Protein 2E8V (pdb70)

Structure (mmCIF, N/CA/C/O backbone):
data_2E8V
#
_entry.id   2E8V
#
_cell.length_a   82.346
_cell.length_b   48.817
_cell.length_c   93.235
_cell.angle_alpha   90.00
_cell.angle_beta   111.59
_cell.angle_gamma   90.00
#
_symmetry.space_group_name_H-M   'P 1 21 1'
#
loop_
_entity.id
_entity.type
_entity.pdbx_description
1 polymer 'Geranylgeranyl pyrophosphate synthetase'
2 non-polymer 'GERANYLGERANYL DIPHOSPHATE'
3 water water
#
loop_
_atom_site.group_PDB
_atom_site.id
_atom_site.type_symbol
_atom_site.label_atom_id
_atom_site.label_alt_id
_atom_site.label_comp_id
_atom_site.label_asym_id
_atom_site.label_entity_id
_atom_site.label_seq_id
_atom_site.pdbx_PDB_ins_code
_atom_site.Cartn_x
_atom_site.Cartn_y
_atom_site.Cartn_z
_atom_site.occupancy
_atom_site.B_iso_or_equiv
_atom_site.auth_seq_id
_atom_site.auth_comp_id
_atom_site.auth_asym_id
_atom_site.auth_atom_id
_atom_site.pdbx_PDB_model_num
ATOM 1 N N . LYS A 1 5 ? 25.735 46.021 68.885 1.00 64.12 5 LYS A N 1
ATOM 2 C CA . LYS A 1 5 ? 24.672 46.738 68.111 1.00 63.81 5 LYS A CA 1
ATOM 3 C C . LYS A 1 5 ? 23.551 45.781 67.764 1.00 62.55 5 LYS A C 1
ATOM 4 O O . LYS A 1 5 ? 22.378 46.144 67.805 1.00 62.24 5 LYS A O 1
ATOM 10 N N . MET A 1 6 ? 23.916 44.567 67.377 1.00 61.07 6 MET A N 1
ATOM 11 C CA . MET A 1 6 ? 22.909 43.560 67.075 1.00 59.77 6 MET A CA 1
ATOM 12 C C . MET A 1 6 ? 22.333 43.161 68.438 1.00 58.29 6 MET A C 1
ATOM 13 O O . MET A 1 6 ? 21.133 42.936 68.608 1.00 56.87 6 MET A O 1
ATOM 18 N N . GLU A 1 7 ? 23.235 43.092 69.405 1.00 56.55 7 GLU A N 1
ATOM 19 C CA . GLU A 1 7 ? 22.902 42.737 70.765 1.00 55.73 7 GLU A CA 1
ATOM 20 C C . GLU A 1 7 ? 21.842 43.672 71.353 1.00 53.23 7 GLU A C 1
ATOM 21 O O . GLU A 1 7 ? 20.815 43.206 71.863 1.00 52.85 7 GLU A O 1
ATOM 27 N N . ALA A 1 8 ? 22.080 44.981 71.269 1.00 49.82 8 ALA A N 1
ATOM 28 C CA . ALA A 1 8 ? 21.143 45.968 71.813 1.00 47.14 8 ALA A CA 1
ATOM 29 C C . ALA A 1 8 ? 19.785 45.964 71.129 1.00 44.18 8 ALA A C 1
ATOM 30 O O . ALA A 1 8 ? 18.767 46.276 71.751 1.00 43.84 8 ALA A O 1
ATOM 32 N N . LYS A 1 9 ? 19.757 45.640 69.849 1.00 40.88 9 LYS A N 1
ATOM 33 C CA . LYS A 1 9 ? 18.480 45.605 69.160 1.00 40.26 9 LYS A CA 1
ATOM 34 C C . LYS A 1 9 ? 17.709 44.341 69.671 1.00 37.45 9 LYS A C 1
ATOM 35 O O . LYS A 1 9 ? 16.497 44.398 69.872 1.00 35.46 9 LYS A O 1
ATOM 41 N N . ILE A 1 10 ? 18.417 43.235 69.905 1.00 34.84 10 ILE A N 1
ATOM 42 C CA . ILE A 1 10 ? 17.765 42.024 70.407 1.00 34.61 10 ILE A CA 1
ATOM 43 C C . ILE A 1 10 ? 17.293 42.297 71.824 1.00 33.93 10 ILE A C 1
ATOM 44 O O . ILE A 1 10 ? 16.173 41.928 72.216 1.00 33.86 10 ILE A O 1
ATOM 49 N N . ASP A 1 11 ? 18.149 42.948 72.598 1.00 34.00 11 ASP A N 1
ATOM 50 C CA . ASP A 1 11 ? 17.819 43.300 73.960 1.00 34.46 11 ASP A CA 1
ATOM 51 C C . ASP A 1 11 ? 16.552 44.132 74.022 1.00 32.09 11 ASP A C 1
ATOM 52 O O . ASP A 1 11 ? 15.666 43.896 74.816 1.00 30.81 11 ASP A O 1
ATOM 57 N N . GLU A 1 12 ? 16.479 45.110 73.157 1.00 32.14 12 GLU A N 1
ATOM 58 C CA . GLU A 1 12 ? 15.330 45.992 73.106 1.00 32.01 12 GLU A CA 1
ATOM 59 C C . GLU A 1 12 ? 14.061 45.233 72.740 1.00 30.43 12 GLU A C 1
ATOM 60 O O . GLU A 1 12 ? 12.989 45.518 73.252 1.00 30.86 12 GLU A O 1
ATOM 66 N N . LEU A 1 13 ? 14.184 44.302 71.808 1.00 27.68 13 LEU A N 1
ATOM 67 C CA . LEU A 1 13 ? 13.046 43.495 71.374 1.00 26.39 13 LEU A CA 1
ATOM 68 C C . LEU A 1 13 ? 12.549 42.613 72.519 1.00 24.45 13 LEU A C 1
ATOM 69 O O . LEU A 1 13 ? 11.391 42.672 72.908 1.00 24.58 13 LEU A O 1
ATOM 74 N N . ILE A 1 14 ? 13.428 41.788 73.067 1.00 24.45 14 ILE A N 1
ATOM 75 C CA . ILE A 1 14 ? 13.023 40.871 74.136 1.00 24.35 14 ILE A CA 1
ATOM 76 C C . ILE A 1 14 ? 12.667 41.497 75.491 1.00 24.96 14 ILE A C 1
ATOM 77 O O . ILE A 1 14 ? 11.989 40.862 76.318 1.00 23.12 14 ILE A O 1
ATOM 82 N N . ASN A 1 15 ? 13.131 42.721 75.745 1.00 22.49 15 ASN A N 1
ATOM 83 C CA . ASN A 1 15 ? 12.805 43.374 77.017 1.00 25.92 15 ASN A CA 1
ATOM 84 C C . ASN A 1 15 ? 11.574 44.247 77.036 1.00 24.57 15 ASN A C 1
ATOM 85 O O . ASN A 1 15 ? 11.224 44.870 78.070 1.00 25.17 15 ASN A O 1
ATOM 90 N N . ASN A 1 16 ? 10.868 44.256 75.915 1.00 23.94 16 ASN A N 1
ATOM 91 C CA . ASN A 1 16 ? 9.661 45.062 75.791 1.00 23.78 16 ASN A CA 1
ATOM 92 C C . ASN A 1 16 ? 8.464 44.247 75.349 1.00 23.67 16 ASN A C 1
ATOM 93 O O . ASN A 1 16 ? 8.626 43.168 74.809 1.00 21.08 16 ASN A O 1
ATOM 98 N N . ASP A 1 17 ? 7.261 44.778 75.575 1.00 24.12 17 ASP A N 1
ATOM 99 C CA . ASP A 1 17 ? 6.046 44.074 75.122 1.00 24.98 17 ASP A CA 1
ATOM 100 C C . ASP A 1 17 ? 6.072 44.057 73.606 1.00 24.30 17 ASP A C 1
ATOM 101 O O . ASP A 1 17 ? 6.688 44.890 72.979 1.00 21.85 17 ASP A O 1
ATOM 106 N N . PRO A 1 18 ? 5.453 43.034 72.990 1.00 26.76 18 PRO A N 1
ATOM 107 C CA . PRO A 1 18 ? 5.389 42.895 71.525 1.00 26.21 18 PRO A CA 1
ATOM 108 C C . PRO A 1 18 ? 4.760 44.168 70.952 1.00 27.15 18 PRO A C 1
ATOM 109 O O . PRO A 1 18 ? 3.708 44.618 71.419 1.00 28.57 18 PRO A O 1
ATOM 113 N N . VAL A 1 19 ? 5.406 44.700 69.927 1.00 29.03 19 VAL A N 1
ATOM 114 C CA . VAL A 1 19 ? 4.939 45.906 69.253 1.00 29.76 19 VAL A CA 1
ATOM 115 C C . VAL A 1 19 ? 3.925 45.511 68.180 1.00 28.25 19 VAL A C 1
ATOM 116 O O . VAL A 1 19 ? 4.013 44.425 67.614 1.00 29.73 19 VAL A O 1
ATOM 120 N N . TRP A 1 20 ? 2.961 46.382 67.912 1.00 26.65 20 TRP A N 1
ATOM 121 C CA . TRP A 1 20 ? 1.915 46.085 66.903 1.00 25.98 20 TRP A CA 1
ATOM 122 C C . TRP A 1 20 ? 1.472 47.404 66.301 1.00 26.50 20 TRP A C 1
ATOM 123 O O . TRP A 1 20 ? 0.806 48.200 66.942 1.00 27.25 20 TRP A O 1
ATOM 134 N N . SER A 1 21 ? 1.802 47.603 65.054 1.00 26.82 21 SER A N 1
ATOM 135 C CA . SER A 1 21 ? 1.475 48.865 64.396 1.00 26.05 21 SER A CA 1
ATOM 136 C C . SER A 1 21 ? 0.052 48.887 63.841 1.00 25.00 21 SER A C 1
ATOM 137 O O . SER A 1 21 ? -0.547 47.831 63.554 1.00 22.89 21 SER A O 1
ATOM 140 N N . SER A 1 22 ? -0.532 50.076 63.651 1.00 23.96 22 SER A N 1
ATOM 141 C CA . SER A 1 22 ? -1.881 50.088 63.103 1.00 24.68 22 SER A CA 1
ATOM 142 C C . SER A 1 22 ? -1.827 49.614 61.641 1.00 23.14 22 SER A C 1
ATOM 143 O O . SER A 1 22 ? -2.820 49.100 61.138 1.00 21.83 22 SER A O 1
ATOM 146 N N . GLN A 1 23 ? -0.685 49.740 60.971 1.00 20.71 23 GLN A N 1
ATOM 147 C CA . GLN A 1 23 ? -0.608 49.290 59.583 1.00 24.73 23 GLN A CA 1
ATOM 148 C C . GLN A 1 23 ? -0.780 47.769 59.538 1.00 22.85 23 GLN A C 1
ATOM 149 O O . GLN A 1 23 ? -1.401 47.247 58.635 1.00 22.20 23 GLN A O 1
ATOM 155 N N . ASN A 1 24 ? -0.159 47.076 60.493 1.00 22.38 24 ASN A N 1
ATOM 156 C CA . ASN A 1 24 ? -0.270 45.606 60.570 1.00 20.36 24 ASN A CA 1
ATOM 157 C C . ASN A 1 24 ? -1.650 45.231 61.018 1.00 20.91 24 ASN A C 1
ATOM 158 O O . ASN A 1 24 ? -2.233 44.252 60.544 1.00 20.60 24 ASN A O 1
ATOM 163 N N . GLU A 1 25 ? -2.245 46.053 61.879 1.00 20.70 25 GLU A N 1
ATOM 164 C CA . GLU A 1 25 ? -3.606 45.736 62.264 1.00 21.17 25 GLU A CA 1
ATOM 165 C C . GLU A 1 25 ? -4.500 45.745 61.000 1.00 20.52 25 GLU A C 1
ATOM 166 O O . GLU A 1 25 ? -5.390 44.887 60.817 1.00 20.35 25 GLU A O 1
ATOM 172 N N . SER A 1 26 ? -4.271 46.705 60.119 1.00 21.46 26 SER A N 1
ATOM 173 C CA . SER A 1 26 ? -5.060 46.782 58.921 1.00 22.22 26 SER A CA 1
ATOM 174 C C . SER A 1 26 ? -4.791 45.624 57.970 1.00 22.12 26 SER A C 1
ATOM 175 O O . SER A 1 26 ? -5.706 45.171 57.299 1.00 22.40 26 SER A O 1
ATOM 178 N N . LEU A 1 27 ? -3.557 45.179 57.874 1.00 20.47 27 LEU A N 1
ATOM 179 C CA . LEU A 1 27 ? -3.325 44.029 56.991 1.00 23.76 27 LEU A CA 1
ATOM 180 C C . LEU A 1 27 ? -4.082 42.750 57.443 1.00 25.15 27 LEU A C 1
ATOM 181 O O . LEU A 1 27 ? -4.720 42.024 56.620 1.00 24.60 27 LEU A O 1
ATOM 186 N N . ILE A 1 28 ? -4.001 42.433 58.733 1.00 24.92 28 ILE A N 1
ATOM 187 C CA . ILE A 1 28 ? -4.658 41.184 59.159 1.00 25.73 28 ILE A CA 1
ATOM 188 C C . ILE A 1 28 ? -6.173 41.348 59.426 1.00 26.88 28 ILE A C 1
ATOM 189 O O . ILE A 1 28 ? -6.907 40.373 59.632 1.00 25.17 28 ILE A O 1
ATOM 194 N N . SER A 1 29 ? -6.670 42.586 59.357 1.00 23.52 29 SER A N 1
ATOM 195 C CA . SER A 1 29 ? -8.094 42.801 59.552 1.00 24.20 29 SER A CA 1
ATOM 196 C C . SER A 1 29 ? -8.876 42.658 58.254 1.00 21.30 29 SER A C 1
ATOM 197 O O . SER A 1 29 ? -10.064 42.582 58.285 1.00 23.61 29 SER A O 1
ATOM 200 N N . LYS A 1 30 ? -8.205 42.596 57.119 1.00 20.75 30 LYS A N 1
ATOM 201 C CA . LYS A 1 30 ? -8.902 42.559 55.826 1.00 20.77 30 LYS A CA 1
ATOM 202 C C . LYS A 1 30 ? -10.088 41.643 55.697 1.00 19.87 30 LYS A C 1
ATOM 203 O O . LYS A 1 30 ? -11.161 42.065 55.242 1.00 19.01 30 LYS A O 1
ATOM 209 N N . PRO A 1 31 ? -9.917 40.355 56.092 1.00 20.52 31 PRO A N 1
ATOM 210 C CA . PRO A 1 31 ? -11.042 39.400 55.974 1.00 19.38 31 PRO A CA 1
ATOM 211 C C . PRO A 1 31 ? -12.295 39.826 56.719 1.00 19.80 31 PRO A C 1
ATOM 212 O O . PRO A 1 31 ? -13.392 39.624 56.220 1.00 21.86 31 PRO A O 1
ATOM 216 N N . TYR A 1 32 ? -12.108 40.384 57.913 1.00 19.34 32 TYR A N 1
ATOM 217 C CA . TYR A 1 32 ? -13.223 40.839 58.758 1.00 22.29 32 TYR A CA 1
ATOM 218 C C . TYR A 1 32 ? -13.825 42.156 58.234 1.00 21.21 32 TYR A C 1
ATOM 219 O O . TYR A 1 32 ? -15.058 42.322 58.178 1.00 21.86 32 TYR A O 1
ATOM 228 N N . ASN A 1 33 ? -12.965 43.097 57.858 1.00 22.67 33 ASN A N 1
ATOM 229 C CA . ASN A 1 33 ? -13.506 44.368 57.318 1.00 22.64 33 ASN A CA 1
ATOM 230 C C . ASN A 1 33 ? -14.364 44.122 56.091 1.00 23.13 33 ASN A C 1
ATOM 231 O O . ASN A 1 33 ? -15.392 44.790 55.875 1.00 21.92 33 ASN A O 1
ATOM 236 N N . HIS A 1 34 ? -14.001 43.133 55.296 1.00 19.38 34 HIS A N 1
ATOM 237 C CA . HIS A 1 34 ? -14.799 42.831 54.118 1.00 20.15 34 HIS A CA 1
ATOM 238 C C . HIS A 1 34 ? -16.176 42.379 54.495 1.00 21.00 34 HIS A C 1
ATOM 239 O O . HIS A 1 34 ? -17.169 42.779 53.833 1.00 23.24 34 HIS A O 1
ATOM 246 N N . ILE A 1 35 ? -16.290 41.531 55.524 1.00 22.19 35 ILE A N 1
ATOM 247 C CA . ILE A 1 35 ? -17.601 41.039 55.843 1.00 22.26 35 ILE A CA 1
ATOM 248 C C . ILE A 1 35 ? -18.453 42.127 56.502 1.00 26.31 35 ILE A C 1
ATOM 249 O O . ILE A 1 35 ? -19.696 42.140 56.351 1.00 27.07 35 ILE A O 1
ATOM 254 N N . LEU A 1 36 ? -17.813 43.056 57.168 1.00 28.21 36 LEU A N 1
ATOM 255 C CA . LEU A 1 36 ? -18.559 44.188 57.765 1.00 33.55 36 LEU A CA 1
ATOM 256 C C . LEU A 1 36 ? -19.239 45.087 56.698 1.00 36.38 36 LEU A C 1
ATOM 257 O O . LEU A 1 36 ? -20.233 45.772 56.989 1.00 37.63 36 LEU A O 1
ATOM 262 N N . LEU A 1 37 ? -18.699 45.111 55.481 1.00 37.92 37 LEU A N 1
ATOM 263 C CA . LEU A 1 37 ? -19.246 45.944 54.406 1.00 40.19 37 LEU A CA 1
ATOM 264 C C . LEU A 1 37 ? -20.749 45.831 54.203 1.00 42.09 37 LEU A C 1
ATOM 265 O O . LEU A 1 37 ? -21.444 46.832 54.022 1.00 42.00 37 LEU A O 1
ATOM 270 N N . LYS A 1 38 ? -21.237 44.605 54.175 1.00 42.77 38 LYS A N 1
ATOM 271 C CA . LYS A 1 38 ? -22.650 44.349 54.007 1.00 45.01 38 LYS A CA 1
ATOM 272 C C . LYS A 1 38 ? -23.133 43.977 55.398 1.00 45.56 38 LYS A C 1
ATOM 273 O O . LYS A 1 38 ? -22.755 42.941 55.936 1.00 45.61 38 LYS A O 1
ATOM 279 N N . PRO A 1 39 ? -23.932 44.837 56.030 1.00 46.41 39 PRO A N 1
ATOM 280 C CA . PRO A 1 39 ? -24.404 44.469 57.371 1.00 46.76 39 PRO A CA 1
ATOM 281 C C . PRO A 1 39 ? -25.484 43.446 57.070 1.00 46.50 39 PRO A C 1
ATOM 282 O O . PRO A 1 39 ? -25.956 43.371 55.921 1.00 48.23 39 PRO A O 1
ATOM 286 N N . GLY A 1 40 ? -25.887 42.668 58.057 1.00 45.53 40 GLY A N 1
ATOM 287 C CA . GLY A 1 40 ? -26.944 41.720 57.773 1.00 43.70 40 GLY A CA 1
ATOM 288 C C . GLY A 1 40 ? -28.269 42.382 58.125 1.00 42.61 40 GLY A C 1
ATOM 289 O O . GLY A 1 40 ? -28.426 43.596 58.003 1.00 42.40 40 GLY A O 1
ATOM 290 N N . LYS A 1 41 ? -29.214 41.577 58.571 1.00 41.54 41 LYS A N 1
ATOM 291 C CA . LYS A 1 41 ? -30.516 42.058 58.968 1.00 42.93 41 LYS A CA 1
ATOM 292 C C . LYS A 1 41 ? -30.455 42.742 60.331 1.00 42.61 41 LYS A C 1
ATOM 293 O O . LYS A 1 41 ? -31.413 43.402 60.730 1.00 41.95 41 LYS A O 1
ATOM 299 N N . ASN A 1 42 ? -29.336 42.568 61.039 1.00 42.14 42 ASN A N 1
ATOM 300 C CA . ASN A 1 42 ? -29.179 43.104 62.385 1.00 43.00 42 ASN A CA 1
ATOM 301 C C . ASN A 1 42 ? -30.271 42.574 63.330 1.00 42.31 42 ASN A C 1
ATOM 302 O O . ASN A 1 42 ? -30.748 43.277 64.213 1.00 42.47 42 ASN A O 1
ATOM 307 N N . PHE A 1 43 ? -30.649 41.311 63.145 1.00 41.22 43 PHE A N 1
ATOM 308 C CA . PHE A 1 43 ? -31.677 40.684 63.959 1.00 40.24 43 PHE A CA 1
ATOM 309 C C . PHE A 1 43 ? -31.239 40.569 65.418 1.00 41.63 43 PHE A C 1
ATOM 310 O O . PHE A 1 43 ? -32.044 40.821 66.353 1.00 40.45 43 PHE A O 1
ATOM 318 N N . ARG A 1 44 ? -29.974 40.165 65.611 1.00 39.28 44 ARG A N 1
ATOM 319 C CA . ARG A 1 44 ? -29.409 40.022 66.948 1.00 38.91 44 ARG A CA 1
ATOM 320 C C . ARG A 1 44 ? -29.279 41.394 67.673 1.00 39.42 44 ARG A C 1
ATOM 321 O O . ARG A 1 44 ? -29.586 41.505 68.871 1.00 36.85 44 ARG A O 1
ATOM 329 N N . LEU A 1 45 ? -28.862 42.413 66.917 1.00 40.38 45 LEU A N 1
ATOM 330 C CA . LEU A 1 45 ? -28.688 43.776 67.403 1.00 42.69 45 LEU A CA 1
ATOM 331 C C . LEU A 1 45 ? -30.029 44.373 67.834 1.00 43.19 45 LEU A C 1
ATOM 332 O O . LEU A 1 45 ? -30.128 44.999 68.913 1.00 42.51 45 LEU A O 1
ATOM 337 N N . ASN A 1 46 ? -31.056 44.201 67.000 1.00 43.21 46 ASN A N 1
ATOM 338 C CA . ASN A 1 46 ? -32.381 44.735 67.339 1.00 43.83 46 ASN A CA 1
ATOM 339 C C . ASN A 1 46 ? -32.920 43.982 68.548 1.00 43.41 46 ASN A C 1
ATOM 340 O O . ASN A 1 46 ? -33.582 44.539 69.434 1.00 43.52 46 ASN A O 1
ATOM 345 N N . LEU A 1 47 ? -32.613 42.691 68.589 1.00 43.11 47 LEU A N 1
ATOM 346 C CA . LEU A 1 47 ? -33.028 41.866 69.694 1.00 42.38 47 LEU A CA 1
ATOM 347 C C . LEU A 1 47 ? -32.425 42.455 70.981 1.00 41.98 47 LEU A C 1
ATOM 348 O O . LEU A 1 47 ? -33.071 42.482 72.033 1.00 40.90 47 LEU A O 1
ATOM 353 N N . ILE A 1 48 ? -31.172 42.906 70.878 1.00 39.71 48 ILE A N 1
ATOM 354 C CA . ILE A 1 48 ? -30.476 43.467 72.015 1.00 39.77 48 ILE A CA 1
ATOM 355 C C . ILE A 1 48 ? -31.159 44.749 72.449 1.00 39.89 48 ILE A C 1
ATOM 356 O O . ILE A 1 48 ? -31.416 44.938 73.630 1.00 39.86 48 ILE A O 1
ATOM 361 N N . VAL A 1 49 ? -31.455 45.629 71.510 1.00 41.01 49 VAL A N 1
ATOM 362 C CA . VAL A 1 49 ? -32.142 46.861 71.908 1.00 42.58 49 VAL A CA 1
ATOM 363 C C . VAL A 1 49 ? -33.472 46.562 72.597 1.00 43.24 49 VAL A C 1
ATOM 364 O O . VAL A 1 49 ? -33.733 47.056 73.694 1.00 44.62 49 VAL A O 1
ATOM 368 N N . GLN A 1 50 ? -34.303 45.724 71.986 1.00 42.80 50 GLN A N 1
ATOM 369 C CA . GLN A 1 50 ? -35.583 45.409 72.595 1.00 43.46 50 GLN A CA 1
ATOM 370 C C . GLN A 1 50 ? -35.452 44.867 74.020 1.00 44.19 50 GLN A C 1
ATOM 371 O O . GLN A 1 50 ? -36.086 45.381 74.948 1.00 44.56 50 GLN A O 1
ATOM 377 N N . ILE A 1 51 ? -34.616 43.841 74.189 1.00 42.39 51 ILE A N 1
ATOM 378 C CA . ILE A 1 51 ? -34.426 43.200 75.470 1.00 42.02 51 ILE A CA 1
ATOM 379 C C . ILE A 1 51 ? -33.954 44.147 76.556 1.00 41.20 51 ILE A C 1
ATOM 380 O O . ILE A 1 51 ? -34.208 43.910 77.734 1.00 40.86 51 ILE A O 1
ATOM 385 N N . ASN A 1 52 ? -33.312 45.236 76.171 1.00 41.34 52 ASN A N 1
ATOM 386 C CA . ASN A 1 52 ? -32.821 46.172 77.174 1.00 42.43 52 ASN A CA 1
ATOM 387 C C . ASN A 1 52 ? -33.927 46.956 77.876 1.00 44.15 52 ASN A C 1
ATOM 388 O O . ASN A 1 52 ? -33.682 47.568 78.926 1.00 43.45 52 ASN A O 1
ATOM 393 N N . ARG A 1 53 ? -35.139 46.928 77.328 1.00 45.80 53 ARG A N 1
ATOM 394 C CA . ARG A 1 53 ? -36.263 47.639 77.964 1.00 48.89 53 ARG A CA 1
ATOM 395 C C . ARG A 1 53 ? -36.397 47.111 79.391 1.00 48.67 53 ARG A C 1
ATOM 396 O O . ARG A 1 53 ? -36.581 47.873 80.331 1.00 49.25 53 ARG A O 1
ATOM 404 N N . VAL A 1 54 ? -36.296 45.792 79.529 1.00 48.64 54 VAL A N 1
ATOM 405 C CA . VAL A 1 54 ? -36.386 45.129 80.818 1.00 49.86 54 VAL A CA 1
ATOM 406 C C . VAL A 1 54 ? -35.051 45.119 81.600 1.00 50.62 54 VAL A C 1
ATOM 407 O O . VAL A 1 54 ? -35.052 45.380 82.814 1.00 51.09 54 VAL A O 1
ATOM 411 N N . MET A 1 55 ? -33.928 44.827 80.922 1.00 49.50 55 MET A N 1
ATOM 412 C CA . MET A 1 55 ? -32.599 44.744 81.575 1.00 48.78 55 MET A CA 1
ATOM 413 C C . MET A 1 55 ? -31.929 46.079 81.980 1.00 49.00 55 MET A C 1
ATOM 414 O O . MET A 1 55 ? -31.073 46.107 82.847 1.00 49.12 55 MET A O 1
ATOM 419 N N . ASN A 1 56 ? -32.276 47.163 81.303 1.00 49.58 56 ASN A N 1
ATOM 420 C CA . ASN A 1 56 ? -31.772 48.498 81.608 1.00 51.20 56 ASN A CA 1
ATOM 421 C C . ASN A 1 56 ? -30.292 48.729 81.878 1.00 51.26 56 ASN A C 1
ATOM 422 O O . ASN A 1 56 ? -29.912 49.327 82.882 1.00 50.50 56 ASN A O 1
ATOM 427 N N . LEU A 1 57 ? -29.460 48.291 80.945 1.00 50.27 57 LEU A N 1
ATOM 428 C CA . LEU A 1 57 ? -28.040 48.475 81.065 1.00 49.51 57 LEU A CA 1
ATOM 429 C C . LEU A 1 57 ? -27.715 49.885 80.615 1.00 50.24 57 LEU A C 1
ATOM 430 O O . LEU A 1 57 ? -28.385 50.448 79.731 1.00 49.52 57 LEU A O 1
ATOM 435 N N . PRO A 1 58 ? -26.688 50.482 81.218 1.00 50.00 58 PRO A N 1
ATOM 436 C CA . PRO A 1 58 ? -26.283 51.836 80.828 1.00 51.16 58 PRO A CA 1
ATOM 437 C C . PRO A 1 58 ? -25.793 51.844 79.354 1.00 51.92 58 PRO A C 1
ATOM 438 O O . PRO A 1 58 ? -25.127 50.923 78.878 1.00 52.03 58 PRO A O 1
ATOM 442 N N . LYS A 1 59 ? -26.143 52.894 78.641 1.00 53.08 59 LYS A N 1
ATOM 443 C CA . LYS A 1 59 ? -25.796 53.043 77.244 1.00 53.54 59 LYS A CA 1
ATOM 444 C C . LYS A 1 59 ? -24.424 52.501 76.882 1.00 53.42 59 LYS A C 1
ATOM 445 O O . LYS A 1 59 ? -24.247 51.777 75.891 1.00 53.08 59 LYS A O 1
ATOM 451 N N . ASP A 1 60 ? -23.459 52.833 77.717 1.00 52.76 60 ASP A N 1
ATOM 452 C CA . ASP A 1 60 ? -22.063 52.446 77.529 1.00 51.45 60 ASP A CA 1
ATOM 453 C C . ASP A 1 60 ? -21.836 50.931 77.643 1.00 49.73 60 ASP A C 1
ATOM 454 O O . ASP A 1 60 ? -21.094 50.359 76.851 1.00 47.17 60 ASP A O 1
ATOM 459 N N . GLN A 1 61 ? -22.465 50.286 78.625 1.00 46.72 61 GLN A N 1
ATOM 460 C CA . GLN A 1 61 ? -22.300 48.854 78.762 1.00 45.50 61 GLN A CA 1
ATOM 461 C C . GLN A 1 61 ? -22.969 48.191 77.563 1.00 44.35 61 GLN A C 1
ATOM 462 O O . GLN A 1 61 ? -22.394 47.293 76.950 1.00 43.66 61 GLN A O 1
ATOM 468 N N . LEU A 1 62 ? -24.169 48.668 77.214 1.00 42.06 62 LEU A N 1
ATOM 469 C CA . LEU A 1 62 ? -24.922 48.097 76.107 1.00 39.77 62 LEU A CA 1
ATOM 470 C C . LEU A 1 62 ? -24.142 48.108 74.799 1.00 38.42 62 LEU A C 1
ATOM 471 O O . LEU A 1 62 ? -24.215 47.133 74.041 1.00 37.92 62 LEU A O 1
ATOM 476 N N . ALA A 1 63 ? -23.395 49.191 74.542 1.00 36.33 63 ALA A N 1
ATOM 477 C CA . ALA A 1 63 ? -22.599 49.334 73.333 1.00 34.69 63 ALA A CA 1
ATOM 478 C C . ALA A 1 63 ? -21.512 48.263 73.296 1.00 34.72 63 ALA A C 1
ATOM 479 O O . ALA A 1 63 ? -21.215 47.708 72.240 1.00 33.12 63 ALA A O 1
ATOM 481 N N . ILE A 1 64 ? -20.957 47.948 74.455 1.00 34.90 64 ILE A N 1
ATOM 482 C CA . ILE A 1 64 ? -19.933 46.912 74.538 1.00 35.69 64 ILE A CA 1
ATOM 483 C C . ILE A 1 64 ? -20.542 45.549 74.255 1.00 35.01 64 ILE A C 1
ATOM 484 O O . ILE A 1 64 ? -19.952 44.751 73.512 1.00 33.59 64 ILE A O 1
ATOM 489 N N . VAL A 1 65 ? -21.702 45.262 74.854 1.00 34.40 65 VAL A N 1
ATOM 490 C CA . VAL A 1 65 ? -22.350 43.969 74.610 1.00 34.84 65 VAL A CA 1
ATOM 491 C C . VAL A 1 65 ? -22.691 43.835 73.133 1.00 34.84 65 VAL A C 1
ATOM 492 O O . VAL A 1 65 ? -22.540 42.767 72.549 1.00 36.45 65 VAL A O 1
ATOM 496 N N . SER A 1 66 ? -23.129 44.922 72.507 1.00 34.76 66 SER A N 1
ATOM 497 C CA . SER A 1 66 ? -23.459 44.888 71.079 1.00 34.21 66 SER A CA 1
ATOM 498 C C . SER A 1 66 ? -22.228 44.595 70.231 1.00 33.54 66 SER A C 1
ATOM 499 O O . SER A 1 66 ? -22.284 43.826 69.263 1.00 31.91 66 SER A O 1
ATOM 502 N N . GLN A 1 67 ? -21.119 45.210 70.605 1.00 32.21 67 GLN A N 1
ATOM 503 C CA . GLN A 1 67 ? -19.848 45.044 69.881 1.00 31.36 67 GLN A CA 1
ATOM 504 C C . GLN A 1 67 ? -19.326 43.605 69.944 1.00 29.84 67 GLN A C 1
ATOM 505 O O . GLN A 1 67 ? -18.706 43.100 68.984 1.00 28.41 67 GLN A O 1
ATOM 511 N N . ILE A 1 68 ? -19.512 43.005 71.109 1.00 26.63 68 ILE A N 1
ATOM 512 C CA . ILE A 1 68 ? -19.112 41.633 71.349 1.00 27.13 68 ILE A CA 1
ATOM 513 C C . ILE A 1 68 ? -19.933 40.677 70.480 1.00 28.71 68 ILE A C 1
ATOM 514 O O . ILE A 1 68 ? -19.379 39.749 69.868 1.00 28.33 68 ILE A O 1
ATOM 519 N N . VAL A 1 69 ? -21.259 40.867 70.462 1.00 28.18 69 VAL A N 1
ATOM 520 C CA . VAL A 1 69 ? -22.127 39.999 69.688 1.00 27.82 69 VAL A CA 1
ATOM 521 C C . VAL A 1 69 ? -21.841 40.197 68.194 1.00 27.67 69 VAL A C 1
ATOM 522 O O . VAL A 1 69 ? -21.763 39.225 67.428 1.00 24.90 69 VAL A O 1
ATOM 526 N N . GLU A 1 70 ? -21.608 41.439 67.770 1.00 27.64 70 GLU A N 1
ATOM 527 C CA . GLU A 1 70 ? -21.301 41.680 66.358 1.00 27.96 70 GLU A CA 1
ATOM 528 C C . GLU A 1 70 ? -19.962 41.027 65.960 1.00 26.11 70 GLU A C 1
ATOM 529 O O . GLU A 1 70 ? -19.857 40.493 64.872 1.00 25.65 70 GLU A O 1
ATOM 535 N N . LEU A 1 71 ? -18.944 41.119 66.809 1.00 24.42 71 LEU A N 1
ATOM 536 C CA . LEU A 1 71 ? -17.632 40.468 66.534 1.00 25.14 71 LEU A CA 1
ATOM 537 C C . LEU A 1 71 ? -17.805 38.923 66.422 1.00 24.20 71 LEU A C 1
ATOM 538 O O . LEU A 1 71 ? -17.354 38.288 65.473 1.00 23.86 71 LEU A O 1
ATOM 543 N N . LEU A 1 72 ? -18.503 38.334 67.384 1.00 23.90 72 LEU A N 1
ATOM 544 C CA . LEU A 1 72 ? -18.695 36.895 67.386 1.00 24.50 72 LEU A CA 1
ATOM 545 C C . LEU A 1 72 ? -19.564 36.397 66.237 1.00 25.04 72 LEU A C 1
ATOM 546 O O . LEU A 1 72 ? -19.294 35.350 65.610 1.00 22.80 72 LEU A O 1
ATOM 551 N N . HIS A 1 73 ? -20.630 37.138 65.960 1.00 23.67 73 HIS A N 1
ATOM 552 C CA . HIS A 1 73 ? -21.522 36.760 64.881 1.00 23.80 73 HIS A CA 1
ATOM 553 C C . HIS A 1 73 ? -20.786 36.806 63.575 1.00 22.53 73 HIS A C 1
ATOM 554 O O . HIS A 1 73 ? -20.749 35.822 62.825 1.00 23.82 73 HIS A O 1
ATOM 561 N N . ASN A 1 74 ? -20.156 37.933 63.270 1.00 21.50 74 ASN A N 1
ATOM 562 C CA . ASN A 1 74 ? -19.482 38.048 61.971 1.00 20.36 74 ASN A CA 1
ATOM 563 C C . ASN A 1 74 ? -18.300 37.086 61.792 1.00 21.30 74 ASN A C 1
ATOM 564 O O . ASN A 1 74 ? -18.126 36.523 60.708 1.00 19.79 74 ASN A O 1
ATOM 569 N N . SER A 1 75 ? -17.520 36.885 62.842 1.00 21.20 75 SER A N 1
ATOM 570 C CA . SER A 1 75 ? -16.353 36.034 62.702 1.00 21.66 75 SER A CA 1
ATOM 571 C C . SER A 1 75 ? -16.808 34.592 62.546 1.00 21.06 75 SER A C 1
ATOM 572 O O . SER A 1 75 ? -16.207 33.842 61.795 1.00 21.83 75 SER A O 1
ATOM 575 N N . SER A 1 76 ? -17.895 34.223 63.224 1.00 23.10 76 SER A N 1
ATOM 576 C CA . SER A 1 76 ? -18.460 32.876 63.113 1.00 24.33 76 SER A CA 1
ATOM 577 C C . SER A 1 76 ? -18.927 32.640 61.650 1.00 23.74 76 SER A C 1
ATOM 578 O O . SER A 1 76 ? -18.809 31.538 61.118 1.00 23.29 76 SER A O 1
ATOM 581 N N . LEU A 1 77 ? -19.415 33.681 60.971 1.00 21.51 77 LEU A N 1
ATOM 582 C CA . LEU A 1 77 ? -19.801 33.477 59.569 1.00 21.78 77 LEU A CA 1
ATOM 583 C C . LEU A 1 77 ? -18.573 33.299 58.696 1.00 20.27 77 LEU A C 1
ATOM 584 O O . LEU A 1 77 ? -18.602 32.559 57.729 1.00 20.55 77 LEU A O 1
ATOM 589 N N . LEU A 1 78 ? -17.500 34.025 58.986 1.00 21.30 78 LEU A N 1
ATOM 590 C CA . LEU A 1 78 ? -16.267 33.867 58.188 1.00 18.33 78 LEU A CA 1
ATOM 591 C C . LEU A 1 78 ? -15.818 32.381 58.199 1.00 18.90 78 LEU A C 1
ATOM 592 O O . LEU A 1 78 ? -15.381 31.836 57.171 1.00 18.78 78 LEU A O 1
ATOM 597 N N . ILE A 1 79 ? -15.836 31.823 59.401 1.00 17.22 79 ILE A N 1
ATOM 598 C CA . ILE A 1 79 ? -15.432 30.404 59.670 1.00 19.75 79 ILE A CA 1
ATOM 599 C C . ILE A 1 79 ? -16.398 29.374 59.064 1.00 20.02 79 ILE A C 1
ATOM 600 O O . ILE A 1 79 ? -15.980 28.390 58.416 1.00 18.83 79 ILE A O 1
ATOM 605 N N . ASP A 1 80 ? -17.689 29.606 59.274 1.00 19.65 80 ASP A N 1
ATOM 606 C CA . ASP A 1 80 ? -18.725 28.754 58.698 1.00 21.80 80 ASP A CA 1
ATOM 607 C C . ASP A 1 80 ? -18.639 28.756 57.150 1.00 20.96 80 ASP A C 1
ATOM 608 O O . ASP A 1 80 ? -18.792 27.700 56.506 1.00 20.99 80 ASP A O 1
ATOM 613 N N . ASP A 1 81 ? -18.371 29.904 56.519 1.00 19.91 81 ASP A N 1
ATOM 614 C CA . ASP A 1 81 ? -18.256 29.920 55.046 1.00 19.08 81 ASP A CA 1
ATOM 615 C C . ASP A 1 81 ? -17.019 29.182 54.566 1.00 18.75 81 ASP A C 1
ATOM 616 O O . ASP A 1 81 ? -17.009 28.604 53.461 1.00 20.04 81 ASP A O 1
ATOM 621 N N . ILE A 1 82 ? -15.945 29.200 55.360 1.00 17.48 82 ILE A N 1
ATOM 622 C CA . ILE A 1 82 ? -14.769 28.371 54.989 1.00 17.28 82 ILE A CA 1
ATOM 623 C C . ILE A 1 82 ? -15.188 26.878 55.173 1.00 17.18 82 ILE A C 1
ATOM 624 O O . ILE A 1 82 ? -14.903 26.039 54.320 1.00 19.47 82 ILE A O 1
ATOM 629 N N . GLU A 1 83 ? -15.774 26.574 56.313 1.00 19.55 83 GLU A N 1
ATOM 630 C CA . GLU A 1 83 ? -16.220 25.201 56.632 1.00 19.69 83 GLU A CA 1
ATOM 631 C C . GLU A 1 83 ? -17.261 24.595 55.656 1.00 22.29 83 GLU A C 1
ATOM 632 O O . GLU A 1 83 ? -17.392 23.332 55.553 1.00 23.14 83 GLU A O 1
ATOM 638 N N . ASP A 1 84 ? -18.013 25.450 54.973 1.00 22.46 84 ASP A N 1
ATOM 639 C CA . ASP A 1 84 ? -19.029 25.050 53.974 1.00 24.13 84 ASP A CA 1
ATOM 640 C C . ASP A 1 84 ? -18.561 25.298 52.520 1.00 23.76 84 ASP A C 1
ATOM 641 O O . ASP A 1 84 ? -19.330 25.047 51.592 1.00 23.75 84 ASP A O 1
ATOM 646 N N . ASN A 1 85 ? -17.363 25.840 52.322 1.00 22.41 85 ASN A N 1
ATOM 647 C CA . ASN A 1 85 ? -16.898 26.171 51.003 1.00 25.32 85 ASN A CA 1
ATOM 648 C C . ASN A 1 85 ? -17.944 27.072 50.317 1.00 24.33 85 ASN A C 1
ATOM 649 O O . ASN A 1 85 ? -18.222 26.904 49.120 1.00 24.60 85 ASN A O 1
ATOM 654 N N . ALA A 1 86 ? -18.506 28.040 51.056 1.00 22.83 86 ALA A N 1
ATOM 655 C CA . ALA A 1 86 ? -19.519 28.931 50.459 1.00 23.20 86 ALA A CA 1
ATOM 656 C C . ALA A 1 86 ? -18.917 30.021 49.572 1.00 22.90 86 ALA A C 1
ATOM 657 O O . ALA A 1 86 ? -17.971 30.698 49.974 1.00 22.10 86 ALA A O 1
ATOM 659 N N . PRO A 1 87 ? -19.463 30.206 48.343 1.00 22.14 87 PRO A N 1
ATOM 660 C CA . PRO A 1 87 ? -18.955 31.237 47.424 1.00 22.08 87 PRO A CA 1
ATOM 661 C C . PRO A 1 87 ? -19.490 32.657 47.727 1.00 19.06 87 PRO A C 1
ATOM 662 O O . PRO A 1 87 ? -18.860 33.643 47.402 1.00 20.41 87 PRO A O 1
ATOM 666 N N . LEU A 1 88 ? -20.626 32.740 48.385 1.00 20.86 88 LEU A N 1
ATOM 667 C CA . LEU A 1 88 ? -21.263 34.023 48.644 1.00 24.52 88 LEU A CA 1
ATOM 668 C C . LEU A 1 88 ? -21.786 34.173 50.059 1.00 24.00 88 LEU A C 1
ATOM 669 O O . LEU A 1 88 ? -22.245 33.208 50.677 1.00 24.05 88 LEU A O 1
ATOM 674 N N . ARG A 1 89 ? -21.753 35.415 50.533 1.00 24.18 89 ARG A N 1
ATOM 675 C CA . ARG A 1 89 ? -22.261 35.785 51.858 1.00 25.91 89 ARG A CA 1
ATOM 676 C C . ARG A 1 89 ? -22.826 37.210 51.716 1.00 26.62 89 ARG A C 1
ATOM 677 O O . ARG A 1 89 ? -22.110 38.150 51.327 1.00 29.26 89 ARG A O 1
ATOM 685 N N . ARG A 1 90 ? -24.108 37.343 52.001 1.00 28.28 90 ARG A N 1
ATOM 686 C CA . ARG A 1 90 ? -24.818 38.637 51.925 1.00 30.83 90 ARG A CA 1
ATOM 687 C C . ARG A 1 90 ? -24.626 39.228 50.554 1.00 30.79 90 ARG A C 1
ATOM 688 O O . ARG A 1 90 ? -24.297 40.392 50.410 1.00 32.00 90 ARG A O 1
ATOM 696 N N . GLY A 1 91 ? -24.756 38.382 49.546 1.00 32.40 91 GLY A N 1
ATOM 697 C CA . GLY A 1 91 ? -24.645 38.852 48.176 1.00 32.01 91 GLY A CA 1
ATOM 698 C C . GLY A 1 91 ? -23.268 39.229 47.645 1.00 32.40 91 GLY A C 1
ATOM 699 O O . GLY A 1 91 ? -23.180 39.746 46.523 1.00 33.25 91 GLY A O 1
ATOM 700 N N . GLN A 1 92 ? -22.198 38.994 48.410 1.00 28.64 92 GLN A N 1
ATOM 701 C CA . GLN A 1 92 ? -20.855 39.313 47.918 1.00 26.13 92 GLN A CA 1
ATOM 702 C C . GLN A 1 92 ? -19.961 38.080 48.074 1.00 24.16 92 GLN A C 1
ATOM 703 O O . GLN A 1 92 ? -20.283 37.170 48.812 1.00 22.15 92 GLN A O 1
ATOM 709 N N . THR A 1 93 ? -18.834 38.098 47.381 1.00 22.83 93 THR A N 1
ATOM 710 C CA . THR A 1 93 ? -17.854 37.002 47.458 1.00 23.66 93 THR A CA 1
ATOM 711 C C . THR A 1 93 ? -17.429 36.806 48.901 1.00 21.20 93 THR A C 1
ATOM 712 O O . THR A 1 93 ? -17.242 37.771 49.663 1.00 19.05 93 THR A O 1
ATOM 716 N N . THR A 1 94 ? -17.256 35.549 49.311 1.00 20.61 94 THR A N 1
ATOM 717 C CA . THR A 1 94 ? -16.868 35.313 50.679 1.00 16.90 94 THR A CA 1
ATOM 718 C C . THR A 1 94 ? -15.394 35.728 50.915 1.00 17.95 94 THR A C 1
ATOM 719 O O . THR A 1 94 ? -14.558 35.629 50.021 1.00 16.23 94 THR A O 1
ATOM 723 N N . SER A 1 95 ? -15.059 36.168 52.127 1.00 16.54 95 SER A N 1
ATOM 724 C CA . SER A 1 95 ? -13.665 36.590 52.380 1.00 16.35 95 SER A CA 1
ATOM 725 C C . SER A 1 95 ? -12.555 35.583 52.031 1.00 17.25 95 SER A C 1
ATOM 726 O O . SER A 1 95 ? -11.482 35.957 51.509 1.00 17.95 95 SER A O 1
ATOM 729 N N . HIS A 1 96 ? -12.768 34.306 52.333 1.00 17.78 96 HIS A N 1
ATOM 730 C CA . HIS A 1 96 ? -11.694 33.330 52.078 1.00 17.85 96 HIS A CA 1
ATOM 731 C C . HIS A 1 96 ? -11.337 33.146 50.614 1.00 20.25 96 HIS A C 1
ATOM 732 O O . HIS A 1 96 ? -10.244 32.659 50.299 1.00 20.08 96 HIS A O 1
ATOM 739 N N . LEU A 1 97 ? -12.260 33.472 49.703 1.00 20.20 97 LEU A N 1
ATOM 740 C CA . LEU A 1 97 ? -11.975 33.367 48.269 1.00 21.39 97 LEU A CA 1
ATOM 741 C C . LEU A 1 97 ? -11.209 34.623 47.850 1.00 20.51 97 LEU A C 1
ATOM 742 O O . LEU A 1 97 ? -10.570 34.623 46.837 1.00 22.42 97 LEU A O 1
ATOM 747 N N . ILE A 1 98 ? -11.300 35.712 48.612 1.00 19.01 98 ILE A N 1
ATOM 748 C CA . ILE A 1 98 ? -10.553 36.936 48.249 1.00 17.83 98 ILE A CA 1
ATOM 749 C C . ILE A 1 98 ? -9.162 36.988 48.932 1.00 20.83 98 ILE A C 1
ATOM 750 O O . ILE A 1 98 ? -8.108 37.202 48.274 1.00 18.46 98 ILE A O 1
ATOM 755 N N . PHE A 1 99 ? -9.148 36.805 50.261 1.00 18.73 99 PHE A N 1
ATOM 756 C CA . PHE A 1 99 ? -7.885 36.865 50.992 1.00 20.11 99 PHE A CA 1
ATOM 757 C C . PHE A 1 99 ? -7.226 35.522 51.272 1.00 20.93 99 PHE A C 1
ATOM 758 O O . PHE A 1 99 ? -6.058 35.483 51.682 1.00 23.71 99 PHE A O 1
ATOM 766 N N . GLY A 1 100 ? -7.974 34.436 51.062 1.00 21.04 100 GLY A N 1
ATOM 767 C CA . GLY A 1 100 ? -7.425 33.103 51.268 1.00 20.68 100 GLY A CA 1
ATOM 768 C C . GLY A 1 100 ? -7.960 32.471 52.529 1.00 18.53 100 GLY A C 1
ATOM 769 O O . GLY A 1 100 ? -8.307 33.144 53.487 1.00 20.14 100 GLY A O 1
ATOM 770 N N . VAL A 1 101 ? -8.075 31.143 52.517 1.00 17.80 101 VAL A N 1
ATOM 771 C CA . VAL A 1 101 ? -8.536 30.452 53.709 1.00 17.63 101 VAL A CA 1
ATOM 772 C C . VAL A 1 101 ? -7.603 30.711 54.927 1.00 15.98 101 VAL A C 1
ATOM 773 O O . VAL A 1 101 ? -8.089 31.021 56.021 1.00 16.28 101 VAL A O 1
ATOM 777 N N . PRO A 1 102 ? -6.269 30.666 54.742 1.00 16.77 102 PRO A N 1
ATOM 778 C CA . PRO A 1 102 ? -5.411 30.885 55.902 1.00 17.66 102 PRO A CA 1
ATOM 779 C C . PRO A 1 102 ? -5.608 32.205 56.627 1.00 15.06 102 PRO A C 1
ATOM 780 O O . PRO A 1 102 ? -5.802 32.222 57.812 1.00 16.27 102 PRO A O 1
ATOM 784 N N . SER A 1 103 ? -5.552 33.324 55.902 1.00 16.76 103 SER A N 1
ATOM 785 C CA . SER A 1 103 ? -5.714 34.590 56.580 1.00 15.29 103 SER A CA 1
ATOM 786 C C . SER A 1 103 ? -7.122 34.716 57.193 1.00 16.04 103 SER A C 1
ATOM 787 O O . SER A 1 103 ? -7.275 35.354 58.264 1.00 16.64 103 SER A O 1
ATOM 790 N N . THR A 1 104 ? -8.148 34.173 56.512 1.00 14.43 104 THR A N 1
ATOM 791 C CA . THR A 1 104 ? -9.520 34.309 57.022 1.00 15.47 104 THR A CA 1
ATOM 792 C C . THR A 1 104 ? -9.656 33.492 58.309 1.00 17.16 104 THR A C 1
ATOM 793 O O . THR A 1 104 ? -10.299 33.891 59.278 1.00 16.70 104 THR A O 1
ATOM 797 N N . ILE A 1 105 ? -9.088 32.289 58.328 1.00 16.59 105 ILE A N 1
ATOM 798 C CA . ILE A 1 105 ? -9.152 31.545 59.591 1.00 15.92 105 ILE A CA 1
ATOM 799 C C . ILE A 1 105 ? -8.454 32.316 60.737 1.00 14.43 105 ILE A C 1
ATOM 800 O O . ILE A 1 105 ? -8.960 32.465 61.809 1.00 15.77 105 ILE A O 1
ATOM 805 N N . ASN A 1 106 ? -7.250 32.809 60.494 1.00 14.91 106 ASN A N 1
ATOM 806 C CA . ASN A 1 106 ? -6.542 33.451 61.575 1.00 16.10 106 ASN A CA 1
ATOM 807 C C . ASN A 1 106 ? -7.273 34.721 62.032 1.00 15.84 106 ASN A C 1
ATOM 808 O O . ASN A 1 106 ? -7.361 34.984 63.239 1.00 16.22 106 ASN A O 1
ATOM 813 N N . THR A 1 107 ? -7.781 35.475 61.049 1.00 14.94 107 THR A N 1
ATOM 814 C CA . THR A 1 107 ? -8.447 36.754 61.397 1.00 15.71 107 THR A CA 1
ATOM 815 C C . THR A 1 107 ? -9.709 36.486 62.215 1.00 15.37 107 THR A C 1
ATOM 816 O O . THR A 1 107 ? -9.970 37.169 63.220 1.00 16.90 107 THR A O 1
ATOM 820 N N . ALA A 1 108 ? -10.531 35.541 61.763 1.00 15.23 108 ALA A N 1
ATOM 821 C CA . ALA A 1 108 ? -11.749 35.198 62.518 1.00 15.32 108 ALA A CA 1
ATOM 822 C C . ALA A 1 108 ? -11.399 34.735 63.939 1.00 17.88 108 ALA A C 1
ATOM 823 O O . ALA A 1 108 ? -12.065 35.133 64.914 1.00 18.48 108 ALA A O 1
ATOM 825 N N . ASN A 1 109 ? -10.362 33.898 64.083 1.00 16.19 109 ASN A N 1
ATOM 826 C CA . ASN A 1 109 ? -9.983 33.440 65.420 1.00 17.80 109 ASN A CA 1
ATOM 827 C C . ASN A 1 109 ? -9.481 34.612 66.316 1.00 18.53 109 ASN A C 1
ATOM 828 O O . ASN A 1 109 ? -9.764 34.686 67.516 1.00 18.82 109 ASN A O 1
ATOM 833 N N . TYR A 1 110 ? -8.716 35.515 65.702 1.00 17.31 110 TYR A N 1
ATOM 834 C CA . TYR A 1 110 ? -8.199 36.722 66.356 1.00 19.01 110 TYR A CA 1
ATOM 835 C C . TYR A 1 110 ? -9.399 37.516 66.883 1.00 18.31 110 TYR A C 1
ATOM 836 O O . TYR A 1 110 ? -9.365 37.964 68.024 1.00 16.90 110 TYR A O 1
ATOM 845 N N . MET A 1 111 ? -10.448 37.660 66.073 1.00 17.70 111 MET A N 1
ATOM 846 C CA . MET A 1 111 ? -11.631 38.447 66.498 1.00 19.83 111 MET A CA 1
ATOM 847 C C . MET A 1 111 ? -12.346 37.740 67.642 1.00 18.60 111 MET A C 1
ATOM 848 O O . MET A 1 111 ? -12.933 38.402 68.505 1.00 17.54 111 MET A O 1
ATOM 853 N N . TYR A 1 112 ? -12.309 36.394 67.694 1.00 19.43 112 TYR A N 1
ATOM 854 C CA . TYR A 1 112 ? -12.917 35.745 68.851 1.00 18.63 112 TYR A CA 1
ATOM 855 C C . TYR A 1 112 ? -12.207 36.259 70.109 1.00 19.96 112 TYR A C 1
ATOM 856 O O . TYR A 1 112 ? -12.833 36.539 71.138 1.00 20.25 112 TYR A O 1
ATOM 865 N N . PHE A 1 113 ? -10.876 36.359 70.062 1.00 20.20 113 PHE A N 1
ATOM 866 C CA . PHE A 1 113 ? -10.177 36.806 71.283 1.00 20.35 113 PHE A CA 1
ATOM 867 C C . PHE A 1 113 ? -10.276 38.303 71.543 1.00 22.47 113 PHE A C 1
ATOM 868 O O . PHE A 1 113 ? -10.181 38.727 72.696 1.00 21.66 113 PHE A O 1
ATOM 876 N N . ARG A 1 114 ? -10.495 39.105 70.507 1.00 22.28 114 ARG A N 1
ATOM 877 C CA . ARG A 1 114 ? -10.742 40.558 70.776 1.00 23.08 114 ARG A CA 1
ATOM 878 C C . ARG A 1 114 ? -12.139 40.671 71.426 1.00 24.10 114 ARG A C 1
ATOM 879 O O . ARG A 1 114 ? -12.375 41.540 72.267 1.00 22.96 114 ARG A O 1
ATOM 887 N N . ALA A 1 115 ? -13.073 39.807 71.047 1.00 22.97 115 ALA A N 1
ATOM 888 C CA . ALA A 1 115 ? -14.402 39.868 71.634 1.00 23.99 115 ALA A CA 1
ATOM 889 C C . ALA A 1 115 ? -14.229 39.513 73.089 1.00 26.60 115 ALA A C 1
ATOM 890 O O . ALA A 1 115 ? -14.865 40.096 73.995 1.00 25.76 115 ALA A O 1
ATOM 892 N N . MET A 1 116 ? -13.353 38.545 73.336 1.00 24.90 116 MET A N 1
ATOM 893 C CA . MET A 1 116 ? -13.105 38.144 74.728 1.00 26.87 116 MET A CA 1
ATOM 894 C C . MET A 1 116 ? -12.545 39.307 75.528 1.00 27.00 116 MET A C 1
ATOM 895 O O . MET A 1 116 ? -12.919 39.514 76.680 1.00 27.91 116 MET A O 1
ATOM 900 N N . GLN A 1 117 ? -11.621 40.051 74.934 1.00 28.25 117 GLN A N 1
ATOM 901 C CA . GLN A 1 117 ? -11.050 41.192 75.608 1.00 30.73 117 GLN A CA 1
ATOM 902 C C . GLN A 1 117 ? -12.135 42.234 75.987 1.00 32.50 117 GLN A C 1
ATOM 903 O O . GLN A 1 117 ? -12.057 42.839 77.064 1.00 32.44 117 GLN A O 1
ATOM 909 N N . LEU A 1 118 ? -13.133 42.449 75.126 1.00 33.27 118 LEU A N 1
ATOM 910 C CA . LEU A 1 118 ? -14.174 43.444 75.447 1.00 36.26 118 LEU A CA 1
ATOM 911 C C . LEU A 1 118 ? -14.978 43.055 76.713 1.00 39.16 118 LEU A C 1
ATOM 912 O O . LEU A 1 118 ? -15.416 43.917 77.473 1.00 38.82 118 LEU A O 1
ATOM 917 N N . VAL A 1 119 ? -15.165 41.760 76.934 1.00 41.65 119 VAL A N 1
ATOM 918 C CA . VAL A 1 119 ? -15.882 41.304 78.108 1.00 45.39 119 VAL A CA 1
ATOM 919 C C . VAL A 1 119 ? -15.352 41.926 79.414 1.00 47.29 119 VAL A C 1
ATOM 920 O O . VAL A 1 119 ? -16.093 42.018 80.389 1.00 46.38 119 VAL A O 1
ATOM 924 N N . SER A 1 120 ? -14.088 42.363 79.434 1.00 49.93 120 SER A N 1
ATOM 925 C CA . SER A 1 120 ? -13.509 42.953 80.644 1.00 51.57 120 SER A CA 1
ATOM 926 C C . SER A 1 120 ? -13.938 44.394 80.849 1.00 53.20 120 SER A C 1
ATOM 927 O O . SER A 1 120 ? -13.966 44.902 81.976 1.00 54.02 120 SER A O 1
ATOM 930 N N . GLN A 1 121 ? -14.262 45.063 79.756 1.00 52.79 121 GLN A N 1
ATOM 931 C CA . GLN A 1 121 ? -14.699 46.438 79.831 1.00 53.33 121 GLN A CA 1
ATOM 932 C C . GLN A 1 121 ? -16.153 46.492 80.237 1.00 52.86 121 GLN A C 1
ATOM 933 O O . GLN A 1 121 ? -16.786 47.547 80.125 1.00 54.20 121 GLN A O 1
ATOM 939 N N . LEU A 1 122 ? -16.694 45.359 80.676 1.00 50.06 122 LEU A N 1
ATOM 940 C CA . LEU A 1 122 ? -18.084 45.337 81.111 1.00 48.65 122 LEU A CA 1
ATOM 941 C C . LEU A 1 122 ? -18.187 45.626 82.613 1.00 49.34 122 LEU A C 1
ATOM 942 O O . LEU A 1 122 ? -19.193 46.153 83.094 1.00 47.74 122 LEU A O 1
ATOM 947 N N . THR A 1 123 ? -17.141 45.290 83.347 1.00 50.27 123 THR A N 1
ATOM 948 C CA . THR A 1 123 ? -17.183 45.501 84.778 1.00 52.10 123 THR A CA 1
ATOM 949 C C . THR A 1 123 ? -15.861 45.174 85.448 1.00 53.42 123 THR A C 1
ATOM 950 O O . THR A 1 123 ? -15.025 44.461 84.892 1.00 53.80 123 THR A O 1
ATOM 954 N N . THR A 1 124 ? -15.713 45.682 86.667 1.00 54.48 124 THR A N 1
ATOM 955 C CA . THR A 1 124 ? -14.542 45.436 87.495 1.00 55.60 124 THR A CA 1
ATOM 956 C C . THR A 1 124 ? -15.002 44.721 88.751 1.00 55.78 124 THR A C 1
ATOM 957 O O . THR A 1 124 ? -14.188 44.368 89.590 1.00 56.69 124 THR A O 1
ATOM 961 N N . LYS A 1 125 ? -16.307 44.525 88.897 1.00 55.77 125 LYS A N 1
ATOM 962 C CA . LYS A 1 125 ? -16.793 43.795 90.049 1.00 57.20 125 LYS A CA 1
ATOM 963 C C . LYS A 1 125 ? -16.289 42.372 89.824 1.00 57.53 125 LYS A C 1
ATOM 964 O O . LYS A 1 125 ? -16.845 41.630 89.029 1.00 56.52 125 LYS A O 1
ATOM 970 N N . GLU A 1 126 ? -15.227 41.992 90.519 1.00 58.25 126 GLU A N 1
ATOM 971 C CA . GLU A 1 126 ? -14.664 40.650 90.351 1.00 58.54 126 GLU A CA 1
ATOM 972 C C . GLU A 1 126 ? -15.685 39.506 90.406 1.00 57.27 126 GLU A C 1
ATOM 973 O O . GLU A 1 126 ? -15.509 38.480 89.720 1.00 57.21 126 GLU A O 1
ATOM 979 N N . PRO A 1 127 ? -16.746 39.644 91.240 1.00 55.40 127 PRO A N 1
ATOM 980 C CA . PRO A 1 127 ? -17.762 38.563 91.316 1.00 53.04 127 PRO A CA 1
ATOM 981 C C . PRO A 1 127 ? -18.399 38.422 89.913 1.00 50.59 127 PRO A C 1
ATOM 982 O O . PRO A 1 127 ? -18.362 37.369 89.271 1.00 50.23 127 PRO A O 1
ATOM 986 N N . LEU A 1 128 ? -18.953 39.540 89.467 1.00 47.89 128 LEU A N 1
ATOM 987 C CA . LEU A 1 128 ? -19.598 39.699 88.175 1.00 46.42 128 LEU A CA 1
ATOM 988 C C . LEU A 1 128 ? -18.672 39.336 86.989 1.00 45.44 128 LEU A C 1
ATOM 989 O O . LEU A 1 128 ? -19.069 38.581 86.084 1.00 43.92 128 LEU A O 1
ATOM 994 N N . TYR A 1 129 ? -17.459 39.895 86.993 1.00 43.28 129 TYR A N 1
ATOM 995 C CA . TYR A 1 129 ? -16.471 39.632 85.951 1.00 42.88 129 TYR A CA 1
ATOM 996 C C . TYR A 1 129 ? -16.350 38.121 85.741 1.00 41.76 129 TYR A C 1
ATOM 997 O O . TYR A 1 129 ? -16.563 37.639 84.654 1.00 41.12 129 TYR A O 1
ATOM 1006 N N . HIS A 1 130 ? -15.990 37.391 86.791 1.00 40.26 130 HIS A N 1
ATOM 1007 C CA . HIS A 1 130 ? -15.857 35.949 86.716 1.00 40.57 130 HIS A CA 1
ATOM 1008 C C . HIS A 1 130 ? -17.092 35.333 86.026 1.00 39.73 130 HIS A C 1
ATOM 1009 O O . HIS A 1 130 ? -16.970 34.582 85.059 1.00 38.95 130 HIS A O 1
ATOM 1016 N N . ASN A 1 131 ? -18.281 35.650 86.532 1.00 38.50 131 ASN A N 1
ATOM 1017 C CA . ASN A 1 131 ? -19.515 35.131 85.952 1.00 35.44 131 ASN A CA 1
ATOM 1018 C C . ASN A 1 131 ? -19.644 35.477 84.467 1.00 31.92 131 ASN A C 1
ATOM 1019 O O . ASN A 1 131 ? -20.064 34.626 83.706 1.00 30.58 131 ASN A O 1
ATOM 1024 N N . LEU A 1 132 ? -19.271 36.700 84.068 1.00 28.59 132 LEU A N 1
ATOM 1025 C CA . LEU A 1 132 ? -19.308 37.102 82.660 1.00 29.31 132 LEU A CA 1
ATOM 1026 C C . LEU A 1 132 ? -18.374 36.231 81.813 1.00 29.61 132 LEU A C 1
ATOM 1027 O O . LEU A 1 132 ? -18.801 35.658 80.783 1.00 28.27 132 LEU A O 1
ATOM 1032 N N . ILE A 1 133 ? -17.101 36.139 82.238 1.00 27.09 133 ILE A N 1
ATOM 1033 C CA . ILE A 1 133 ? -16.108 35.324 81.515 1.00 27.80 133 ILE A CA 1
ATOM 1034 C C . ILE A 1 133 ? -16.627 33.903 81.388 1.00 27.17 133 ILE A C 1
ATOM 1035 O O . ILE A 1 133 ? -16.544 33.294 80.313 1.00 29.35 133 ILE A O 1
ATOM 1040 N N . THR A 1 134 ? -17.200 33.378 82.469 1.00 26.89 134 THR A N 1
ATOM 1041 C CA . THR A 1 134 ? -17.718 32.014 82.456 1.00 28.01 134 THR A CA 1
ATOM 1042 C C . THR A 1 134 ? -18.866 31.808 81.428 1.00 28.32 134 THR A C 1
ATOM 1043 O O . THR A 1 134 ? -18.946 30.764 80.738 1.00 26.81 134 THR A O 1
ATOM 1047 N N . ILE A 1 135 ? -19.780 32.773 81.378 1.00 25.93 135 ILE A N 1
ATOM 1048 C CA . ILE A 1 135 ? -20.873 32.731 80.392 1.00 27.54 135 ILE A CA 1
ATOM 1049 C C . ILE A 1 135 ? -20.270 32.668 78.979 1.00 27.13 135 ILE A C 1
ATOM 1050 O O . ILE A 1 135 ? -20.682 31.864 78.152 1.00 27.93 135 ILE A O 1
ATOM 1055 N N . PHE A 1 136 ? -19.297 33.524 78.718 1.00 27.59 136 PHE A N 1
ATOM 1056 C CA . PHE A 1 136 ? -18.639 33.609 77.426 1.00 27.80 136 PHE A CA 1
ATOM 1057 C C . PHE A 1 136 ? -17.967 32.301 77.053 1.00 27.79 136 PHE A C 1
ATOM 1058 O O . PHE A 1 136 ? -18.150 31.791 75.931 1.00 26.00 136 PHE A O 1
ATOM 1066 N N . ASN A 1 137 ? -17.231 31.741 78.001 1.00 26.82 137 ASN A N 1
ATOM 1067 C CA . ASN A 1 137 ? -16.514 30.487 77.750 1.00 28.62 137 ASN A CA 1
ATOM 1068 C C . ASN A 1 137 ? -17.480 29.321 77.529 1.00 27.03 137 ASN A C 1
ATOM 1069 O O . ASN A 1 137 ? -17.279 28.516 76.617 1.00 27.23 137 ASN A O 1
ATOM 1074 N N . GLU A 1 138 ? -18.501 29.205 78.381 1.00 26.86 138 GLU A N 1
ATOM 1075 C CA . GLU A 1 138 ? -19.501 28.123 78.256 1.00 26.30 138 GLU A CA 1
ATOM 1076 C C . GLU A 1 138 ? -20.188 28.131 76.884 1.00 26.64 138 GLU A C 1
ATOM 1077 O O . GLU A 1 138 ? -20.311 27.084 76.203 1.00 25.24 138 GLU A O 1
ATOM 1083 N N . GLU A 1 139 ? -20.656 29.298 76.494 1.00 24.14 139 GLU A N 1
ATOM 1084 C CA . GLU A 1 139 ? -21.352 29.384 75.225 1.00 26.60 139 GLU A CA 1
ATOM 1085 C C . GLU A 1 139 ? -20.440 29.273 74.000 1.00 24.97 139 GLU A C 1
ATOM 1086 O O . GLU A 1 139 ? -20.885 28.807 72.963 1.00 23.83 139 GLU A O 1
ATOM 1092 N N . LEU A 1 140 ? -19.180 29.710 74.110 1.00 25.39 140 LEU A N 1
ATOM 1093 C CA . LEU A 1 140 ? -18.262 29.511 72.978 1.00 23.03 140 LEU A CA 1
ATOM 1094 C C . LEU A 1 140 ? -18.032 27.966 72.902 1.00 22.38 140 LEU A C 1
ATOM 1095 O O . LEU A 1 140 ? -17.907 27.392 71.834 1.00 22.31 140 LEU A O 1
ATOM 1100 N N . ILE A 1 141 ? -17.951 27.284 74.038 1.00 22.49 141 ILE A N 1
ATOM 1101 C CA . ILE A 1 141 ? -17.818 25.822 74.011 1.00 21.77 141 ILE A CA 1
ATOM 1102 C C . ILE A 1 141 ? -19.085 25.189 73.369 1.00 21.07 141 ILE A C 1
ATOM 1103 O O . ILE A 1 141 ? -18.972 24.283 72.521 1.00 20.22 141 ILE A O 1
ATOM 1108 N N . ASN A 1 142 ? -20.276 25.637 73.784 1.00 21.01 142 ASN A N 1
ATOM 1109 C CA . ASN A 1 142 ? -21.528 25.112 73.220 1.00 21.04 142 ASN A CA 1
ATOM 1110 C C . ASN A 1 142 ? -21.606 25.338 71.720 1.00 21.25 142 ASN A C 1
ATOM 1111 O O . ASN A 1 142 ? -21.985 24.439 70.976 1.00 20.20 142 ASN A O 1
ATOM 1116 N N . LEU A 1 143 ? -21.285 26.549 71.264 1.00 21.80 143 LEU A N 1
ATOM 1117 C CA . LEU A 1 143 ? -21.307 26.869 69.834 1.00 21.57 143 LEU A CA 1
ATOM 1118 C C . LEU A 1 143 ? -20.467 25.866 69.048 1.00 21.41 143 LEU A C 1
ATOM 1119 O O . LEU A 1 143 ? -20.914 25.311 68.052 1.00 21.05 143 LEU A O 1
ATOM 1124 N N . HIS A 1 144 ? -19.215 25.672 69.491 1.00 19.60 144 HIS A N 1
ATOM 1125 C CA . HIS A 1 144 ? -18.304 24.742 68.811 1.00 20.79 144 HIS A CA 1
ATOM 1126 C C . HIS A 1 144 ? -18.747 23.274 68.883 1.00 20.67 144 HIS A C 1
ATOM 1127 O O . HIS A 1 144 ? -18.458 22.502 67.981 1.00 22.03 144 HIS A O 1
ATOM 1134 N N . ARG A 1 145 ? -19.394 22.893 69.976 1.00 22.17 145 ARG A N 1
ATOM 1135 C CA . ARG A 1 145 ? -19.909 21.514 70.082 1.00 22.66 145 ARG A CA 1
ATOM 1136 C C . ARG A 1 145 ? -20.998 21.290 69.011 1.00 22.93 145 ARG A C 1
ATOM 1137 O O . ARG A 1 145 ? -20.946 20.321 68.247 1.00 21.59 145 ARG A O 1
ATOM 1145 N N . GLY A 1 146 ? -21.951 22.211 68.923 1.00 22.82 146 GLY A N 1
ATOM 1146 C CA . GLY A 1 146 ? -22.983 22.078 67.924 1.00 21.76 146 GLY A CA 1
ATOM 1147 C C . GLY A 1 146 ? -22.439 22.193 66.505 1.00 22.11 146 GLY A C 1
ATOM 1148 O O . GLY A 1 146 ? -22.820 21.417 65.635 1.00 20.15 146 GLY A O 1
ATOM 1149 N N . GLN A 1 147 ? -21.545 23.156 66.257 1.00 21.71 147 GLN A N 1
ATOM 1150 C CA . GLN A 1 147 ? -21.014 23.328 64.931 1.00 19.31 147 GLN A CA 1
ATOM 1151 C C . GLN A 1 147 ? -20.253 22.066 64.534 1.00 19.86 147 GLN A C 1
ATOM 1152 O O . GLN A 1 147 ? -20.362 21.608 63.369 1.00 21.08 147 GLN A O 1
ATOM 1158 N N . GLY A 1 148 ? -19.555 21.471 65.502 1.00 18.21 148 GLY A N 1
ATOM 1159 C CA . GLY A 1 148 ? -18.765 20.276 65.260 1.00 19.60 148 GLY A CA 1
ATOM 1160 C C . GLY A 1 148 ? -19.613 19.087 64.778 1.00 19.56 148 GLY A C 1
ATOM 1161 O O . GLY A 1 148 ? -19.205 18.358 63.850 1.00 18.73 148 GLY A O 1
ATOM 1162 N N . LEU A 1 149 ? -20.760 18.886 65.439 1.00 22.87 149 LEU A N 1
ATOM 1163 C CA . LEU A 1 149 ? -21.717 17.824 65.079 1.00 23.82 149 LEU A CA 1
ATOM 1164 C C . LEU A 1 149 ? -22.320 18.094 63.707 1.00 23.60 149 LEU A C 1
ATOM 1165 O O . LEU A 1 149 ? -22.391 17.217 62.880 1.00 23.58 149 LEU A O 1
ATOM 1170 N N . ASP A 1 150 ? -22.818 19.298 63.487 1.00 21.70 150 ASP A N 1
ATOM 1171 C CA . ASP A 1 150 ? -23.396 19.625 62.159 1.00 22.40 150 ASP A CA 1
ATOM 1172 C C . ASP A 1 150 ? -22.363 19.298 61.061 1.00 21.20 150 ASP A C 1
ATOM 1173 O O . ASP A 1 150 ? -22.676 18.671 60.042 1.00 21.20 150 ASP A O 1
ATOM 1178 N N . ILE A 1 151 ? -21.137 19.762 61.262 1.00 19.46 151 ILE A N 1
ATOM 1179 C CA . ILE A 1 151 ? -20.071 19.514 60.306 1.00 18.09 151 ILE A CA 1
ATOM 1180 C C . ILE A 1 151 ? -19.803 18.010 60.163 1.00 21.12 151 ILE A C 1
ATOM 1181 O O . ILE A 1 151 ? -19.652 17.485 59.054 1.00 20.12 151 ILE A O 1
ATOM 1186 N N . TYR A 1 152 ? -19.724 17.319 61.295 1.00 21.13 152 TYR A N 1
ATOM 1187 C CA . TYR A 1 152 ? -19.443 15.872 61.230 1.00 21.55 152 TYR A CA 1
ATOM 1188 C C . TYR A 1 152 ? -20.521 15.147 60.450 1.00 19.34 152 TYR A C 1
ATOM 1189 O O . TYR A 1 152 ? -20.192 14.389 59.529 1.00 20.99 152 TYR A O 1
ATOM 1198 N N . TRP A 1 153 ? -21.801 15.346 60.791 1.00 19.76 153 TRP A N 1
ATOM 1199 C CA . TRP A 1 153 ? -22.840 14.597 60.046 1.00 21.25 153 TRP A CA 1
ATOM 1200 C C . TRP A 1 153 ? -22.779 14.843 58.536 1.00 20.34 153 TRP A C 1
ATOM 1201 O O . TRP A 1 153 ? -22.946 13.921 57.745 1.00 21.80 153 TRP A O 1
ATOM 1212 N N . ARG A 1 154 ? -22.477 16.098 58.157 1.00 18.67 154 ARG A N 1
ATOM 1213 C CA . ARG A 1 154 ? -22.405 16.472 56.784 1.00 20.53 154 ARG A CA 1
ATOM 1214 C C . ARG A 1 154 ? -21.222 15.884 56.036 1.00 19.41 154 ARG A C 1
ATOM 1215 O O . ARG A 1 154 ? -21.389 15.342 54.925 1.00 21.09 154 ARG A O 1
ATOM 1223 N N . ASP A 1 155 ? -20.025 15.972 56.628 1.00 19.12 155 ASP A N 1
ATOM 1224 C CA . ASP A 1 155 ? -18.829 15.512 55.940 1.00 19.85 155 ASP A CA 1
ATOM 1225 C C . ASP A 1 155 ? -18.624 13.995 55.952 1.00 19.49 155 ASP A C 1
ATOM 1226 O O . ASP A 1 155 ? -17.857 13.479 55.168 1.00 19.53 155 ASP A O 1
ATOM 1231 N N . PHE A 1 156 ? -19.287 13.309 56.852 1.00 21.01 156 PHE A N 1
ATOM 1232 C CA . PHE A 1 156 ? -19.133 11.837 56.971 1.00 22.27 156 PHE A CA 1
ATOM 1233 C C . PHE A 1 156 ? -20.396 11.065 56.585 1.00 22.61 156 PHE A C 1
ATOM 1234 O O . PHE A 1 156 ? -20.466 9.820 56.743 1.00 24.63 156 PHE A O 1
ATOM 1242 N N . LEU A 1 157 ? -21.371 11.792 56.042 1.00 20.28 157 LEU A N 1
ATOM 1243 C CA . LEU A 1 157 ? -22.646 11.204 55.588 1.00 20.65 157 LEU A CA 1
ATOM 1244 C C . LEU A 1 157 ? -22.214 10.057 54.646 1.00 21.29 157 LEU A C 1
ATOM 1245 O O . LEU A 1 157 ? -21.349 10.234 53.795 1.00 19.75 157 LEU A O 1
ATOM 1250 N N . PRO A 1 158 ? -22.887 8.910 54.715 1.00 23.65 158 PRO A N 1
ATOM 1251 C CA . PRO A 1 158 ? -24.028 8.483 55.521 1.00 22.93 158 PRO A CA 1
ATOM 1252 C C . PRO A 1 158 ? -23.719 7.759 56.815 1.00 26.11 158 PRO A C 1
ATOM 1253 O O . PRO A 1 158 ? -24.571 6.981 57.287 1.00 25.85 158 PRO A O 1
ATOM 1257 N N . GLU A 1 159 ? -22.537 7.984 57.380 1.00 25.42 159 GLU A N 1
ATOM 1258 C CA . GLU A 1 159 ? -22.179 7.326 58.633 1.00 26.74 159 GLU A CA 1
ATOM 1259 C C . GLU A 1 159 ? -23.235 7.538 59.725 1.00 27.96 159 GLU A C 1
ATOM 1260 O O . GLU A 1 159 ? -23.616 6.597 60.426 1.00 27.26 159 GLU A O 1
ATOM 1266 N N . ILE A 1 160 ? -23.685 8.777 59.899 1.00 23.74 160 ILE A N 1
ATOM 1267 C CA . ILE A 1 160 ? -24.709 9.092 60.866 1.00 26.63 160 ILE A CA 1
ATOM 1268 C C . ILE A 1 160 ? -25.907 9.792 60.205 1.00 26.94 160 ILE A C 1
ATOM 1269 O O . ILE A 1 160 ? -25.750 10.814 59.530 1.00 29.52 160 ILE A O 1
ATOM 1274 N N . ILE A 1 161 ? -27.107 9.267 60.369 1.00 28.00 161 ILE A N 1
ATOM 1275 C CA . ILE A 1 161 ? -28.267 9.958 59.785 1.00 29.15 161 ILE A CA 1
ATOM 1276 C C . ILE A 1 161 ? -28.949 10.459 61.042 1.00 28.86 161 ILE A C 1
ATOM 1277 O O . ILE A 1 161 ? -29.535 9.679 61.810 1.00 27.09 161 ILE A O 1
ATOM 1282 N N . PRO A 1 162 ? -28.869 11.775 61.299 1.00 28.09 162 PRO A N 1
ATOM 1283 C CA . PRO A 1 162 ? -29.518 12.224 62.532 1.00 26.82 162 PRO A CA 1
ATOM 1284 C C . PRO A 1 162 ? -31.007 12.104 62.578 1.00 27.73 162 PRO A C 1
ATOM 1285 O O . PRO A 1 162 ? -31.678 12.100 61.527 1.00 26.67 162 PRO A O 1
ATOM 1289 N N . THR A 1 163 ? -31.524 12.036 63.805 1.00 28.14 163 THR A N 1
ATOM 1290 C CA . THR A 1 163 ? -32.973 11.995 64.019 1.00 29.46 163 THR A CA 1
ATOM 1291 C C . THR A 1 163 ? -33.398 13.444 64.258 1.00 29.59 163 THR A C 1
ATOM 1292 O O . THR A 1 163 ? -32.536 14.308 64.499 1.00 28.12 163 THR A O 1
ATOM 1296 N N . GLN A 1 164 ? -34.706 13.716 64.223 1.00 28.28 164 GLN A N 1
ATOM 1297 C CA . GLN A 1 164 ? -35.193 15.067 64.494 1.00 28.29 164 GLN A CA 1
ATOM 1298 C C . GLN A 1 164 ? -34.723 15.542 65.858 1.00 30.20 164 GLN A C 1
ATOM 1299 O O . GLN A 1 164 ? -34.426 16.729 66.066 1.00 29.11 164 GLN A O 1
ATOM 1305 N N . GLU A 1 165 ? -34.691 14.602 66.797 1.00 28.69 165 GLU A N 1
ATOM 1306 C CA . GLU A 1 165 ? -34.267 14.867 68.173 1.00 30.05 165 GLU A CA 1
ATOM 1307 C C . GLU A 1 165 ? -32.744 15.207 68.168 1.00 28.25 165 GLU A C 1
ATOM 1308 O O . GLU A 1 165 ? -32.312 16.190 68.789 1.00 29.17 165 GLU A O 1
ATOM 1314 N N . MET A 1 166 ? -31.936 14.437 67.435 1.00 26.76 166 MET A N 1
ATOM 1315 C CA . MET A 1 166 ? -30.523 14.740 67.400 1.00 24.59 166 MET A CA 1
ATOM 1316 C C . MET A 1 166 ? -30.263 16.150 66.814 1.00 24.62 166 MET A C 1
ATOM 1317 O O . MET A 1 166 ? -29.419 16.894 67.329 1.00 21.80 166 MET A O 1
ATOM 1322 N N . TYR A 1 167 ? -30.969 16.487 65.721 1.00 23.67 167 TYR A N 1
ATOM 1323 C CA . TYR A 1 167 ? -30.846 17.795 65.052 1.00 22.92 167 TYR A CA 1
ATOM 1324 C C . TYR A 1 167 ? -31.177 18.932 66.040 1.00 22.64 167 TYR A C 1
ATOM 1325 O O . TYR A 1 167 ? -30.482 19.973 66.147 1.00 21.24 167 TYR A O 1
ATOM 1334 N N . LEU A 1 168 ? -32.253 18.725 66.777 1.00 24.43 168 LEU A N 1
ATOM 1335 C CA . LEU A 1 168 ? -32.708 19.743 67.727 1.00 25.81 168 LEU A CA 1
ATOM 1336 C C . LEU A 1 168 ? -31.706 19.992 68.865 1.00 27.19 168 LEU A C 1
ATOM 1337 O O . LEU A 1 168 ? -31.521 21.131 69.276 1.00 27.47 168 LEU A O 1
ATOM 1342 N N . ASN A 1 169 ? -31.065 18.952 69.368 1.00 27.90 169 ASN A N 1
ATOM 1343 C CA . ASN A 1 169 ? -30.064 19.173 70.401 1.00 29.72 169 ASN A CA 1
ATOM 1344 C C . ASN A 1 169 ? -28.827 19.889 69.760 1.00 29.97 169 ASN A C 1
ATOM 1345 O O . ASN A 1 169 ? -28.113 20.636 70.417 1.00 29.66 169 ASN A O 1
ATOM 1350 N N . MET A 1 170 ? -28.557 19.625 68.483 1.00 28.51 170 MET A N 1
ATOM 1351 C CA . MET A 1 170 ? -27.408 20.243 67.804 1.00 27.07 170 MET A CA 1
ATOM 1352 C C . MET A 1 170 ? -27.636 21.737 67.661 1.00 26.95 170 MET A C 1
ATOM 1353 O O . MET A 1 170 ? -26.730 22.552 67.886 1.00 26.76 170 MET A O 1
ATOM 1358 N N . VAL A 1 171 ? -28.861 22.095 67.283 1.00 27.67 171 VAL A N 1
ATOM 1359 C CA . VAL A 1 171 ? -29.237 23.493 67.097 1.00 27.11 171 VAL A CA 1
ATOM 1360 C C . VAL A 1 171 ? -29.226 24.209 68.456 1.00 26.93 171 VAL A C 1
ATOM 1361 O O . VAL A 1 171 ? -28.882 25.367 68.515 1.00 26.22 171 VAL A O 1
ATOM 1365 N N . MET A 1 172 ? -29.619 23.518 69.521 1.00 28.05 172 MET A N 1
ATOM 1366 C CA . MET A 1 172 ? -29.574 24.120 70.882 1.00 31.31 172 MET A CA 1
ATOM 1367 C C . MET A 1 172 ? -28.144 24.590 71.164 1.00 30.80 172 MET A C 1
ATOM 1368 O O . MET A 1 172 ? -27.928 25.654 71.754 1.00 31.31 172 MET A O 1
ATOM 1373 N N . ASN A 1 173 ? -27.170 23.767 70.778 1.00 31.43 173 ASN A N 1
ATOM 1374 C CA . ASN A 1 173 ? -25.765 24.135 70.951 1.00 30.93 173 ASN A CA 1
ATOM 1375 C C . ASN A 1 173 ? -25.339 25.181 69.901 1.00 31.88 173 ASN A C 1
ATOM 1376 O O . ASN A 1 173 ? -24.900 26.282 70.263 1.00 32.82 173 ASN A O 1
ATOM 1381 N N . LYS A 1 174 ? -25.507 24.873 68.611 1.00 29.50 174 LYS A N 1
ATOM 1382 C CA . LYS A 1 174 ? -25.070 25.782 67.529 1.00 30.54 174 LYS A CA 1
ATOM 1383 C C . LYS A 1 174 ? -25.697 27.161 67.317 1.00 31.61 174 LYS A C 1
ATOM 1384 O O . LYS A 1 174 ? -25.013 28.169 67.030 1.00 31.33 174 LYS A O 1
ATOM 1390 N N . THR A 1 175 ? -27.017 27.194 67.296 1.00 33.03 175 THR A N 1
ATOM 1391 C CA . THR A 1 175 ? -27.679 28.446 67.027 1.00 33.58 175 THR A CA 1
ATOM 1392 C C . THR A 1 175 ? -28.102 29.039 68.349 1.00 33.60 175 THR A C 1
ATOM 1393 O O . THR A 1 175 ? -28.050 30.252 68.521 1.00 33.83 175 THR A O 1
ATOM 1397 N N . GLY A 1 176 ? -28.505 28.182 69.278 1.00 31.08 176 GLY A N 1
ATOM 1398 C CA . GLY A 1 176 ? -28.920 28.673 70.569 1.00 32.58 176 GLY A CA 1
ATOM 1399 C C . GLY A 1 176 ? -27.779 29.302 71.326 1.00 32.42 176 GLY A C 1
ATOM 1400 O O . GLY A 1 176 ? -28.007 30.176 72.162 1.00 33.18 176 GLY A O 1
ATOM 1401 N N . GLY A 1 177 ? -26.548 28.929 70.983 1.00 30.65 177 GLY A N 1
ATOM 1402 C CA . GLY A 1 177 ? -25.394 29.449 71.688 1.00 29.46 177 GLY A CA 1
ATOM 1403 C C . GLY A 1 177 ? -25.179 30.964 71.740 1.00 28.83 177 GLY A C 1
ATOM 1404 O O . GLY A 1 177 ? -24.973 31.525 72.827 1.00 25.31 177 GLY A O 1
ATOM 1405 N N . LEU A 1 178 ? -25.190 31.644 70.590 1.00 27.37 178 LEU A N 1
ATOM 1406 C CA . LEU A 1 178 ? -24.972 33.080 70.639 1.00 27.50 178 LEU A CA 1
ATOM 1407 C C . LEU A 1 178 ? -26.198 33.843 71.188 1.00 29.46 178 LEU A C 1
ATOM 1408 O O . LEU A 1 178 ? -26.049 34.932 71.758 1.00 28.05 178 LEU A O 1
ATOM 1413 N N . PHE A 1 179 ? -27.399 33.292 71.000 1.00 28.00 179 PHE A N 1
ATOM 1414 C CA . PHE A 1 179 ? -28.608 33.907 71.529 1.00 29.34 179 PHE A CA 1
ATOM 1415 C C . PH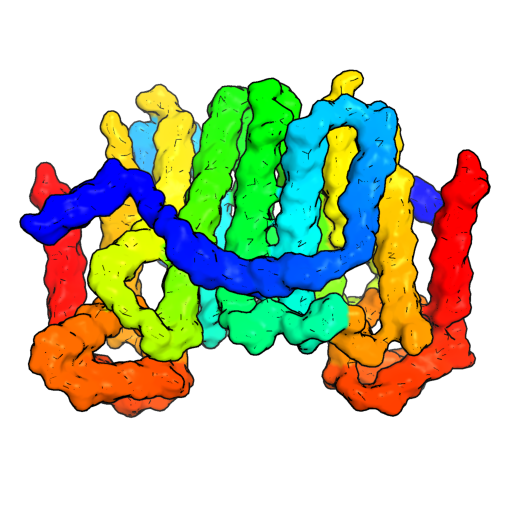E A 1 179 ? -28.541 33.758 73.050 1.00 28.24 179 PHE A C 1
ATOM 1416 O O . PHE A 1 179 ? -28.803 34.720 73.779 1.00 27.29 179 PHE A O 1
ATOM 1424 N N . ARG A 1 180 ? -28.188 32.575 73.553 1.00 28.90 180 ARG A N 1
ATOM 1425 C CA . ARG A 1 180 ? -28.066 32.437 75.009 1.00 30.82 180 ARG A CA 1
ATOM 1426 C C . ARG A 1 180 ? -26.909 33.306 75.498 1.00 31.14 180 ARG A C 1
ATOM 1427 O O . ARG A 1 180 ? -27.029 33.943 76.531 1.00 32.68 180 ARG A O 1
ATOM 1435 N N . LEU A 1 181 ? -25.801 33.367 74.773 1.00 30.82 181 LEU A N 1
ATOM 1436 C CA . LEU A 1 181 ? -24.690 34.219 75.213 1.00 32.23 181 LEU A CA 1
ATOM 1437 C C . LEU A 1 181 ? -25.115 35.694 75.408 1.00 32.89 181 LEU A C 1
ATOM 1438 O O . LEU A 1 181 ? -24.844 36.296 76.454 1.00 31.26 181 LEU A O 1
ATOM 1443 N N . THR A 1 182 ? -25.788 36.254 74.410 1.00 33.16 182 THR A N 1
ATOM 1444 C CA . THR A 1 182 ? -26.220 37.639 74.447 1.00 33.64 182 THR A CA 1
ATOM 1445 C C . THR A 1 182 ? -27.082 37.913 75.668 1.00 33.34 182 THR A C 1
ATOM 1446 O O . THR A 1 182 ? -26.806 38.845 76.425 1.00 31.89 182 THR A O 1
ATOM 1450 N N . LEU A 1 183 ? -28.138 37.109 75.809 1.00 32.32 183 LEU A N 1
ATOM 1451 C CA . LEU A 1 183 ? -29.117 37.220 76.885 1.00 32.14 183 LEU A CA 1
ATOM 1452 C C . LEU A 1 183 ? -28.557 36.986 78.270 1.00 31.27 183 LEU A C 1
ATOM 1453 O O . LEU A 1 183 ? -28.959 37.663 79.201 1.00 27.74 183 LEU A O 1
ATOM 1458 N N . ARG A 1 184 ? -27.644 36.019 78.403 1.00 30.56 184 ARG A N 1
ATOM 1459 C CA . ARG A 1 184 ? -27.031 35.721 79.697 1.00 31.47 184 ARG A CA 1
ATOM 1460 C C . ARG A 1 184 ? -26.126 36.865 80.177 1.00 31.91 184 ARG A C 1
ATOM 1461 O O . ARG A 1 184 ? -26.081 37.179 81.393 1.00 32.66 184 ARG A O 1
ATOM 1469 N N . LEU A 1 185 ? -25.456 37.520 79.236 1.00 32.27 185 LEU A N 1
ATOM 1470 C CA . LEU A 1 185 ? -24.586 38.632 79.587 1.00 33.24 185 LEU A CA 1
ATOM 1471 C C . LEU A 1 185 ? -25.464 39.788 80.037 1.00 35.02 185 LEU A C 1
ATOM 1472 O O . LEU A 1 185 ? -25.264 40.359 81.132 1.00 32.87 185 LEU A O 1
ATOM 1477 N N . MET A 1 186 ? -26.477 40.102 79.2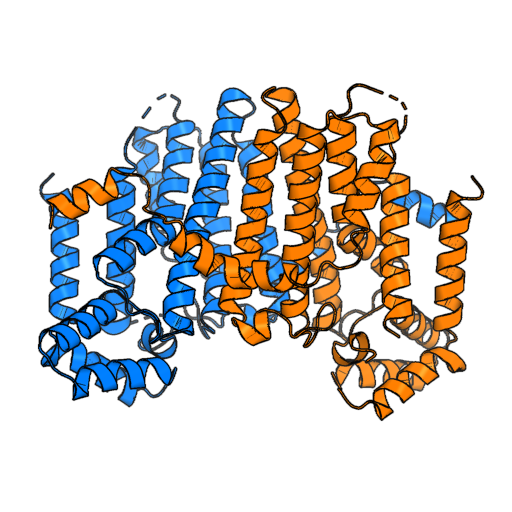26 1.00 34.50 186 MET A N 1
ATOM 1478 C CA . MET A 1 186 ? -27.370 41.216 79.578 1.00 35.22 186 MET A CA 1
ATOM 1479 C C . MET A 1 186 ? -28.079 40.952 80.889 1.00 35.93 186 MET A C 1
ATOM 1480 O O . MET A 1 186 ? -28.222 41.877 81.710 1.00 37.27 186 MET A O 1
ATOM 1485 N N . GLU A 1 187 ? -28.527 39.722 81.100 1.00 36.19 187 GLU A N 1
ATOM 1486 C CA . GLU A 1 187 ? -29.183 39.410 82.348 1.00 38.90 187 GLU A CA 1
ATOM 1487 C C . GLU A 1 187 ? -28.204 39.548 83.516 1.00 40.53 187 GLU A C 1
ATOM 1488 O O . GLU A 1 187 ? -28.584 40.048 84.571 1.00 43.62 187 GLU A O 1
ATOM 1494 N N . ALA A 1 188 ? -26.947 39.162 83.329 1.00 39.88 188 ALA A N 1
ATOM 1495 C CA . ALA A 1 188 ? -25.972 39.263 84.424 1.00 40.37 188 ALA A CA 1
ATOM 1496 C C . ALA A 1 188 ? -25.679 40.696 84.799 1.00 40.00 188 ALA A C 1
ATOM 1497 O O . ALA A 1 188 ? -25.383 41.007 85.956 1.00 40.47 188 ALA A O 1
ATOM 1499 N N . LEU A 1 189 ? -25.730 41.563 83.802 1.00 40.94 189 LEU A N 1
ATOM 1500 C CA . LEU A 1 189 ? -25.446 42.961 83.995 1.00 41.78 189 LEU A CA 1
ATOM 1501 C C . LEU A 1 189 ? -26.611 43.831 84.481 1.00 43.43 189 LEU A C 1
ATOM 1502 O O . LEU A 1 189 ? -26.391 45.001 84.820 1.00 45.45 189 LEU A O 1
ATOM 1507 N N . SER A 1 190 ? -27.826 43.280 84.496 1.00 43.51 190 SER A N 1
ATOM 1508 C CA . SER A 1 190 ? -29.023 44.023 84.868 1.00 42.88 190 SER A CA 1
ATOM 1509 C C . SER A 1 190 ? -29.025 44.596 86.275 1.00 44.31 190 SER A C 1
ATOM 1510 O O . SER A 1 190 ? -28.891 43.848 87.262 1.00 43.79 190 SER A O 1
ATOM 1513 N N . PRO A 1 191 ? -29.198 45.923 86.390 1.00 44.75 191 PRO A N 1
ATOM 1514 C CA . PRO A 1 191 ? -29.218 46.528 87.726 1.00 46.46 191 PRO A CA 1
ATOM 1515 C C . PRO A 1 191 ? -30.082 45.717 88.701 1.00 47.91 191 PRO A C 1
ATOM 1516 O O . PRO A 1 191 ? -31.340 45.846 88.779 1.00 49.30 191 PRO A O 1
ATOM 1520 N N . SER A 1 198 ? -36.220 34.657 83.862 1.00 39.41 198 SER A N 1
ATOM 1521 C CA . SER A 1 198 ? -35.052 34.513 82.893 1.00 38.57 198 SER A CA 1
ATOM 1522 C C . SER A 1 198 ? -35.596 34.248 81.503 1.00 36.93 198 SER A C 1
ATOM 1523 O O . SER A 1 198 ? -36.469 33.427 81.336 1.00 37.72 198 SER A O 1
ATOM 1526 N N . LEU A 1 199 ? -35.103 34.944 80.499 1.00 37.56 199 LEU A N 1
ATOM 1527 C CA . LEU A 1 199 ? -35.626 34.675 79.166 1.00 36.39 199 LEU A CA 1
ATOM 1528 C C . LEU A 1 199 ? -34.813 33.649 78.344 1.00 36.27 199 LEU A C 1
ATOM 1529 O O . LEU A 1 199 ? -34.998 33.555 77.143 1.00 33.48 199 LEU A O 1
ATOM 1534 N N . VAL A 1 200 ? -33.935 32.878 78.993 1.00 36.12 200 VAL A N 1
ATOM 1535 C CA . VAL A 1 200 ? -33.147 31.872 78.266 1.00 35.90 200 VAL A CA 1
ATOM 1536 C C . VAL A 1 200 ? -34.057 30.816 77.558 1.00 35.32 200 VAL A C 1
ATOM 1537 O O . VAL A 1 200 ? -33.812 30.438 76.409 1.00 34.61 200 VAL A O 1
ATOM 1541 N N . PRO A 1 201 ? -35.121 30.325 78.234 1.00 35.22 201 PRO A N 1
ATOM 1542 C CA . PRO A 1 201 ? -35.954 29.329 77.518 1.00 34.70 201 PRO A CA 1
ATOM 1543 C C . PRO A 1 201 ? -36.599 29.914 76.252 1.00 34.16 201 PRO A C 1
ATOM 1544 O O . PRO A 1 201 ? -36.621 29.262 75.200 1.00 32.45 201 PRO A O 1
ATOM 1548 N N . PHE A 1 202 ? -37.082 31.147 76.347 1.00 32.37 202 PHE A N 1
ATOM 1549 C CA . PHE A 1 202 ? -37.661 31.848 75.206 1.00 33.17 202 PHE A CA 1
ATOM 1550 C C . PHE A 1 202 ? -36.566 32.064 74.149 1.00 32.84 202 PHE A C 1
ATOM 1551 O O . PHE A 1 202 ? -36.836 31.916 72.937 1.00 31.44 202 PHE A O 1
ATOM 1559 N N . ILE A 1 203 ? -35.347 32.431 74.588 1.00 30.96 203 ILE A N 1
ATOM 1560 C CA . ILE A 1 203 ? -34.271 32.675 73.623 1.00 29.82 203 ILE A CA 1
ATOM 1561 C C . ILE A 1 203 ? -33.815 31.399 72.913 1.00 29.72 203 ILE A C 1
ATOM 1562 O O . ILE A 1 203 ? -33.423 31.474 71.729 1.00 29.10 203 ILE A O 1
ATOM 1567 N N . ASN A 1 204 ? -33.933 30.255 73.601 1.00 28.35 204 ASN A N 1
ATOM 1568 C CA . ASN A 1 204 ? -33.590 28.959 73.025 1.00 29.93 204 ASN A CA 1
ATOM 1569 C C . ASN A 1 204 ? -34.606 28.619 71.933 1.00 31.61 204 ASN A C 1
ATOM 1570 O O . ASN A 1 204 ? -34.222 28.134 70.853 1.00 29.86 204 ASN A O 1
ATOM 1575 N N . LEU A 1 205 ? -35.897 28.845 72.229 1.00 31.05 205 LEU A N 1
ATOM 1576 C CA . LEU A 1 205 ? -36.966 28.571 71.261 1.00 30.64 205 LEU A CA 1
ATOM 1577 C C . LEU A 1 205 ? -36.794 29.495 70.058 1.00 30.49 205 LEU A C 1
ATOM 1578 O O . LEU A 1 205 ? -36.876 29.058 68.906 1.00 30.28 205 LEU A O 1
ATOM 1583 N N . LEU A 1 206 ? -36.591 30.775 70.313 1.00 30.90 206 LEU A N 1
ATOM 1584 C CA . LEU A 1 206 ? -36.327 31.728 69.254 1.00 31.38 206 LEU A CA 1
ATOM 1585 C C . LEU A 1 206 ? -35.166 31.230 68.381 1.00 31.03 206 LEU A C 1
ATOM 1586 O O . LEU A 1 206 ? -35.250 31.285 67.151 1.00 29.69 206 LEU A O 1
ATOM 1591 N N . GLY A 1 207 ? -34.097 30.727 69.002 1.00 31.69 207 GLY A N 1
ATOM 1592 C CA . GLY A 1 207 ? -32.946 30.237 68.219 1.00 30.23 207 GLY A CA 1
ATOM 1593 C C . GLY A 1 207 ? -33.309 29.024 67.371 1.00 29.26 207 GLY A C 1
ATOM 1594 O O . GLY A 1 207 ? -32.878 28.886 66.217 1.00 28.94 207 GLY A O 1
ATOM 1595 N N . ILE A 1 208 ? -34.095 28.114 67.939 1.00 28.75 208 ILE A N 1
ATOM 1596 C CA . ILE A 1 208 ? -34.515 26.942 67.159 1.00 27.96 208 ILE A CA 1
ATOM 1597 C C . ILE A 1 208 ? -35.400 27.356 65.953 1.00 28.60 208 ILE A C 1
ATOM 1598 O O . ILE A 1 208 ? -35.239 26.829 64.859 1.00 27.42 208 ILE A O 1
ATOM 1603 N N . ILE A 1 209 ? -36.340 28.279 66.166 1.00 25.18 209 ILE A N 1
ATOM 1604 C CA . ILE A 1 209 ? -37.224 28.740 65.106 1.00 24.96 209 ILE A CA 1
ATOM 1605 C C . ILE A 1 209 ? -36.376 29.413 64.046 1.00 25.14 209 ILE A C 1
ATOM 1606 O O . ILE A 1 209 ? -36.614 29.223 62.875 1.00 23.26 209 ILE A O 1
ATOM 1611 N N . TYR A 1 210 ? -35.396 30.224 64.472 1.00 25.02 210 TYR A N 1
ATOM 1612 C CA . TYR A 1 210 ? -34.535 30.934 63.529 1.00 25.06 210 TYR A CA 1
ATOM 1613 C C . TYR A 1 210 ? -33.768 29.973 62.599 1.00 24.78 210 TYR A C 1
ATOM 1614 O O . TYR A 1 210 ? -33.651 30.208 61.388 1.00 26.14 210 TYR A O 1
ATOM 1623 N N . GLN A 1 211 ? -33.204 28.932 63.186 1.00 24.93 211 GLN A N 1
ATOM 1624 C CA . GLN A 1 211 ? -32.426 27.969 62.400 1.00 25.75 211 GLN A CA 1
ATOM 1625 C C . GLN A 1 211 ? -33.318 27.176 61.445 1.00 26.20 211 GLN A C 1
ATOM 1626 O O . GLN A 1 211 ? -32.987 27.046 60.270 1.00 25.51 211 GLN A O 1
ATOM 1632 N N . ILE A 1 212 ? -34.436 26.631 61.938 1.00 25.55 212 ILE A N 1
ATOM 1633 C CA . ILE A 1 212 ? -35.312 25.852 61.052 1.00 25.67 212 ILE A CA 1
ATOM 1634 C C . ILE A 1 212 ? -35.888 26.692 59.918 1.00 25.62 212 ILE A C 1
ATOM 1635 O O . ILE A 1 212 ? -36.004 26.241 58.775 1.00 24.66 212 ILE A O 1
ATOM 1640 N N . ARG A 1 213 ? -36.214 27.942 60.223 1.00 24.24 213 ARG A N 1
ATOM 1641 C CA . ARG A 1 213 ? -36.716 28.846 59.226 1.00 24.74 213 ARG A CA 1
ATOM 1642 C C . ARG A 1 213 ? -35.657 29.137 58.159 1.00 25.45 213 ARG A C 1
ATOM 1643 O O . ARG A 1 213 ? -35.965 29.223 56.975 1.00 24.21 213 ARG A O 1
ATOM 1651 N N . ASP A 1 214 ? -34.411 29.321 58.591 1.00 25.70 214 ASP A N 1
ATOM 1652 C CA . ASP A 1 214 ? -33.317 29.596 57.666 1.00 24.82 214 ASP A CA 1
ATOM 1653 C C . ASP A 1 214 ? -33.216 28.350 56.752 1.00 25.17 214 ASP A C 1
ATOM 1654 O O . ASP A 1 214 ? -33.118 28.469 55.550 1.00 22.70 214 ASP A O 1
ATOM 1659 N N . ASP A 1 215 ? -33.263 27.161 57.350 1.00 23.81 215 ASP A N 1
ATOM 1660 C CA . ASP A 1 215 ? -33.204 25.904 56.570 1.00 23.74 215 ASP A CA 1
ATOM 1661 C C . ASP A 1 215 ? -34.353 25.864 55.531 1.00 25.33 215 ASP A C 1
ATOM 1662 O O . ASP A 1 215 ? -34.175 25.468 54.367 1.00 25.03 215 ASP A O 1
ATOM 1667 N N . TYR A 1 216 ? -35.561 26.201 55.990 1.00 24.86 216 TYR A N 1
ATOM 1668 C CA . TYR A 1 216 ? -36.759 26.166 55.153 1.00 26.23 216 TYR A CA 1
ATOM 1669 C C . TYR A 1 216 ? -36.647 27.159 54.015 1.00 25.84 216 TYR A C 1
ATOM 1670 O O . TYR A 1 216 ? -36.771 26.801 52.834 1.00 25.92 216 TYR A O 1
ATOM 1679 N N . LEU A 1 217 ? -36.392 28.416 54.371 1.00 25.37 217 LEU A N 1
ATOM 1680 C CA . LEU A 1 217 ? -36.273 29.442 53.352 1.00 27.02 217 LEU A CA 1
ATOM 1681 C C . LEU A 1 217 ? -35.169 29.177 52.325 1.00 25.19 217 LEU A C 1
ATOM 1682 O O . LEU A 1 217 ? -35.348 29.532 51.173 1.00 26.96 217 LEU A O 1
ATOM 1687 N N . ASN A 1 218 ? -34.038 28.591 52.718 1.00 25.53 218 ASN A N 1
ATOM 1688 C CA . ASN A 1 218 ? -32.965 28.334 51.738 1.00 24.78 218 ASN A CA 1
ATOM 1689 C C . ASN A 1 218 ? -33.493 27.422 50.576 1.00 26.07 218 ASN A C 1
ATOM 1690 O O . ASN A 1 218 ? -33.035 27.494 49.419 1.00 26.71 218 ASN A O 1
ATOM 1695 N N . LEU A 1 219 ? -34.494 26.593 50.871 1.00 27.01 219 LEU A N 1
ATOM 1696 C CA . LEU A 1 219 ? -35.070 25.682 49.854 1.00 29.10 219 LEU A CA 1
ATOM 1697 C C . LEU A 1 219 ? -36.288 26.278 49.179 1.00 31.07 219 LEU A C 1
ATOM 1698 O O . LEU A 1 219 ? -36.477 26.149 47.965 1.00 29.41 219 LEU A O 1
ATOM 1703 N N . LYS A 1 220 ? -37.135 26.911 49.991 1.00 34.40 220 LYS A N 1
ATOM 1704 C CA . LYS A 1 220 ? -38.374 27.507 49.482 1.00 37.78 220 LYS A CA 1
ATOM 1705 C C . LYS A 1 220 ? -38.042 28.655 48.511 1.00 38.80 220 LYS A C 1
ATOM 1706 O O . LYS A 1 220 ? -38.604 28.734 47.428 1.00 39.97 220 LYS A O 1
ATOM 1712 N N . ASP A 1 221 ? -37.116 29.530 48.853 1.00 40.40 221 ASP A N 1
ATOM 1713 C CA . ASP A 1 221 ? -36.768 30.587 47.912 1.00 42.69 221 ASP A CA 1
ATOM 1714 C C . ASP A 1 221 ? -36.382 30.003 46.518 1.00 44.08 221 ASP A C 1
ATOM 1715 O O . ASP A 1 221 ? -36.854 30.574 45.506 1.00 45.13 221 ASP A O 1
ATOM 1720 N N . GLU A 1 227 ? -28.140 36.906 50.123 1.00 52.63 227 GLU A N 1
ATOM 1721 C CA . GLU A 1 227 ? -27.900 36.069 48.901 1.00 52.81 227 GLU A CA 1
ATOM 1722 C C . GLU A 1 227 ? -26.687 35.125 49.073 1.00 52.52 227 GLU A C 1
ATOM 1723 O O . GLU A 1 227 ? -25.537 35.556 49.355 1.00 50.68 227 GLU A O 1
ATOM 1729 N N . LYS A 1 228 ? -26.972 33.830 48.921 1.00 51.41 228 LYS A N 1
ATOM 1730 C CA . LYS A 1 228 ? -25.953 32.783 49.023 1.00 50.22 228 LYS A CA 1
ATOM 1731 C C . LYS A 1 228 ? -25.954 31.939 47.749 1.00 49.03 228 LYS A C 1
ATOM 1732 O O . LYS A 1 228 ? -25.012 31.187 47.499 1.00 48.67 228 LYS A O 1
ATOM 1738 N N . GLY A 1 229 ? -26.988 32.090 46.922 1.00 46.89 229 GLY A N 1
ATOM 1739 C CA . GLY A 1 229 ? -27.062 31.290 45.707 1.00 45.28 229 GLY A CA 1
ATOM 1740 C C . GLY A 1 229 ? -28.311 30.432 45.758 1.00 42.86 229 GLY A C 1
ATOM 1741 O O . GLY A 1 229 ? -28.980 30.376 46.785 1.00 44.36 229 GLY A O 1
ATOM 1742 N N . PHE A 1 230 ? -28.651 29.745 44.684 1.00 39.34 230 PHE A N 1
ATOM 1743 C CA . PHE A 1 230 ? -29.888 28.981 44.739 1.00 36.01 230 PHE A CA 1
ATOM 1744 C C . PHE A 1 230 ? -29.731 27.713 45.649 1.00 31.95 230 PHE A C 1
ATOM 1745 O O . PHE A 1 230 ? -28.941 26.848 45.334 1.00 31.24 230 PHE A O 1
ATOM 1753 N N . ALA A 1 231 ? -30.448 27.652 46.773 1.00 27.83 231 ALA A N 1
ATOM 1754 C CA . ALA A 1 231 ? -30.389 26.450 47.662 1.00 26.73 231 ALA A CA 1
ATOM 1755 C C . ALA A 1 231 ? -28.957 25.944 47.909 1.00 26.95 231 ALA A C 1
ATOM 1756 O O . ALA A 1 231 ? -28.622 24.760 47.698 1.00 23.94 231 ALA A O 1
ATOM 1758 N N . GLU A 1 232 ? -28.094 26.841 48.383 1.00 24.63 232 GLU A N 1
ATOM 1759 C CA . GLU A 1 232 ? -26.733 26.438 48.661 1.00 23.96 232 GLU A CA 1
ATOM 1760 C C . GLU A 1 232 ? -26.621 25.372 49.746 1.00 22.48 232 GLU A C 1
ATOM 1761 O O . GLU A 1 232 ? -25.610 24.675 49.790 1.00 22.96 232 GLU A O 1
ATOM 1767 N N . ASP A 1 233 ? -27.635 25.205 50.603 1.00 19.65 233 ASP A N 1
ATOM 1768 C CA . ASP A 1 233 ? -27.550 24.186 51.640 1.00 20.44 233 ASP A CA 1
ATOM 1769 C C . ASP A 1 233 ? -27.484 22.782 50.956 1.00 21.11 233 ASP A C 1
ATOM 1770 O O . ASP A 1 233 ? -27.044 21.799 51.583 1.00 19.51 233 ASP A O 1
ATOM 1775 N N . ILE A 1 234 ? -27.992 22.665 49.731 1.00 19.15 234 ILE A N 1
ATOM 1776 C CA . ILE A 1 234 ? -27.928 21.322 49.077 1.00 19.92 234 ILE A CA 1
ATOM 1777 C C . ILE A 1 234 ? -26.528 21.120 48.546 1.00 18.23 234 ILE A C 1
ATOM 1778 O O . ILE A 1 234 ? -25.938 20.056 48.706 1.00 21.00 234 ILE A O 1
ATOM 1783 N N . THR A 1 235 ? -25.981 22.154 47.905 1.00 18.96 235 THR A N 1
ATOM 1784 C CA . THR A 1 235 ? -24.614 22.117 47.383 1.00 19.70 235 THR A CA 1
ATOM 1785 C C . THR A 1 235 ? -23.669 21.802 48.553 1.00 20.96 235 THR A C 1
ATOM 1786 O O . THR A 1 235 ? -22.646 21.125 48.398 1.00 18.98 235 THR A O 1
ATOM 1790 N N . GLU A 1 236 ? -24.016 22.279 49.741 1.00 20.27 236 GLU A N 1
ATOM 1791 C CA . GLU A 1 236 ? -23.155 22.018 50.885 1.00 23.01 236 GLU A CA 1
ATOM 1792 C C . GLU A 1 236 ? -23.374 20.647 51.524 1.00 22.88 236 GLU A C 1
ATOM 1793 O O . GLU A 1 236 ? -22.619 20.247 52.419 1.00 22.92 236 GLU A O 1
ATOM 1799 N N . GLY A 1 237 ? -24.443 19.951 51.139 1.00 23.60 237 GLY A N 1
ATOM 1800 C CA . GLY A 1 237 ? -24.683 18.609 51.702 1.00 21.71 237 GLY A CA 1
ATOM 1801 C C . GLY A 1 237 ? -25.231 18.621 53.136 1.00 22.59 237 GLY A C 1
ATOM 1802 O O . GLY A 1 237 ? -25.154 17.627 53.882 1.00 21.18 237 GLY A O 1
ATOM 1803 N N . LYS A 1 238 ? -25.828 19.750 53.524 1.00 21.03 238 LYS A N 1
ATOM 1804 C CA . LYS A 1 238 ? -26.290 19.907 54.887 1.00 22.50 238 LYS A CA 1
ATOM 1805 C C . LYS A 1 238 ? -27.468 19.033 55.361 1.00 23.09 238 LYS A C 1
ATOM 1806 O O . LYS A 1 238 ? -28.437 18.825 54.602 1.00 23.75 238 LYS A O 1
ATOM 1812 N N . LEU A 1 239 ? -27.365 18.514 56.593 1.00 21.89 239 LEU A N 1
ATOM 1813 C CA . LEU A 1 239 ? -28.483 17.769 57.167 1.00 22.98 239 LEU A CA 1
ATOM 1814 C C . LEU A 1 239 ? -29.408 18.829 57.804 1.00 21.49 239 LEU A C 1
ATOM 1815 O O . LEU A 1 239 ? -29.493 18.948 59.023 1.00 21.63 239 LEU A O 1
ATOM 1820 N N . SER A 1 240 ? -30.121 19.560 56.952 1.00 21.59 240 SER A N 1
ATO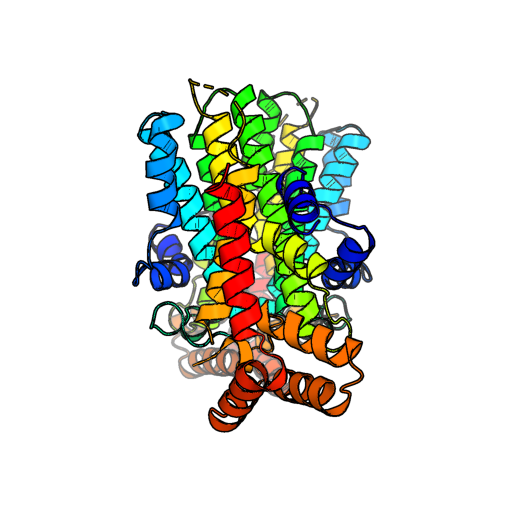M 1821 C CA . SER A 1 240 ? -31.066 20.630 57.344 1.00 22.23 240 SER A CA 1
ATOM 1822 C C . SER A 1 240 ? -32.322 19.997 57.948 1.00 22.82 240 SER A C 1
ATOM 1823 O O . SER A 1 240 ? -32.554 18.809 57.818 1.00 21.96 240 SER A O 1
ATOM 1826 N N . PHE A 1 241 ? -33.167 20.802 58.551 1.00 23.12 241 PHE A N 1
ATOM 1827 C CA . PHE A 1 241 ? -34.338 20.219 59.137 1.00 22.95 241 PHE A CA 1
ATOM 1828 C C . PHE A 1 241 ? -35.167 19.443 58.097 1.00 23.00 241 PHE A C 1
ATOM 1829 O O . PHE A 1 241 ? -35.534 18.296 58.341 1.00 23.13 241 PHE A O 1
ATOM 1837 N N . PRO A 1 242 ? -35.458 20.039 56.916 1.00 21.36 242 PRO A N 1
ATOM 1838 C CA . PRO A 1 242 ? -36.243 19.320 55.879 1.00 21.42 242 PRO A CA 1
ATOM 1839 C C . PRO A 1 242 ? -35.593 18.000 55.447 1.00 21.33 242 PRO A C 1
ATOM 1840 O O . PRO A 1 242 ? -36.269 17.007 55.247 1.00 21.55 242 PRO A O 1
ATOM 1844 N N . ILE A 1 243 ? -34.269 17.995 55.292 1.00 21.66 243 ILE A N 1
ATOM 1845 C CA . ILE A 1 243 ? -33.557 16.775 54.864 1.00 20.69 243 ILE A CA 1
ATOM 1846 C C . ILE A 1 243 ? -33.592 15.688 55.910 1.00 21.59 243 ILE A C 1
ATOM 1847 O O . ILE A 1 243 ? -33.668 14.487 55.580 1.00 21.25 243 ILE A O 1
ATOM 1852 N N . VAL A 1 244 ? -33.496 16.082 57.192 1.00 22.53 244 VAL A N 1
ATOM 1853 C CA . VAL A 1 244 ? -33.524 15.094 58.271 1.00 23.78 244 VAL A CA 1
ATOM 1854 C C . VAL A 1 244 ? -34.865 14.411 58.300 1.00 23.63 244 VAL A C 1
ATOM 1855 O O . VAL A 1 244 ? -34.955 13.197 58.455 1.00 25.13 244 VAL A O 1
ATOM 1859 N N . HIS A 1 245 ? -35.912 15.204 58.176 1.00 24.02 245 HIS A N 1
ATOM 1860 C CA . HIS A 1 245 ? -37.258 14.654 58.103 1.00 24.86 245 HIS A CA 1
ATOM 1861 C C . HIS A 1 245 ? -37.359 13.736 56.891 1.00 24.32 245 HIS A C 1
ATOM 1862 O O . HIS A 1 245 ? -37.837 12.614 56.996 1.00 24.89 245 HIS A O 1
ATOM 1869 N N . ALA A 1 246 ? -36.873 14.201 55.740 1.00 23.26 246 ALA A N 1
ATOM 1870 C CA . ALA A 1 246 ? -36.951 13.368 54.514 1.00 23.12 246 ALA A CA 1
ATOM 1871 C C . ALA A 1 246 ? -36.240 12.018 54.614 1.00 25.31 246 ALA A C 1
ATOM 1872 O O . ALA A 1 246 ? -36.810 10.972 54.252 1.00 23.76 246 ALA A O 1
ATOM 1874 N N . LEU A 1 247 ? -35.027 12.007 55.151 1.00 24.38 247 LEU A N 1
ATOM 1875 C CA . LEU A 1 247 ? -34.304 10.761 55.262 1.00 27.50 247 LEU A CA 1
ATOM 1876 C C . LEU A 1 247 ? -34.951 9.802 56.285 1.00 28.36 247 LEU A C 1
ATOM 1877 O O . LEU A 1 247 ? -34.990 8.559 56.061 1.00 29.73 247 LEU A O 1
ATOM 1882 N N . ASN A 1 248 ? -35.431 10.347 57.391 1.00 26.39 248 ASN A N 1
ATOM 1883 C CA . ASN A 1 248 ? -36.078 9.501 58.376 1.00 29.25 248 ASN A CA 1
ATOM 1884 C C . ASN A 1 248 ? -37.473 9.034 57.891 1.00 30.17 248 ASN A C 1
ATOM 1885 O O . ASN A 1 248 ? -37.897 7.910 58.179 1.00 29.89 248 ASN A O 1
ATOM 1890 N N . PHE A 1 249 ? -38.163 9.877 57.119 1.00 30.64 249 PHE A N 1
ATOM 1891 C CA . PHE A 1 249 ? -39.478 9.528 56.547 1.00 30.79 249 PHE A CA 1
ATOM 1892 C C . PHE A 1 249 ? -39.310 8.399 55.521 1.00 30.27 249 PHE A C 1
ATOM 1893 O O . PHE A 1 249 ? -40.023 7.380 55.574 1.00 28.88 249 PHE A O 1
ATOM 1901 N N . THR A 1 250 ? -38.366 8.561 54.593 1.00 28.88 250 THR A N 1
ATOM 1902 C CA . THR A 1 250 ? -38.145 7.526 53.593 1.00 29.47 250 THR A CA 1
ATOM 1903 C C . THR A 1 250 ? -37.674 6.219 54.235 1.00 32.04 250 THR A C 1
ATOM 1904 O O . THR A 1 250 ? -38.026 5.119 53.770 1.00 32.17 250 THR A O 1
ATOM 1908 N N . LYS A 1 251 ? -36.862 6.316 55.293 1.00 32.11 251 LYS A N 1
ATOM 1909 C CA . LYS A 1 251 ? -36.339 5.105 55.963 1.00 33.88 251 LYS A CA 1
ATOM 1910 C C . LYS A 1 251 ? -37.517 4.301 56.547 1.00 36.34 251 LYS A C 1
ATOM 1911 O O . LYS A 1 251 ? -37.654 3.086 56.320 1.00 35.39 251 LYS A O 1
ATOM 1917 N N . THR A 1 252 ? -38.331 5.025 57.308 1.00 35.92 252 THR A N 1
ATOM 1918 C CA . THR A 1 252 ? -39.508 4.531 57.980 1.00 39.09 252 THR A CA 1
ATOM 1919 C C . THR A 1 252 ? -40.566 3.894 57.075 1.00 39.45 252 THR A C 1
ATOM 1920 O O . THR A 1 252 ? -41.151 2.868 57.434 1.00 39.83 252 THR A O 1
ATOM 1924 N N . LYS A 1 253 ? -40.825 4.529 55.929 1.00 37.95 253 LYS A N 1
ATOM 1925 C CA . LYS A 1 253 ? -41.821 4.065 54.978 1.00 36.19 253 LYS A CA 1
ATOM 1926 C C . LYS A 1 253 ? -41.261 3.046 54.033 1.00 34.29 253 LYS A C 1
ATOM 1927 O O . LYS A 1 253 ? -41.978 2.561 53.186 1.00 33.66 253 LYS A O 1
ATOM 1933 N N . GLY A 1 254 ? -39.979 2.727 54.156 1.00 33.54 254 GLY A N 1
ATOM 1934 C CA . GLY A 1 254 ? -39.386 1.751 53.252 1.00 33.77 254 GLY A CA 1
ATOM 1935 C C . GLY A 1 254 ? -39.166 2.283 51.830 1.00 34.23 254 GLY A C 1
ATOM 1936 O O . GLY A 1 254 ? -39.048 1.508 50.870 1.00 34.55 254 GLY A O 1
ATOM 1937 N N . GLN A 1 255 ? -39.096 3.604 51.681 1.00 32.74 255 GLN A N 1
ATOM 1938 C CA . GLN A 1 255 ? -38.869 4.200 50.365 1.00 30.71 255 GLN A CA 1
ATOM 1939 C C . GLN A 1 255 ? -37.395 4.169 50.062 1.00 29.48 255 GLN A C 1
ATOM 1940 O O . GLN A 1 255 ? -36.697 5.181 50.079 1.00 27.46 255 GLN A O 1
ATOM 1946 N N . THR A 1 256 ? -36.898 2.974 49.775 1.00 27.36 256 THR A N 1
ATOM 1947 C CA . THR A 1 256 ? -35.485 2.771 49.499 1.00 26.67 256 THR A CA 1
ATOM 1948 C C . THR A 1 256 ? -34.871 3.607 48.350 1.00 27.29 256 THR A C 1
ATOM 1949 O O . THR A 1 256 ? -33.776 4.230 48.480 1.00 24.49 256 THR A O 1
ATOM 1953 N N . GLU A 1 257 ? -35.546 3.600 47.210 1.00 23.86 257 GLU A N 1
ATOM 1954 C CA . GLU A 1 257 ? -35.004 4.292 46.052 1.00 25.97 257 GLU A CA 1
ATOM 1955 C C . GLU A 1 257 ? -34.829 5.762 46.411 1.00 24.94 257 GLU A C 1
ATOM 1956 O O . GLU A 1 257 ? -33.771 6.330 46.147 1.00 26.10 257 GLU A O 1
ATOM 1962 N N . GLN A 1 258 ? -35.841 6.375 47.025 1.00 23.63 258 GLN A N 1
ATOM 1963 C CA . GLN A 1 258 ? -35.711 7.797 47.296 1.00 23.01 258 GLN A CA 1
ATOM 1964 C C . GLN A 1 258 ? -34.787 8.122 48.439 1.00 24.35 258 GLN A C 1
ATOM 1965 O O . GLN A 1 258 ? -34.101 9.145 48.397 1.00 21.86 258 GLN A O 1
ATOM 1971 N N . HIS A 1 259 ? -34.725 7.247 49.448 1.00 21.72 259 HIS A N 1
ATOM 1972 C CA . HIS A 1 259 ? -33.808 7.457 50.561 1.00 21.60 259 HIS A CA 1
ATOM 1973 C C . HIS A 1 259 ? -32.448 7.570 49.970 1.00 23.44 259 HIS A C 1
ATOM 1974 O O . HIS A 1 259 ? -31.672 8.493 50.257 1.00 21.42 259 HIS A O 1
ATOM 1981 N N . ASN A 1 260 ? -32.138 6.585 49.140 1.00 20.80 260 ASN A N 1
ATOM 1982 C CA . ASN A 1 260 ? -30.842 6.558 48.497 1.00 22.07 260 ASN A CA 1
ATOM 1983 C C . ASN A 1 260 ? -30.539 7.762 47.550 1.00 19.97 260 ASN A C 1
ATOM 1984 O O . ASN A 1 260 ? -29.391 8.178 47.421 1.00 20.15 260 ASN A O 1
ATOM 1989 N N . GLU A 1 261 ? -31.562 8.265 46.865 1.00 19.09 261 GLU A N 1
ATOM 1990 C CA . GLU A 1 261 ? -31.376 9.375 45.923 1.00 19.50 261 GLU A CA 1
ATOM 1991 C C . GLU A 1 261 ? -31.081 10.676 46.707 1.00 20.94 261 GLU A C 1
ATOM 1992 O O . GLU A 1 261 ? -30.226 11.492 46.289 1.00 20.29 261 GLU A O 1
ATOM 1998 N N . ILE A 1 262 ? -31.755 10.843 47.833 1.00 20.77 262 ILE A N 1
ATOM 1999 C CA . ILE A 1 262 ? -31.503 12.023 48.710 1.00 20.87 262 ILE A CA 1
ATOM 2000 C C . ILE A 1 262 ? -30.041 11.983 49.155 1.00 21.18 262 ILE A C 1
ATOM 2001 O O . ILE A 1 262 ? -29.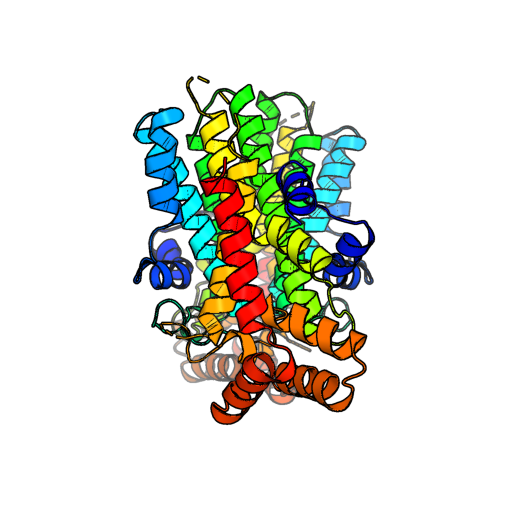311 12.955 48.985 1.00 21.18 262 ILE A O 1
ATOM 2006 N N . LEU A 1 263 ? -29.582 10.838 49.654 1.00 19.13 263 LEU A N 1
ATOM 2007 C CA . LEU A 1 263 ? -28.174 10.675 50.031 1.00 19.25 263 LEU A CA 1
ATOM 2008 C C . LEU A 1 263 ? -27.250 10.911 48.820 1.00 19.83 263 LEU A C 1
ATOM 2009 O O . LEU A 1 263 ? -26.261 11.667 48.914 1.00 19.80 263 LEU A O 1
ATOM 2014 N N . ARG A 1 264 ? -27.575 10.323 47.654 1.00 19.67 264 ARG A N 1
ATOM 2015 C CA . ARG A 1 264 ? -26.709 10.487 46.497 1.00 19.29 264 ARG A CA 1
ATOM 2016 C C . ARG A 1 264 ? -26.591 11.968 46.115 1.00 19.36 264 ARG A C 1
ATOM 2017 O O . ARG A 1 264 ? -25.485 12.467 45.816 1.00 20.46 264 ARG A O 1
ATOM 2025 N N . ILE A 1 265 ? -27.724 12.638 46.038 1.00 15.49 265 ILE A N 1
ATOM 2026 C CA . ILE A 1 265 ? -27.646 14.061 45.682 1.00 17.49 265 ILE A CA 1
ATOM 2027 C C . ILE A 1 265 ? -26.836 14.875 46.712 1.00 18.30 265 ILE A C 1
ATOM 2028 O O . ILE A 1 265 ? -26.000 15.718 46.303 1.00 17.66 265 ILE A O 1
ATOM 2033 N N . LEU A 1 266 ? -27.070 14.676 48.017 1.00 17.82 266 LEU A N 1
ATOM 2034 C CA . LEU A 1 266 ? -26.305 15.415 49.050 1.00 18.95 266 LEU A CA 1
ATOM 2035 C C . LEU A 1 266 ? -24.800 15.191 48.843 1.00 19.57 266 LEU A C 1
ATOM 2036 O O . LEU A 1 266 ? -23.972 16.127 48.836 1.00 20.10 266 LEU A O 1
ATOM 2041 N N . LEU A 1 267 ? -24.442 13.930 48.599 1.00 19.09 267 LEU A N 1
ATOM 2042 C CA . LEU A 1 267 ? -23.051 13.607 48.383 1.00 17.49 267 LEU A CA 1
ATOM 2043 C C . LEU A 1 267 ? -22.403 14.187 47.123 1.00 19.87 267 LEU A C 1
ATOM 2044 O O . LEU A 1 267 ? -21.158 14.288 47.057 1.00 18.32 267 LEU A O 1
ATOM 2049 N N . LEU A 1 268 ? -23.198 14.621 46.143 1.00 17.28 268 LEU A N 1
ATOM 2050 C CA . LEU A 1 268 ? -22.546 15.211 44.961 1.00 19.44 268 LEU A CA 1
ATOM 2051 C C . LEU A 1 268 ? -21.979 16.596 45.240 1.00 20.38 268 LEU A C 1
ATOM 2052 O O . LEU A 1 268 ? -21.092 17.039 44.515 1.00 22.17 268 LEU A O 1
ATOM 2057 N N . ARG A 1 269 ? -22.512 17.290 46.242 1.00 16.92 269 ARG A N 1
ATOM 2058 C CA . ARG A 1 269 ? -22.078 18.690 46.500 1.00 20.11 269 ARG A CA 1
ATOM 2059 C C . ARG A 1 269 ? -22.207 19.402 45.165 1.00 20.00 269 ARG A C 1
ATOM 2060 O O . ARG A 1 269 ? -21.279 20.082 44.702 1.00 18.66 269 ARG A O 1
ATOM 2068 N N . THR A 1 270 ? -23.410 19.334 44.573 1.00 21.18 270 THR A N 1
ATOM 2069 C CA . THR A 1 270 ? -23.612 19.875 43.230 1.00 19.41 270 THR A CA 1
ATOM 2070 C C . THR A 1 270 ? -24.137 21.286 43.182 1.00 19.12 270 THR A C 1
ATOM 2071 O O . THR A 1 270 ? -24.881 21.736 44.052 1.00 20.25 270 THR A O 1
ATOM 2075 N N . SER A 1 271 ? -23.735 21.991 42.149 1.00 19.97 271 SER A N 1
ATOM 2076 C CA . SER A 1 271 ? -24.245 23.329 41.914 1.00 22.22 271 SER A CA 1
ATOM 2077 C C . SER A 1 271 ? -25.239 23.258 40.723 1.00 23.49 271 SER A C 1
ATOM 2078 O O . SER A 1 271 ? -25.740 24.310 40.252 1.00 21.55 271 SER A O 1
ATOM 2081 N N . ASP A 1 272 ? -25.515 22.041 40.220 1.00 19.62 272 ASP A N 1
ATOM 2082 C CA . ASP A 1 272 ? -26.437 21.921 39.083 1.00 19.49 272 ASP A CA 1
ATOM 2083 C C . ASP A 1 272 ? -27.808 22.312 39.554 1.00 19.73 272 ASP A C 1
ATOM 2084 O O . ASP A 1 272 ? -28.360 21.706 40.442 1.00 20.75 272 ASP A O 1
ATOM 2089 N N . LYS A 1 273 ? -28.375 23.323 38.920 1.00 19.36 273 LYS A N 1
ATOM 2090 C CA . LYS A 1 273 ? -29.662 23.815 39.361 1.00 22.28 273 LYS A CA 1
ATOM 2091 C C . LYS A 1 273 ? -30.797 22.815 39.198 1.00 22.67 273 LYS A C 1
ATOM 2092 O O . LYS A 1 273 ? -31.738 22.848 39.984 1.00 21.82 273 LYS A O 1
ATOM 2098 N N . ASP A 1 274 ? -30.734 21.964 38.173 1.00 18.89 274 ASP A N 1
ATOM 2099 C CA . ASP A 1 274 ? -31.810 20.975 38.000 1.00 19.84 274 ASP A CA 1
ATOM 2100 C C . ASP A 1 274 ? -31.720 19.839 39.026 1.00 18.82 274 ASP A C 1
ATOM 2101 O O . ASP A 1 274 ? -32.744 19.317 39.466 1.00 20.79 274 ASP A O 1
ATOM 2106 N N . ILE A 1 275 ? -30.510 19.449 39.421 1.00 18.85 275 ILE A N 1
ATOM 2107 C CA . ILE A 1 275 ? -30.411 18.398 40.415 1.00 18.99 275 ILE A CA 1
ATOM 2108 C C . ILE A 1 275 ? -30.892 18.957 41.759 1.00 21.35 275 ILE A C 1
ATOM 2109 O O . ILE A 1 275 ? -31.548 18.235 42.548 1.00 20.39 275 ILE A O 1
ATOM 2114 N N . LYS A 1 276 ? -30.560 20.220 42.062 1.00 19.82 276 LYS A N 1
ATOM 2115 C CA . LYS A 1 276 ? -31.045 20.810 43.316 1.00 20.56 276 LYS A CA 1
ATOM 2116 C C . LYS A 1 276 ? -32.558 20.869 43.311 1.00 20.71 276 LYS A C 1
ATOM 2117 O O . LYS A 1 276 ? -33.206 20.529 44.308 1.00 18.85 276 LYS A O 1
ATOM 2123 N N . LEU A 1 277 ? -33.163 21.256 42.184 1.00 20.40 277 LEU A N 1
ATOM 2124 C CA . LEU A 1 277 ? -34.642 21.312 42.170 1.00 19.69 277 LEU A CA 1
ATOM 2125 C C . LEU A 1 277 ? -35.239 19.926 42.260 1.00 19.66 277 LEU A C 1
ATOM 2126 O O . LEU A 1 277 ? -36.275 19.744 42.853 1.00 20.34 277 LEU A O 1
ATOM 2131 N N . LYS A 1 278 ? -34.579 18.938 41.658 1.00 18.64 278 LYS A N 1
ATOM 2132 C CA . LYS A 1 278 ? -35.088 17.557 41.751 1.00 18.84 278 LYS A CA 1
ATOM 2133 C C . LYS A 1 278 ? -35.234 17.198 43.220 1.00 19.87 278 LYS A C 1
ATOM 2134 O O . LYS A 1 278 ? -36.327 16.743 43.673 1.00 19.51 278 LYS A O 1
ATOM 2140 N N . LEU A 1 279 ? -34.141 17.421 43.975 1.00 18.82 279 LEU A N 1
ATOM 2141 C CA . LEU A 1 279 ? -34.155 17.130 45.412 1.00 20.46 279 LEU A CA 1
ATOM 2142 C C . LEU A 1 279 ? -35.279 17.889 46.146 1.00 21.43 279 LEU A C 1
ATOM 2143 O O . LEU A 1 279 ? -36.000 17.295 46.989 1.00 21.92 279 LEU A O 1
ATOM 2148 N N . ILE A 1 280 ? -35.434 19.191 45.850 1.00 21.85 280 ILE A N 1
ATOM 2149 C CA . ILE A 1 280 ? -36.494 19.964 46.522 1.00 22.07 280 ILE A CA 1
ATOM 2150 C C . ILE A 1 280 ? -37.858 19.363 46.154 1.00 22.30 280 ILE A C 1
ATOM 2151 O O . ILE A 1 280 ? -38.751 19.254 47.033 1.00 23.49 280 ILE A O 1
ATOM 2156 N N . GLN A 1 281 ? -38.041 18.966 44.889 1.00 20.97 281 GLN A N 1
ATOM 2157 C CA . GLN A 1 281 ? -39.353 18.393 44.527 1.00 23.77 281 GLN A CA 1
ATOM 2158 C C . GLN A 1 281 ? -39.628 17.044 45.200 1.00 23.72 281 GLN A C 1
ATOM 2159 O O . GLN A 1 281 ? -40.800 16.724 45.447 1.00 23.40 281 GLN A O 1
ATOM 2165 N N . ILE A 1 282 ? -38.570 16.247 45.461 1.00 22.06 282 ILE A N 1
ATOM 2166 C CA . ILE A 1 282 ? -38.758 15.014 46.231 1.00 21.88 282 ILE A CA 1
ATOM 2167 C C . ILE A 1 282 ? -39.246 15.398 47.630 1.00 24.46 282 ILE A C 1
ATOM 2168 O O . ILE A 1 282 ? -40.108 14.722 48.181 1.00 23.93 282 ILE A O 1
ATOM 2173 N N . LEU A 1 283 ? -38.698 16.468 48.225 1.00 23.25 283 LEU A N 1
ATOM 2174 C CA . LEU A 1 283 ? -39.142 16.856 49.548 1.00 26.49 283 LEU A CA 1
ATOM 2175 C C . LEU A 1 283 ? -40.568 17.391 49.497 1.00 28.39 283 LEU A C 1
ATOM 2176 O O . LEU A 1 283 ? -41.366 17.115 50.375 1.00 28.22 283 LEU A O 1
ATOM 2181 N N . GLU A 1 284 ? -40.906 18.117 48.443 1.00 29.24 284 GLU A N 1
ATOM 2182 C CA . GLU A 1 284 ? -42.242 18.683 48.310 1.00 29.36 284 GLU A CA 1
ATOM 2183 C C . GLU A 1 284 ? -43.338 17.638 48.053 1.00 28.99 284 GLU A C 1
ATOM 2184 O O . GLU A 1 284 ? -44.392 17.680 48.667 1.00 29.26 284 GLU A O 1
ATOM 2190 N N . PHE A 1 285 ? -43.053 16.677 47.183 1.00 27.82 285 PHE A N 1
ATOM 2191 C CA . PHE A 1 285 ? -44.062 15.700 46.771 1.00 29.13 285 PHE A CA 1
ATOM 2192 C C . PHE A 1 285 ? -43.994 14.287 47.284 1.00 29.13 285 PHE A C 1
ATOM 2193 O O . PHE A 1 285 ? -45.021 13.629 47.322 1.00 30.64 285 PHE A O 1
ATOM 2201 N N . ASP A 1 286 ? -42.802 13.783 47.579 1.00 28.62 286 ASP A N 1
ATOM 2202 C CA . ASP A 1 286 ? -42.650 12.404 47.996 1.00 29.93 286 ASP A CA 1
ATOM 2203 C C . ASP A 1 286 ? -42.690 12.331 49.528 1.00 32.82 286 ASP A C 1
ATOM 2204 O O . ASP A 1 286 ? -43.490 11.551 50.113 1.00 33.11 286 ASP A O 1
ATOM 2209 N N . THR A 1 287 ? -41.900 13.171 50.198 1.00 29.34 287 THR A N 1
ATOM 2210 C CA . THR A 1 287 ? -41.871 13.091 51.664 1.00 28.62 287 THR A CA 1
ATOM 2211 C C . THR A 1 287 ? -42.678 14.172 52.377 1.00 29.49 287 THR A C 1
ATOM 2212 O O . THR A 1 287 ? -42.829 14.108 53.580 1.00 31.20 287 THR A O 1
ATOM 2216 N N . ASN A 1 288 ? -43.138 15.172 51.627 1.00 28.33 288 ASN A N 1
ATOM 2217 C CA . ASN A 1 288 ? -43.894 16.320 52.142 1.00 30.94 288 ASN A CA 1
ATOM 2218 C C . ASN A 1 288 ? -43.101 17.024 53.258 1.00 30.30 288 ASN A C 1
ATOM 2219 O O . ASN A 1 288 ? -43.664 17.575 54.206 1.00 29.57 288 ASN A O 1
ATOM 2224 N N . SER A 1 289 ? -41.781 16.980 53.125 1.00 28.78 289 SER A N 1
ATOM 2225 C CA . SER A 1 289 ? -40.858 17.584 54.105 1.00 27.73 289 SER A CA 1
ATOM 2226 C C . SER A 1 289 ? -40.957 19.088 54.208 1.00 28.11 289 SER A C 1
ATOM 2227 O O . SER A 1 289 ? -40.647 19.639 55.258 1.00 27.29 289 SER A O 1
ATOM 2230 N N . LEU A 1 290 ? -41.380 19.762 53.138 1.00 29.10 290 LEU A N 1
ATOM 2231 C CA . LEU A 1 290 ? -41.516 21.209 53.166 1.00 29.21 290 LEU A CA 1
ATOM 2232 C C . LEU A 1 290 ? -42.741 21.660 53.972 1.00 29.30 290 LEU A C 1
ATOM 2233 O O . LEU A 1 290 ? -42.666 22.614 54.753 1.00 27.48 290 LEU A O 1
ATOM 2238 N N . ALA A 1 291 ? -43.875 20.994 53.737 1.00 30.96 291 ALA A N 1
ATOM 2239 C CA . ALA A 1 291 ? -45.132 21.252 54.463 1.00 30.20 291 ALA A CA 1
ATOM 2240 C C . ALA A 1 291 ? -44.928 20.890 55.952 1.00 29.74 291 ALA A C 1
ATOM 2241 O O . ALA A 1 291 ? -45.395 21.607 56.842 1.00 30.00 291 ALA A O 1
ATOM 2243 N N . TYR A 1 292 ? -44.219 19.791 56.209 1.00 28.21 292 TYR A N 1
ATOM 2244 C CA . TYR A 1 292 ? -43.918 19.367 57.584 1.00 27.55 292 TYR A CA 1
ATOM 2245 C C . TYR A 1 292 ? -43.062 20.396 58.309 1.00 27.02 292 TYR A C 1
ATOM 2246 O O . TYR A 1 292 ? -43.264 20.668 59.474 1.00 28.45 292 TYR A O 1
ATOM 2255 N N . THR A 1 293 ? -42.104 20.978 57.610 1.00 25.76 293 THR A N 1
ATOM 2256 C CA . THR A 1 293 ? -41.227 21.967 58.232 1.00 26.73 293 THR A CA 1
ATOM 2257 C C . THR A 1 293 ? -41.983 23.293 58.433 1.00 26.76 293 THR A C 1
ATOM 2258 O O . THR A 1 293 ? -41.915 23.926 59.473 1.00 24.88 293 THR A O 1
ATOM 2262 N N . LYS A 1 294 ? -42.736 23.703 57.432 1.00 28.97 294 LYS A N 1
ATOM 2263 C CA . LYS A 1 294 ? -43.501 24.940 57.562 1.00 31.53 294 LYS A CA 1
ATOM 2264 C C . LYS A 1 294 ? -44.447 24.819 58.767 1.00 31.83 294 LYS A C 1
ATOM 2265 O O . LYS A 1 294 ? -44.592 25.760 59.561 1.00 30.99 294 LYS A O 1
ATOM 2271 N N . ASN A 1 295 ? -45.094 23.665 58.883 1.00 30.95 295 ASN A N 1
ATOM 2272 C CA . ASN A 1 295 ? -46.030 23.422 59.990 1.00 33.93 295 ASN A CA 1
ATOM 2273 C C . ASN A 1 295 ? -45.264 23.426 61.309 1.00 33.05 295 ASN A C 1
ATOM 2274 O O . ASN A 1 295 ? -45.669 24.102 62.262 1.00 32.69 295 ASN A O 1
ATOM 2279 N N . PHE A 1 296 ? -44.159 22.691 61.355 1.00 30.43 296 PHE A N 1
ATOM 2280 C CA . PHE A 1 296 ? -43.325 22.647 62.557 1.00 29.91 296 PHE A CA 1
ATOM 2281 C C . PHE A 1 296 ? -42.949 24.059 63.033 1.00 30.18 296 PHE A C 1
ATOM 2282 O O . PHE A 1 296 ? -43.024 24.355 64.223 1.00 30.08 296 PHE A O 1
ATOM 2290 N N . ILE A 1 297 ? -42.544 24.928 62.106 1.00 29.02 297 ILE A N 1
ATOM 2291 C CA . ILE A 1 297 ? -42.186 26.312 62.465 1.00 28.85 297 ILE A CA 1
ATOM 2292 C C . ILE A 1 297 ? -43.376 27.020 63.105 1.00 29.22 297 ILE A C 1
ATOM 2293 O O . ILE A 1 297 ? -43.239 27.676 64.156 1.00 28.25 297 ILE A O 1
ATOM 2298 N N . ASN A 1 298 ? -44.531 26.900 62.458 1.00 29.49 298 ASN A N 1
ATOM 2299 C CA . ASN A 1 298 ? -45.749 27.504 62.971 1.00 32.45 298 ASN A CA 1
ATOM 2300 C C . ASN A 1 298 ? -46.111 26.893 64.331 1.00 31.62 298 ASN A C 1
ATOM 2301 O O . ASN A 1 298 ? -46.609 27.582 65.205 1.00 32.29 298 ASN A O 1
ATOM 2306 N N . GLN A 1 299 ? -45.874 25.607 64.519 1.00 32.17 299 GLN A N 1
ATOM 2307 C CA . GLN A 1 299 ? -46.165 25.029 65.834 1.00 34.34 299 GLN A CA 1
ATOM 2308 C C . GLN A 1 299 ? -45.241 25.640 66.928 1.00 33.49 299 GLN A C 1
ATOM 2309 O O . GLN A 1 299 ? -45.683 25.856 68.062 1.00 32.03 299 GLN A O 1
ATOM 2315 N N . LEU A 1 300 ? -43.968 25.880 66.595 1.00 30.71 300 LEU A N 1
ATOM 2316 C CA . LEU A 1 300 ? -43.051 26.479 67.574 1.00 30.70 300 LEU A CA 1
ATOM 2317 C C . LEU A 1 300 ? -43.491 27.910 67.830 1.00 29.98 300 LEU A C 1
ATOM 2318 O O . LEU A 1 300 ? -43.494 28.368 68.973 1.00 33.41 300 LEU A O 1
ATOM 2323 N N . VAL A 1 301 ? -43.835 28.636 66.781 1.00 29.52 301 VAL A N 1
ATOM 2324 C CA . VAL A 1 301 ? -44.265 30.000 66.966 1.00 32.31 301 VAL A CA 1
ATOM 2325 C C . VAL A 1 301 ? -45.533 30.085 67.798 1.00 32.33 301 VAL A C 1
ATOM 2326 O O . VAL A 1 301 ? -45.668 31.017 68.582 1.00 31.50 301 VAL A O 1
ATOM 2330 N N . ASN A 1 302 ? -46.440 29.127 67.634 1.00 33.51 302 ASN A N 1
ATOM 2331 C CA . ASN A 1 302 ? -47.696 29.141 68.419 1.00 37.79 302 ASN A CA 1
ATOM 2332 C C . ASN A 1 302 ? -47.450 28.897 69.911 1.00 38.70 302 ASN A C 1
ATOM 2333 O O . ASN A 1 302 ? -48.279 29.279 70.760 1.00 39.71 302 ASN A O 1
ATOM 2338 N N . MET A 1 303 ? -46.338 28.245 70.246 1.00 38.49 303 MET A N 1
ATOM 2339 C CA . MET A 1 303 ? -46.034 28.064 71.657 1.00 39.39 303 MET A CA 1
ATOM 2340 C C . MET A 1 303 ? -45.848 29.439 72.295 1.00 39.41 303 MET A C 1
ATOM 2341 O O . MET A 1 303 ? -46.070 29.602 73.481 1.00 42.14 303 MET A O 1
ATOM 2346 N N . ILE A 1 304 ? -45.424 30.440 71.535 1.00 39.05 304 ILE A N 1
ATOM 2347 C CA . ILE A 1 304 ? -45.279 31.764 72.119 1.00 38.97 304 ILE A CA 1
ATOM 2348 C C . ILE A 1 304 ? -46.608 32.490 71.979 1.00 40.40 304 ILE A C 1
ATOM 2349 O O . ILE A 1 304 ? -47.104 33.110 72.925 1.00 40.24 304 ILE A O 1
ATOM 2354 N N . LYS A 1 305 ? -47.179 32.438 70.781 1.00 38.90 305 LYS A N 1
ATOM 2355 C CA . LYS A 1 305 ? -48.451 33.099 70.549 1.00 39.86 305 LYS A CA 1
ATOM 2356 C C . LYS A 1 305 ? -49.516 32.582 71.522 1.00 39.70 305 LYS A C 1
ATOM 2357 O O . LYS A 1 305 ? -50.433 33.317 71.887 1.00 41.48 305 LYS A O 1
ATOM 2363 N N . ASN A 1 306 ? -49.410 31.331 71.939 1.00 39.34 306 ASN A N 1
ATOM 2364 C CA . ASN A 1 306 ? -50.387 30.782 72.881 1.00 41.45 306 ASN A CA 1
ATOM 2365 C C . ASN A 1 306 ? -49.864 30.762 74.341 1.00 42.95 306 ASN A C 1
ATOM 2366 O O . ASN A 1 306 ? -50.376 29.998 75.174 1.00 43.04 306 ASN A O 1
ATOM 2371 N N . ASP A 1 307 ? -48.860 31.602 74.638 1.00 43.65 307 ASP A N 1
ATOM 2372 C CA . ASP A 1 307 ? -48.243 31.658 75.982 1.00 44.95 307 ASP A CA 1
ATOM 2373 C C . ASP A 1 307 ? -49.073 32.524 76.958 1.00 44.98 307 ASP A C 1
ATOM 2374 O O . ASP A 1 307 ? -48.607 33.606 77.377 1.00 46.11 307 ASP A O 1
ATOM 2379 N N . MET B 1 6 ? -45.233 16.994 71.424 1.00 58.14 6 MET B N 1
ATOM 2380 C CA . MET B 1 6 ? -44.372 17.871 70.580 1.00 58.42 6 MET B CA 1
ATOM 2381 C C . MET B 1 6 ? -44.045 19.087 71.402 1.00 58.13 6 MET B C 1
ATOM 2382 O O . MET B 1 6 ? -42.885 19.384 71.668 1.00 58.63 6 MET B O 1
ATOM 2387 N N . GLU B 1 7 ? -45.096 19.785 71.809 1.00 56.91 7 GLU B N 1
ATOM 2388 C CA . GLU B 1 7 ? -44.970 20.987 72.611 1.00 55.75 7 GLU B CA 1
ATOM 2389 C C . GLU B 1 7 ? -44.278 20.660 73.933 1.00 54.41 7 GLU B C 1
ATOM 2390 O O . GLU B 1 7 ? -43.492 21.453 74.452 1.00 52.79 7 GLU B O 1
ATOM 2396 N N . ALA B 1 8 ? -44.572 19.483 74.474 1.00 52.08 8 ALA B N 1
ATOM 2397 C CA . ALA B 1 8 ? -43.945 19.073 75.720 1.00 50.72 8 ALA B CA 1
ATOM 2398 C C . ALA B 1 8 ? -42.463 18.816 75.479 1.00 49.19 8 ALA B C 1
ATOM 2399 O O . ALA B 1 8 ? -41.625 19.268 76.268 1.00 49.39 8 ALA B O 1
ATOM 2401 N N . LYS B 1 9 ? -42.135 18.091 74.402 1.00 47.14 9 LYS B N 1
ATOM 2402 C CA . LYS B 1 9 ? -40.729 17.785 74.108 1.00 45.17 9 LYS B CA 1
ATOM 2403 C C . LYS B 1 9 ? -39.918 19.041 73.930 1.00 42.25 9 LYS B C 1
ATOM 2404 O O . LYS B 1 9 ? -38.830 19.140 74.475 1.00 42.33 9 LYS B O 1
ATOM 2410 N N . ILE B 1 10 ? -40.451 19.996 73.176 1.00 39.85 10 ILE B N 1
ATOM 2411 C CA . ILE B 1 10 ? -39.801 21.290 72.962 1.00 38.66 10 ILE B CA 1
ATOM 2412 C C . ILE B 1 10 ? -39.620 22.000 74.312 1.00 40.48 10 ILE B C 1
ATOM 2413 O O . ILE B 1 10 ? -38.570 22.594 74.610 1.00 37.33 10 ILE B O 1
ATOM 2418 N N . ASP B 1 11 ? -40.671 21.942 75.123 1.00 41.75 11 ASP B N 1
ATOM 2419 C CA . ASP B 1 11 ? -40.653 22.585 76.436 1.00 43.29 11 ASP B CA 1
ATOM 2420 C C . ASP B 1 11 ? -39.515 22.096 77.315 1.00 43.51 11 ASP B C 1
ATOM 2421 O O . ASP B 1 11 ? -38.889 22.875 78.019 1.00 43.96 11 ASP B O 1
ATOM 2426 N N . GLU B 1 12 ? -39.233 20.802 77.260 1.00 43.80 12 GLU B N 1
ATOM 2427 C CA . GLU B 1 12 ? -38.164 20.244 78.077 1.00 44.87 12 GLU B CA 1
ATOM 2428 C C . GLU B 1 12 ? -36.795 20.576 77.503 1.00 43.15 12 GLU B C 1
ATOM 2429 O O . GLU B 1 12 ? -35.797 20.770 78.226 1.00 42.54 12 GLU B O 1
ATOM 2435 N N . LEU B 1 13 ? -36.753 20.661 76.183 1.00 40.52 13 LEU B N 1
ATOM 2436 C CA . LEU B 1 13 ? -35.510 20.936 75.511 1.00 38.06 13 LEU B CA 1
ATOM 2437 C C . LEU B 1 13 ? -35.030 22.326 75.853 1.00 36.28 13 LEU B C 1
ATOM 2438 O O . LEU B 1 13 ? -33.898 22.506 76.308 1.00 35.52 13 LEU B O 1
ATOM 2443 N N . ILE B 1 14 ? -35.913 23.307 75.675 1.00 34.84 14 ILE B N 1
ATOM 2444 C CA . ILE B 1 14 ? -35.569 24.697 75.913 1.00 34.65 14 ILE B CA 1
ATOM 2445 C C . ILE B 1 14 ? -35.394 25.144 77.375 1.00 35.94 14 ILE B C 1
ATOM 2446 O O . ILE B 1 14 ? -34.826 26.222 77.619 1.00 34.46 14 ILE B O 1
ATOM 2451 N N . ASN B 1 15 ? -35.914 24.342 78.305 1.00 37.26 15 ASN B N 1
ATOM 2452 C CA . ASN B 1 15 ? -35.801 24.588 79.749 1.00 40.43 15 ASN B CA 1
ATOM 2453 C C . ASN B 1 15 ? -34.619 23.865 80.393 1.00 42.13 15 ASN B C 1
ATOM 2454 O O . ASN B 1 15 ? -34.425 23.944 81.608 1.00 43.54 15 ASN B O 1
ATOM 2459 N N . ASN B 1 16 ? -33.843 23.136 79.588 1.00 42.66 16 ASN B N 1
ATOM 2460 C CA . ASN B 1 16 ? -32.675 22.395 80.071 1.00 41.26 16 ASN B CA 1
ATOM 2461 C C . ASN B 1 16 ? -31.420 22.880 79.367 1.00 40.63 16 ASN B C 1
ATOM 2462 O O . ASN B 1 16 ? -31.475 23.616 78.384 1.00 38.83 16 ASN B O 1
ATOM 2467 N N . ASP B 1 17 ? -30.276 22.507 79.912 1.00 39.96 17 ASP B N 1
ATOM 2468 C CA . ASP B 1 17 ? -29.030 22.876 79.279 1.00 39.66 17 ASP B CA 1
ATOM 2469 C C . ASP B 1 17 ? -28.944 22.094 77.995 1.00 38.95 17 ASP B C 1
ATOM 2470 O O . ASP B 1 17 ? -29.637 21.072 77.823 1.00 38.20 17 ASP B O 1
ATOM 2475 N N . PRO B 1 18 ? -28.090 22.544 77.063 1.00 37.86 18 PRO B N 1
ATOM 2476 C CA . PRO B 1 18 ? -28.025 21.767 75.829 1.00 36.89 18 PRO B CA 1
ATOM 2477 C C . PRO B 1 18 ? -27.542 20.346 76.104 1.00 36.44 18 PRO B C 1
ATOM 2478 O O . PRO B 1 18 ? -26.700 20.129 76.948 1.00 36.40 18 PRO B O 1
ATOM 2482 N N . VAL B 1 19 ? -28.111 19.393 75.377 1.00 35.96 19 VAL B N 1
ATOM 2483 C CA . VAL B 1 19 ? -27.759 18.003 75.520 1.00 35.67 19 VAL B CA 1
ATOM 2484 C C . VAL B 1 19 ? -26.420 17.764 74.824 1.00 35.72 19 VAL B C 1
ATOM 2485 O O . VAL B 1 19 ? -26.213 18.175 73.683 1.00 37.08 19 VAL B O 1
ATOM 2489 N N . TRP B 1 20 ? -25.482 17.166 75.550 1.00 33.95 20 TRP B N 1
ATOM 2490 C CA . TRP B 1 20 ? -24.191 16.848 74.988 1.00 32.97 20 TRP B CA 1
ATOM 2491 C C . TRP B 1 20 ? -23.655 15.565 75.606 1.00 33.20 20 TRP B C 1
ATOM 2492 O O . TRP B 1 20 ? -23.403 15.471 76.800 1.00 33.70 20 TRP B O 1
ATOM 2503 N N . SER B 1 21 ? -23.451 14.571 74.762 1.00 34.13 21 SER B N 1
ATOM 2504 C CA . SER B 1 21 ? -22.974 13.271 75.212 1.00 33.53 21 SER B CA 1
ATOM 2505 C C . SER B 1 21 ? -21.474 12.990 75.086 1.00 34.27 21 SER B C 1
ATOM 2506 O O . SER B 1 21 ? -20.700 13.656 74.357 1.00 31.15 21 SER B O 1
ATOM 2509 N N . SER B 1 22 ? -21.095 11.929 75.779 1.00 32.39 22 SER B N 1
ATOM 2510 C CA . SER B 1 22 ? -19.734 11.425 75.814 1.00 33.01 22 SER B CA 1
ATOM 2511 C C . SER B 1 22 ? -19.341 10.998 74.376 1.00 31.09 22 SER B C 1
ATOM 2512 O O . SER B 1 22 ? -18.213 11.142 73.924 1.00 32.05 22 SER B O 1
ATOM 2515 N N . GLN B 1 23 ? -20.297 10.446 73.652 1.00 32.07 23 GLN B N 1
ATOM 2516 C CA . GLN B 1 23 ? -20.034 9.996 72.286 1.00 30.52 23 GLN B CA 1
ATOM 2517 C C . GLN B 1 23 ? -19.899 11.230 71.419 1.00 28.35 23 GLN B C 1
ATOM 2518 O O . GLN B 1 23 ? -19.108 11.235 70.514 1.00 25.55 23 GLN B O 1
ATOM 2524 N N . ASN B 1 24 ? -20.699 12.256 71.689 1.00 25.72 24 ASN B N 1
ATOM 2525 C CA . ASN B 1 24 ? -20.602 13.481 70.869 1.00 26.68 24 ASN B CA 1
ATOM 2526 C C . ASN B 1 24 ? -19.204 14.081 71.077 1.00 25.86 24 ASN B C 1
ATOM 2527 O O . ASN B 1 24 ? -18.534 14.507 70.151 1.00 24.92 24 ASN B O 1
ATOM 2532 N N . GLU B 1 25 ? -18.743 14.080 72.316 1.00 25.91 25 GLU B N 1
ATOM 2533 C CA . GLU B 1 25 ? -17.460 14.630 72.624 1.00 26.47 25 GLU B CA 1
ATOM 2534 C C . GLU B 1 25 ? -16.378 13.842 71.905 1.00 27.29 25 GLU B C 1
ATOM 2535 O O . GLU B 1 25 ? -15.387 14.412 71.440 1.00 28.21 25 GLU B O 1
ATOM 2541 N N . SER B 1 26 ? -16.525 12.527 71.801 1.00 26.96 26 SER B N 1
ATOM 2542 C CA . SER B 1 26 ? -15.482 11.771 71.093 1.00 28.24 26 SER B CA 1
ATOM 2543 C C . SER B 1 26 ? -15.494 12.084 69.606 1.00 27.61 26 SER B C 1
ATOM 2544 O O . SER B 1 26 ? -14.428 12.156 68.969 1.00 28.57 26 SER B O 1
ATOM 2547 N N . LEU B 1 27 ? -16.693 12.211 69.025 1.00 27.49 27 LEU B N 1
ATOM 2548 C CA . LEU B 1 27 ? -16.759 12.516 67.606 1.00 28.01 27 LEU B CA 1
ATOM 2549 C C . LEU B 1 27 ? -16.032 13.827 67.295 1.00 27.79 27 LEU B C 1
ATOM 2550 O O . LEU B 1 27 ? -15.238 13.901 66.375 1.00 27.56 27 LEU B O 1
ATOM 2555 N N . ILE B 1 28 ? -16.318 14.879 68.047 1.00 26.51 28 ILE B N 1
ATOM 2556 C CA . ILE B 1 28 ? -15.654 16.121 67.710 1.00 29.30 28 ILE B CA 1
ATOM 2557 C C . ILE B 1 28 ? -14.178 16.212 68.154 1.00 28.19 28 ILE B C 1
ATOM 2558 O O . ILE B 1 28 ? -13.443 17.108 67.746 1.00 29.38 28 ILE B O 1
ATOM 2563 N N . SER B 1 29 ? -13.727 15.258 68.961 1.00 26.71 29 SER B N 1
ATOM 2564 C CA . SER B 1 29 ? -12.324 15.252 69.409 1.00 27.37 29 SER B CA 1
ATOM 2565 C C . SER B 1 29 ? -11.436 14.479 68.451 1.00 25.78 29 SER B C 1
ATOM 2566 O O . SER B 1 29 ? -10.206 14.549 68.539 1.00 24.70 29 SER B O 1
ATOM 2569 N N . LYS B 1 30 ? -12.039 13.717 67.538 1.00 27.07 30 LYS B N 1
ATOM 2570 C CA . LYS B 1 30 ? -11.197 12.926 66.613 1.00 25.58 30 LYS B CA 1
ATOM 2571 C C . LYS B 1 30 ? -9.957 13.593 65.981 1.00 26.01 30 LYS B C 1
ATOM 2572 O O . LYS B 1 30 ? -8.843 13.048 66.016 1.00 23.48 30 LYS B O 1
ATOM 2578 N N . PRO B 1 31 ? -10.101 14.802 65.426 1.00 23.09 31 PRO B N 1
ATOM 2579 C CA . PRO B 1 31 ? -8.888 15.410 64.817 1.00 21.00 31 PRO B CA 1
ATOM 2580 C C . PRO B 1 31 ? -7.758 15.719 65.811 1.00 18.87 31 PRO B C 1
ATOM 2581 O O . PRO B 1 31 ? -6.569 15.672 65.487 1.00 19.75 31 PRO B O 1
ATOM 2585 N N . TYR B 1 32 ? -8.141 16.061 67.031 1.00 21.85 32 TYR B N 1
ATOM 2586 C CA . TYR B 1 32 ? -7.156 16.393 68.079 1.00 23.01 32 TYR B CA 1
ATOM 2587 C C . TYR B 1 32 ? -6.489 15.085 68.596 1.00 22.77 32 TYR B C 1
ATOM 2588 O O . TYR B 1 32 ? -5.261 15.010 68.758 1.00 23.53 32 TYR B O 1
ATOM 2597 N N . ASN B 1 33 ? -7.316 14.079 68.811 1.00 23.49 33 ASN B N 1
ATOM 2598 C CA . ASN B 1 33 ? -6.820 12.790 69.306 1.00 25.59 33 ASN B CA 1
ATOM 2599 C C . ASN B 1 33 ? -5.826 12.233 68.286 1.00 24.69 33 ASN B C 1
ATOM 2600 O O . ASN B 1 33 ? -4.831 11.584 68.650 1.00 24.70 33 ASN B O 1
ATOM 2605 N N . HIS B 1 34 ? -6.047 12.516 67.021 1.00 24.30 34 HIS B N 1
ATOM 2606 C CA . HIS B 1 34 ? -5.151 12.055 65.989 1.00 24.14 34 HIS B CA 1
ATOM 2607 C C . HIS B 1 34 ? -3.750 12.641 66.119 1.00 25.88 34 HIS B C 1
ATOM 2608 O O . HIS B 1 34 ? -2.727 11.921 66.058 1.00 23.08 34 HIS B O 1
ATOM 2615 N N . ILE B 1 35 ? -3.661 13.959 66.309 1.00 23.61 35 ILE B N 1
ATOM 2616 C CA . ILE B 1 35 ? -2.330 14.510 66.395 1.00 26.07 35 ILE B CA 1
ATOM 2617 C C . ILE B 1 35 ? -1.658 14.100 67.712 1.00 26.70 35 ILE B C 1
ATOM 2618 O O . ILE B 1 35 ? -0.458 14.029 67.814 1.00 25.94 35 ILE B O 1
ATOM 2623 N N . LEU B 1 36 ? -2.430 13.816 68.734 1.00 30.11 36 LEU B N 1
ATOM 2624 C CA . LEU B 1 36 ? -1.823 13.373 70.001 1.00 33.81 36 LEU B CA 1
ATOM 2625 C C . LEU B 1 36 ? -1.379 11.881 69.924 1.00 35.16 36 LEU B C 1
ATOM 2626 O O . LEU B 1 36 ? -0.932 11.346 70.918 1.00 35.77 36 LEU B O 1
ATOM 2631 N N . LEU B 1 37 ? -1.483 11.236 68.765 1.00 36.21 37 LEU B N 1
ATOM 2632 C CA . LEU B 1 37 ? -1.082 9.810 68.624 1.00 38.84 37 LEU B CA 1
ATOM 2633 C C . LEU B 1 37 ? 0.413 9.712 68.604 1.00 39.70 37 LEU B C 1
ATOM 2634 O O . LEU B 1 37 ? 0.979 8.710 69.017 1.00 37.77 37 LEU B O 1
ATOM 2639 N N . LYS B 1 38 ? 1.057 10.753 68.086 1.00 40.93 38 LYS B N 1
ATOM 2640 C CA . LYS B 1 38 ? 2.517 10.819 68.044 1.00 43.45 38 LYS B CA 1
ATOM 2641 C C . LYS B 1 38 ? 2.828 11.938 69.021 1.00 43.86 38 LYS B C 1
ATOM 2642 O O . LYS B 1 38 ? 2.465 13.082 68.787 1.00 44.74 38 LYS B O 1
ATOM 2648 N N . PRO B 1 39 ? 3.520 11.630 70.128 1.00 44.89 39 PRO B N 1
ATOM 2649 C CA . PRO B 1 39 ? 3.851 12.645 71.145 1.00 44.76 39 PRO B CA 1
ATOM 2650 C C . PRO B 1 39 ? 4.601 13.942 70.770 1.00 42.82 39 PRO B C 1
ATOM 2651 O O . PRO B 1 39 ? 4.238 15.043 71.233 1.00 43.43 39 PRO B O 1
ATOM 2655 N N . GLY B 1 40 ? 5.616 13.833 69.925 1.00 40.94 40 GLY B N 1
ATOM 2656 C CA . GLY B 1 40 ? 6.388 15.024 69.609 1.00 37.41 40 GLY B CA 1
ATOM 2657 C C . GLY B 1 40 ? 7.462 15.030 70.675 1.00 36.71 40 GLY B C 1
ATOM 2658 O O . GLY B 1 40 ? 7.492 14.085 71.500 1.00 36.20 40 GLY B O 1
ATOM 2659 N N . LYS B 1 41 ? 8.320 16.045 70.707 1.00 33.98 41 LYS B N 1
ATOM 2660 C CA . LYS B 1 41 ? 9.413 16.068 71.702 1.00 34.86 41 LYS B CA 1
ATOM 2661 C C . LYS B 1 41 ? 9.110 16.545 73.129 1.00 33.79 41 LYS B C 1
ATOM 2662 O O . LYS B 1 41 ? 9.934 16.352 74.025 1.00 33.83 41 LYS B O 1
ATOM 2668 N N . ASN B 1 42 ? 7.948 17.159 73.347 1.00 32.48 42 ASN B N 1
ATOM 2669 C CA . ASN B 1 42 ? 7.545 17.660 74.639 1.00 31.25 42 ASN B CA 1
ATOM 2670 C C . ASN B 1 42 ? 8.399 18.702 75.252 1.00 29.12 42 ASN B C 1
ATOM 2671 O O . ASN B 1 42 ? 8.396 18.887 76.474 1.00 29.14 42 ASN B O 1
ATOM 2676 N N . PHE B 1 43 ? 9.157 19.374 74.417 1.00 26.87 43 PHE B N 1
ATOM 2677 C CA . PHE B 1 43 ? 10.009 20.447 74.861 1.00 26.65 43 PHE B CA 1
ATOM 2678 C C . PHE B 1 43 ? 9.263 21.395 75.826 1.00 26.37 43 PHE B C 1
ATOM 2679 O O . PHE B 1 43 ? 9.773 21.712 76.921 1.00 23.90 43 PHE B O 1
ATOM 2687 N N . ARG B 1 44 ? 8.067 21.848 75.430 1.00 26.12 44 ARG B N 1
ATOM 2688 C CA . ARG B 1 44 ? 7.341 22.836 76.264 1.00 25.83 44 ARG B CA 1
ATOM 2689 C C . ARG B 1 44 ? 6.939 22.345 77.640 1.00 25.95 44 ARG B C 1
ATOM 2690 O O . ARG B 1 44 ? 7.093 23.087 78.607 1.00 25.43 44 ARG B O 1
ATOM 2698 N N . LEU B 1 45 ? 6.456 21.099 77.721 1.00 27.44 45 LEU B N 1
ATOM 2699 C CA . LEU B 1 45 ? 6.063 20.561 79.015 1.00 29.16 45 LEU B CA 1
ATOM 2700 C C . LEU B 1 45 ? 7.307 20.223 79.868 1.00 29.86 45 LEU B C 1
ATOM 2701 O O . LEU B 1 45 ? 7.310 20.425 81.081 1.00 30.38 45 LEU B O 1
ATOM 2706 N N . ASN B 1 46 ? 8.389 19.758 79.244 1.00 29.71 46 ASN B N 1
ATOM 2707 C CA . ASN B 1 46 ? 9.592 19.485 80.033 1.00 30.72 46 ASN B CA 1
ATOM 2708 C C . ASN B 1 46 ? 10.136 20.853 80.551 1.00 32.00 46 ASN B C 1
ATOM 2709 O O . ASN B 1 46 ? 10.671 20.965 81.661 1.00 31.90 46 ASN B O 1
ATOM 2714 N N . LEU B 1 47 ? 10.005 21.888 79.724 1.00 29.65 47 LEU B N 1
ATOM 2715 C CA . LEU B 1 47 ? 10.433 23.242 80.070 1.00 31.05 47 LEU B CA 1
ATOM 2716 C C . LEU B 1 47 ? 9.692 23.732 81.285 1.00 29.58 47 LEU B C 1
ATOM 2717 O O . LEU B 1 47 ? 10.301 24.360 82.189 1.00 31.03 47 LEU B O 1
ATOM 2722 N N . ILE B 1 48 ? 8.402 23.418 81.341 1.00 26.03 48 ILE B N 1
ATOM 2723 C CA . ILE B 1 48 ? 7.570 23.802 82.465 1.00 24.77 48 ILE B CA 1
ATOM 2724 C C . ILE B 1 48 ? 8.092 23.197 83.767 1.00 26.16 48 ILE B C 1
ATOM 2725 O O . ILE B 1 48 ? 8.116 23.857 84.829 1.00 22.76 48 ILE B O 1
ATOM 2730 N N . VAL B 1 49 ? 8.486 21.927 83.689 1.00 26.68 49 VAL B N 1
ATOM 2731 C CA . VAL B 1 49 ? 9.005 21.273 84.874 1.00 29.84 49 VAL B CA 1
ATOM 2732 C C . VAL B 1 49 ? 10.313 21.896 85.306 1.00 32.08 49 VAL B C 1
ATOM 2733 O O . VAL B 1 49 ? 10.508 22.172 86.489 1.00 33.33 49 VAL B O 1
ATOM 2737 N N . GLN B 1 50 ? 11.210 22.159 84.363 1.00 34.35 50 GLN B N 1
ATOM 2738 C CA . GLN B 1 50 ? 12.484 22.737 84.753 1.00 36.55 50 GLN B CA 1
ATOM 2739 C C . GLN B 1 50 ? 12.248 24.064 85.436 1.00 36.35 50 GLN B C 1
ATOM 2740 O O . GLN B 1 50 ? 12.799 24.327 86.508 1.00 36.29 50 GLN B O 1
ATOM 2746 N N . ILE B 1 51 ? 11.434 24.904 84.815 1.00 34.45 51 ILE B N 1
ATOM 2747 C CA . ILE B 1 51 ? 11.151 26.218 85.385 1.00 34.18 51 ILE B CA 1
ATOM 2748 C C . ILE B 1 51 ? 10.450 26.217 86.730 1.00 32.71 51 ILE B C 1
ATOM 2749 O O . ILE B 1 51 ? 10.568 27.189 87.502 1.00 32.28 51 ILE B O 1
ATOM 2754 N N . ASN B 1 52 ? 9.721 25.144 87.039 1.00 29.64 52 ASN B N 1
ATOM 2755 C CA . ASN B 1 52 ? 9.020 25.108 88.315 1.00 31.11 52 ASN B CA 1
ATOM 2756 C C . ASN B 1 52 ? 10.022 24.953 89.468 1.00 32.50 52 ASN B C 1
ATOM 2757 O O . ASN B 1 52 ? 9.698 25.205 90.636 1.00 30.23 52 ASN B O 1
ATOM 2762 N N . ARG B 1 53 ? 11.228 24.516 89.141 1.00 36.26 53 ARG B N 1
ATOM 2763 C CA . ARG B 1 53 ? 12.244 24.376 90.202 1.00 40.87 53 ARG B CA 1
ATOM 2764 C C . ARG B 1 53 ? 12.401 25.748 90.909 1.00 41.02 53 ARG B C 1
ATOM 2765 O O . ARG B 1 53 ? 12.678 25.826 92.113 1.00 42.45 53 ARG B O 1
ATOM 2773 N N . VAL B 1 54 ? 12.203 26.834 90.173 1.00 40.09 54 VAL B N 1
ATOM 2774 C CA . VAL B 1 54 ? 12.287 28.141 90.801 1.00 40.43 54 VAL B CA 1
ATOM 2775 C C . VAL B 1 54 ? 10.905 28.750 91.048 1.00 38.86 54 VAL B C 1
ATOM 2776 O O . VAL B 1 54 ? 10.744 29.608 91.944 1.00 39.57 54 VAL B O 1
ATOM 2780 N N . MET B 1 55 ? 9.888 28.340 90.281 1.00 34.15 55 MET B N 1
ATOM 2781 C CA . MET B 1 55 ? 8.569 28.941 90.508 1.00 31.62 55 MET B CA 1
ATOM 2782 C C . MET B 1 55 ? 7.812 28.250 91.648 1.00 29.01 55 MET B C 1
ATOM 2783 O O . MET B 1 55 ? 6.928 28.845 92.278 1.00 28.27 55 MET B O 1
ATOM 2788 N N . ASN B 1 56 ? 8.122 26.979 91.873 1.00 29.03 56 ASN B N 1
ATOM 2789 C CA . ASN B 1 56 ? 7.496 26.245 92.985 1.00 29.28 56 ASN B CA 1
ATOM 2790 C C . ASN B 1 56 ? 5.986 26.236 93.009 1.00 27.25 56 ASN B C 1
ATOM 2791 O O . ASN B 1 56 ? 5.376 26.386 94.063 1.00 27.58 56 ASN B O 1
ATOM 2796 N N . LEU B 1 57 ? 5.338 26.097 91.864 1.00 24.78 57 LEU B N 1
ATOM 2797 C CA . LEU B 1 57 ? 3.877 26.029 91.913 1.00 23.09 57 LEU B CA 1
ATOM 2798 C C . LEU B 1 57 ? 3.548 24.648 92.514 1.00 22.62 57 LEU B C 1
ATOM 2799 O O . LEU B 1 57 ? 4.303 23.700 92.343 1.00 21.97 57 LEU B O 1
ATOM 2804 N N . PRO B 1 58 ? 2.392 24.514 93.144 1.00 23.44 58 PRO B N 1
ATOM 2805 C CA . PRO B 1 58 ? 1.988 23.220 93.714 1.00 24.98 58 PRO B CA 1
ATOM 2806 C C . PRO B 1 58 ? 1.688 22.254 92.517 1.00 26.05 58 PRO B C 1
ATOM 2807 O O . PRO B 1 58 ? 1.232 22.703 91.447 1.00 27.82 58 PRO B O 1
ATOM 2811 N N . LYS B 1 59 ? 1.912 20.947 92.676 1.00 24.48 59 LYS B N 1
ATOM 2812 C CA . LYS B 1 59 ? 1.742 20.005 91.545 1.00 24.88 59 LYS B CA 1
ATOM 2813 C C . LYS B 1 59 ? 0.417 20.073 90.817 1.00 23.66 59 LYS B C 1
ATOM 2814 O O . LYS B 1 59 ? 0.368 19.877 89.587 1.00 22.85 59 LYS B O 1
ATOM 2820 N N . ASP B 1 60 ? -0.672 20.358 91.529 1.00 25.48 60 ASP B N 1
ATOM 2821 C CA . ASP B 1 60 ? -1.948 20.368 90.832 1.00 29.02 60 ASP B CA 1
ATOM 2822 C C . ASP B 1 60 ? -2.109 21.579 89.935 1.00 28.90 60 ASP B C 1
ATOM 2823 O O . ASP B 1 60 ? -2.637 21.443 88.829 1.00 26.63 60 ASP B O 1
ATOM 2828 N N . GLN B 1 61 ? -1.606 22.744 90.348 1.00 28.33 61 GLN B N 1
ATOM 2829 C CA . GLN B 1 61 ? -1.687 23.912 89.460 1.00 28.76 61 GLN B CA 1
ATOM 2830 C C . GLN B 1 61 ? -0.708 23.738 88.312 1.00 26.79 61 GLN B C 1
ATOM 2831 O O . GLN B 1 61 ? -0.980 24.154 87.179 1.00 25.55 61 GLN B O 1
ATOM 2837 N N . LEU B 1 62 ? 0.457 23.171 88.606 1.00 27.07 62 LEU B N 1
ATOM 2838 C CA . LEU B 1 62 ? 1.441 22.931 87.554 1.00 26.48 62 LEU B CA 1
ATOM 2839 C C . LEU B 1 62 ? 0.858 21.980 86.475 1.00 25.32 62 LEU B C 1
ATOM 2840 O O . LEU B 1 62 ? 1.132 22.114 85.274 1.00 23.71 62 LEU B O 1
ATOM 2845 N N . ALA B 1 63 ? 0.044 21.017 86.893 1.00 23.94 63 ALA B N 1
ATOM 2846 C CA . ALA B 1 63 ? -0.516 20.098 85.913 1.00 23.35 63 ALA B CA 1
ATOM 2847 C C . ALA B 1 63 ? -1.544 20.811 85.015 1.00 24.11 63 ALA B C 1
ATOM 2848 O O . ALA B 1 63 ? -1.641 20.537 83.797 1.00 25.54 63 ALA B O 1
ATOM 2850 N N . ILE B 1 64 ? -2.342 21.705 85.597 1.00 24.07 64 ILE B N 1
ATOM 2851 C CA . ILE B 1 64 ? -3.328 22.438 84.797 1.00 23.68 64 ILE B CA 1
ATOM 2852 C C . ILE B 1 64 ? -2.586 23.388 83.847 1.00 23.33 64 ILE B C 1
ATOM 2853 O O . ILE B 1 64 ? -2.937 23.503 82.674 1.00 20.90 64 ILE B O 1
ATOM 2858 N N . VAL B 1 65 ? -1.524 24.032 84.308 1.00 23.19 65 VAL B N 1
ATOM 2859 C CA . VAL B 1 65 ? -0.758 24.889 83.374 1.00 22.99 65 VAL B CA 1
ATOM 2860 C C . VAL B 1 65 ? -0.266 24.021 82.230 1.00 21.67 65 VAL B C 1
ATOM 2861 O O . VAL B 1 65 ? -0.374 24.402 81.089 1.00 20.28 65 VAL B O 1
ATOM 2865 N N . SER B 1 66 ? 0.292 22.836 82.541 1.00 21.86 66 SER B N 1
ATOM 2866 C CA . SER B 1 66 ? 0.782 21.921 81.486 1.00 21.05 66 SER B CA 1
ATOM 2867 C C . SER B 1 66 ? -0.337 21.536 80.517 1.00 20.22 66 SER B C 1
ATOM 2868 O O . SER B 1 66 ? -0.120 21.503 79.296 1.00 20.34 66 SER B O 1
ATOM 2871 N N . GLN B 1 67 ? -1.524 21.234 81.045 1.00 21.40 67 GLN B N 1
ATOM 2872 C CA . GLN B 1 67 ? -2.652 20.839 80.170 1.00 22.10 67 GLN B CA 1
ATOM 2873 C C . GLN B 1 67 ? -3.053 21.966 79.246 1.00 23.30 67 GLN B C 1
ATOM 2874 O O . GLN B 1 67 ? -3.373 21.746 78.060 1.00 18.66 67 GLN B O 1
ATOM 2880 N N . ILE B 1 68 ? -3.142 23.164 79.825 1.00 19.76 68 ILE B N 1
ATOM 2881 C CA . ILE B 1 68 ? -3.462 24.333 78.994 1.00 20.97 68 ILE B CA 1
ATOM 2882 C C . ILE B 1 68 ? -2.455 24.457 77.879 1.00 20.70 68 ILE B C 1
ATOM 2883 O O . ILE B 1 68 ? -2.848 24.606 76.741 1.00 20.32 68 ILE B O 1
ATOM 2888 N N . VAL B 1 69 ? -1.157 24.355 78.185 1.00 19.96 69 VAL B N 1
ATOM 2889 C CA . VAL B 1 69 ? -0.101 24.521 77.160 1.00 20.85 69 VAL B CA 1
ATOM 2890 C C . VAL B 1 69 ? -0.088 23.413 76.127 1.00 20.32 69 VAL B C 1
ATOM 2891 O O . VAL B 1 69 ? 0.127 23.660 74.955 1.00 18.19 69 VAL B O 1
ATOM 2895 N N . GLU B 1 70 ? -0.332 22.179 76.563 1.00 21.01 70 GLU B N 1
ATOM 2896 C CA . GLU B 1 70 ? -0.407 21.058 75.627 1.00 22.16 70 GLU B CA 1
ATOM 2897 C C . GLU B 1 70 ? -1.625 21.217 74.663 1.00 20.24 70 GLU B C 1
ATOM 2898 O O . GLU B 1 70 ? -1.520 20.935 73.499 1.00 21.55 70 GLU B O 1
ATOM 2904 N N . LEU B 1 71 ? -2.774 21.654 75.152 1.00 20.58 71 LEU B N 1
ATOM 2905 C CA . LEU B 1 71 ? -3.944 21.867 74.298 1.00 21.56 71 LEU B CA 1
ATOM 2906 C C . LEU B 1 71 ? -3.667 22.981 73.280 1.00 20.05 71 LEU B C 1
ATOM 2907 O O . LEU B 1 71 ? -3.959 22.835 72.103 1.00 18.87 71 LEU B O 1
ATOM 2912 N N . LEU B 1 72 ? -3.102 24.093 73.749 1.00 20.25 72 LEU B N 1
ATOM 2913 C CA . LEU B 1 72 ? -2.830 25.193 72.826 1.00 18.23 72 LEU B CA 1
ATOM 2914 C C . LEU B 1 72 ? -1.786 24.832 71.808 1.00 19.27 72 LEU B C 1
ATOM 2915 O O . LEU B 1 72 ? -1.955 25.120 70.650 1.00 19.65 72 LEU B O 1
ATOM 2920 N N . HIS B 1 73 ? -0.687 24.210 72.232 1.00 19.85 73 HIS B N 1
ATOM 2921 C CA . HIS B 1 73 ? 0.365 23.834 71.294 1.00 16.64 73 HIS B CA 1
ATOM 2922 C C . HIS B 1 73 ? -0.196 22.859 70.204 1.00 19.52 73 HIS B C 1
ATOM 2923 O O . HIS B 1 73 ? -0.060 23.110 68.988 1.00 17.47 73 HIS B O 1
ATOM 2930 N N . ASN B 1 74 ? -0.859 21.773 70.646 1.00 18.50 74 ASN B N 1
ATOM 2931 C CA . ASN B 1 74 ? -1.379 20.820 69.670 1.00 20.59 74 ASN B CA 1
ATOM 2932 C C . ASN B 1 74 ? -2.501 21.361 68.782 1.00 19.63 74 ASN B C 1
ATOM 2933 O O . ASN B 1 74 ? -2.533 21.060 67.592 1.00 18.25 74 ASN B O 1
ATOM 2938 N N . SER B 1 75 ? -3.384 22.196 69.338 1.00 18.84 75 SER B N 1
ATOM 2939 C CA . SER B 1 75 ? -4.446 22.781 68.518 1.00 19.11 75 SER B CA 1
ATOM 2940 C C . SER B 1 75 ? -3.810 23.768 67.555 1.00 18.60 75 SER B C 1
ATOM 2941 O O . SER B 1 75 ? -4.294 23.906 66.436 1.00 17.30 75 SER B O 1
ATOM 2944 N N . SER B 1 76 ? -2.750 24.464 67.974 1.00 18.90 76 SER B N 1
ATOM 2945 C CA . SER B 1 76 ? -2.121 25.412 67.031 1.00 18.96 76 SER B CA 1
ATOM 2946 C C . SER B 1 76 ? -1.453 24.692 65.871 1.00 19.16 76 SER B C 1
ATOM 2947 O O . SER B 1 76 ? -1.345 25.222 64.751 1.00 18.18 76 SER B O 1
ATOM 2950 N N . LEU B 1 77 ? -0.942 23.496 66.123 1.00 19.42 77 LEU B N 1
ATOM 2951 C CA . LEU B 1 77 ? -0.309 22.753 65.027 1.00 16.92 77 LEU B CA 1
ATOM 2952 C C . LEU B 1 77 ? -1.381 22.326 64.021 1.00 18.05 77 LEU B C 1
ATOM 2953 O O . LEU B 1 77 ? -1.165 22.390 62.840 1.00 19.26 77 LEU B O 1
ATOM 2958 N N . LEU B 1 78 ? -2.566 21.911 64.497 1.00 15.98 78 LEU B N 1
ATOM 2959 C CA . LEU B 1 78 ? -3.615 21.493 63.605 1.00 16.76 78 LEU B CA 1
ATOM 2960 C C . LEU B 1 78 ? -3.970 22.625 62.677 1.00 16.28 78 LEU B C 1
ATOM 2961 O O . LEU B 1 78 ? -4.230 22.393 61.526 1.00 16.03 78 LEU B O 1
ATOM 2966 N N . ILE B 1 79 ? -4.041 23.844 63.232 1.00 16.84 79 ILE B N 1
ATOM 2967 C CA . ILE B 1 79 ? -4.410 25.020 62.451 1.00 15.85 79 ILE B CA 1
ATOM 2968 C C . ILE B 1 79 ? -3.296 25.454 61.546 1.00 15.53 79 ILE B C 1
ATOM 2969 O O . ILE B 1 79 ? -3.556 25.811 60.399 1.00 18.26 79 ILE B O 1
ATOM 2974 N N . ASP B 1 80 ? -2.060 25.417 62.024 1.00 17.36 80 ASP B N 1
ATOM 2975 C CA . ASP B 1 80 ? -0.925 25.813 61.212 1.00 18.92 80 ASP B CA 1
ATOM 2976 C C . ASP B 1 80 ? -0.835 24.907 59.995 1.00 19.79 80 ASP B C 1
ATOM 2977 O O . ASP B 1 80 ? -0.564 25.364 58.886 1.00 17.64 80 ASP B O 1
ATOM 2982 N N . ASP B 1 81 ? -1.049 23.606 60.209 1.00 19.75 81 ASP B N 1
ATOM 2983 C CA . ASP B 1 81 ? -0.985 22.649 59.097 1.00 19.35 81 ASP B CA 1
ATOM 2984 C C . ASP B 1 81 ? -2.078 22.906 58.053 1.00 20.15 81 ASP B C 1
ATOM 2985 O O . ASP B 1 81 ? -1.832 22.788 56.840 1.00 18.69 81 ASP B O 1
ATOM 2990 N N . ILE B 1 82 ? -3.285 23.265 58.507 1.00 19.47 82 ILE B N 1
ATOM 2991 C CA . ILE B 1 82 ? -4.343 23.604 57.552 1.00 20.79 82 ILE B CA 1
ATOM 2992 C C . ILE B 1 82 ? -3.872 24.865 56.794 1.00 19.80 82 ILE B C 1
ATOM 2993 O O . ILE B 1 82 ? -3.976 24.911 55.558 1.00 21.62 82 ILE B O 1
ATOM 2998 N N . GLU B 1 83 ? -3.425 25.890 57.526 1.00 19.62 83 GLU B N 1
ATOM 2999 C CA . GLU B 1 83 ? -2.957 27.167 56.932 1.00 19.00 83 GLU B CA 1
ATOM 3000 C C . GLU B 1 83 ? -1.811 27.087 55.937 1.00 21.75 83 GLU B C 1
ATOM 3001 O O . GLU B 1 83 ? -1.659 27.959 55.123 1.00 21.04 83 GLU B O 1
ATOM 3007 N N . ASP B 1 84 ? -0.981 26.041 55.981 1.00 21.08 84 ASP B N 1
ATOM 3008 C CA . ASP B 1 84 ? -0.001 25.909 54.904 1.00 23.00 84 ASP B CA 1
ATOM 3009 C C . ASP B 1 84 ? -0.170 24.591 54.123 1.00 23.90 84 ASP B C 1
ATOM 3010 O O . ASP B 1 84 ? 0.695 24.242 53.339 1.00 24.19 84 ASP B O 1
ATOM 3015 N N . ASN B 1 85 ? -1.336 23.953 54.265 1.00 23.97 85 ASN B N 1
ATOM 3016 C CA . ASN B 1 85 ? -1.671 22.638 53.663 1.00 26.64 85 ASN B CA 1
ATOM 3017 C C . ASN B 1 85 ? -0.514 21.639 53.785 1.00 28.14 85 ASN B C 1
ATOM 3018 O O . ASN B 1 85 ? -0.088 21.040 52.795 1.00 26.25 85 ASN B O 1
ATOM 3023 N N . ALA B 1 86 ? -0.051 21.443 55.016 1.00 25.79 86 ALA B N 1
ATOM 3024 C CA . ALA B 1 86 ? 1.066 20.502 55.272 1.00 24.26 86 ALA B CA 1
ATOM 3025 C C . ALA B 1 86 ? 0.528 19.093 55.142 1.00 25.05 86 ALA B C 1
ATOM 3026 O O . ALA B 1 86 ? -0.548 18.747 55.681 1.00 24.42 86 ALA B O 1
ATOM 3028 N N . PRO B 1 87 ? 1.252 18.237 54.406 1.00 25.62 87 PRO B N 1
ATOM 3029 C CA . PRO B 1 87 ? 0.818 16.848 54.211 1.00 24.73 87 PRO B CA 1
ATOM 3030 C C . PRO B 1 87 ? 1.179 15.936 55.384 1.00 25.38 87 PRO B C 1
ATOM 3031 O O . PRO B 1 87 ? 0.485 14.910 55.621 1.00 26.02 87 PRO B O 1
ATOM 3035 N N . LEU B 1 88 ? 2.227 16.306 56.120 1.00 24.39 88 LEU B N 1
ATOM 3036 C CA . LEU B 1 88 ? 2.725 15.513 57.268 1.00 25.71 88 LEU B CA 1
ATOM 3037 C C . LEU B 1 88 ? 3.029 16.302 58.559 1.00 24.04 88 LEU B C 1
ATOM 3038 O O . LEU B 1 88 ? 3.509 17.433 58.513 1.00 24.95 88 LEU B O 1
ATOM 3043 N N . ARG B 1 89 ? 2.752 15.688 59.702 1.00 23.37 89 ARG B N 1
ATOM 3044 C CA . ARG B 1 89 ? 3.076 16.278 60.988 1.00 22.68 89 ARG B CA 1
ATOM 3045 C C . ARG B 1 89 ? 3.537 15.114 61.884 1.00 23.89 89 ARG B C 1
ATOM 3046 O O . ARG B 1 89 ? 2.774 14.142 62.122 1.00 24.30 89 ARG B O 1
ATOM 3054 N N . ARG B 1 90 ? 4.759 15.234 62.395 1.00 24.36 90 ARG B N 1
ATOM 3055 C CA . ARG B 1 90 ? 5.341 14.218 63.280 1.00 27.38 90 ARG B CA 1
ATOM 3056 C C . ARG B 1 90 ? 5.405 12.835 62.629 1.00 26.34 90 ARG B C 1
ATOM 3057 O O . ARG B 1 90 ? 5.231 11.817 63.305 1.00 29.19 90 ARG B O 1
ATOM 3065 N N . GLY B 1 91 ? 5.611 12.815 61.328 1.00 27.48 91 GLY B N 1
ATOM 3066 C CA . GLY B 1 91 ? 5.765 11.562 60.637 1.00 29.02 91 GLY B CA 1
ATOM 3067 C C . GLY B 1 91 ? 4.503 10.922 60.150 1.00 31.93 91 GLY B C 1
ATOM 3068 O O . GLY B 1 91 ? 4.618 9.900 59.475 1.00 32.60 91 GLY B O 1
ATOM 3069 N N . GLN B 1 92 ? 3.325 11.503 60.465 1.00 30.10 92 GLN B N 1
ATOM 3070 C CA . GLN B 1 92 ? 2.058 10.969 59.994 1.00 30.54 92 GLN B CA 1
ATOM 3071 C C . GLN B 1 92 ? 1.268 11.998 59.193 1.00 30.40 92 GLN B C 1
ATOM 3072 O O . GLN B 1 92 ? 1.599 13.190 59.183 1.00 28.29 92 GLN B O 1
ATOM 3078 N N . THR B 1 93 ? 0.238 11.505 58.519 1.00 29.15 93 THR B N 1
ATOM 3079 C CA . THR B 1 93 ? -0.651 12.332 57.704 1.00 28.52 93 THR B CA 1
ATOM 3080 C C . THR B 1 93 ? -1.335 13.361 58.637 1.00 26.44 93 THR B C 1
ATOM 3081 O O . THR B 1 93 ? -1.784 13.031 59.743 1.00 26.27 93 THR B O 1
ATOM 3085 N N . THR B 1 94 ? -1.425 14.602 58.180 1.00 25.75 94 THR B N 1
ATOM 3086 C CA . THR B 1 94 ? -2.053 15.654 59.014 1.00 23.12 94 THR B CA 1
ATOM 3087 C C . THR B 1 94 ? -3.543 15.387 59.186 1.00 21.13 94 THR B C 1
ATOM 3088 O O . THR B 1 94 ? -4.203 14.863 58.282 1.00 22.77 94 THR B O 1
ATOM 3092 N N . SER B 1 95 ? -4.088 15.748 60.343 1.00 21.00 95 SER B N 1
ATOM 3093 C CA . SER B 1 95 ? -5.507 15.544 60.626 1.00 21.64 95 SER B CA 1
ATOM 3094 C C . SER B 1 95 ? -6.454 16.090 59.575 1.00 21.24 95 SER B C 1
ATOM 3095 O O . SER B 1 95 ? -7.467 15.453 59.260 1.00 22.32 95 SER B O 1
ATOM 3098 N N . HIS B 1 96 ? -6.176 17.305 59.065 1.00 18.42 96 HIS B N 1
ATOM 3099 C CA . HIS B 1 96 ? -7.112 17.851 58.123 1.00 18.87 96 HIS B CA 1
ATOM 3100 C C . HIS B 1 96 ? -7.159 17.015 56.853 1.00 21.32 96 HIS B C 1
ATOM 3101 O O . HIS B 1 96 ? -8.151 17.038 56.146 1.00 22.21 96 HIS B O 1
ATOM 3108 N N . LEU B 1 97 ? -6.091 16.297 56.529 1.00 20.91 97 LEU B N 1
ATOM 3109 C CA . LEU B 1 97 ? -6.201 15.470 55.291 1.00 24.19 97 LEU B CA 1
ATOM 3110 C C . LEU B 1 97 ? -6.981 14.181 55.525 1.00 25.53 97 LEU B C 1
ATOM 3111 O O . LEU B 1 97 ? -7.309 13.504 54.566 1.00 28.23 97 LEU B O 1
ATOM 3116 N N . ILE B 1 98 ? -7.252 13.827 56.787 1.00 25.00 98 ILE B N 1
ATOM 3117 C CA . ILE B 1 98 ? -8.023 12.623 57.169 1.00 23.99 98 ILE B CA 1
ATOM 3118 C C . ILE B 1 98 ? -9.462 12.918 57.574 1.00 24.97 98 ILE B C 1
ATOM 3119 O O . ILE B 1 98 ? -10.411 12.220 57.149 1.00 24.50 98 ILE B O 1
ATOM 3124 N N . PHE B 1 99 ? -9.625 13.940 58.421 1.00 21.91 99 PHE B N 1
ATOM 3125 C CA . PHE B 1 99 ? -10.959 14.319 58.927 1.00 21.69 99 PHE B CA 1
ATOM 3126 C C . PHE B 1 99 ? -11.543 15.513 58.163 1.00 21.93 99 PHE B C 1
ATOM 3127 O O . PHE B 1 99 ? -12.688 15.841 58.371 1.00 23.52 99 PHE B O 1
ATOM 3135 N N . GLY B 1 100 ? -10.748 16.150 57.290 1.00 22.00 100 GLY B N 1
ATOM 3136 C CA . GLY B 1 100 ? -11.256 17.277 56.513 1.00 22.34 100 GLY B CA 1
ATOM 3137 C C . GLY B 1 100 ? -10.909 18.603 57.179 1.00 22.15 100 GLY B C 1
ATOM 3138 O O . GLY B 1 100 ? -10.742 18.706 58.380 1.00 21.26 100 GLY B O 1
ATOM 3139 N N . VAL B 1 101 ? -10.801 19.650 56.377 1.00 21.08 101 VAL B N 1
ATOM 3140 C CA . VAL B 1 101 ? -10.488 20.938 56.956 1.00 18.04 101 VAL B CA 1
ATOM 3141 C C . VAL B 1 101 ? -11.555 21.433 57.869 1.00 16.73 101 VAL B C 1
ATOM 3142 O O . VAL B 1 101 ? -11.211 21.895 58.967 1.00 17.41 101 VAL B O 1
ATOM 3146 N N . PRO B 1 102 ? -12.845 21.291 57.502 1.00 18.61 102 PRO B N 1
ATOM 3147 C CA . PRO B 1 102 ? -13.913 21.788 58.371 1.00 18.16 102 PRO B CA 1
ATOM 3148 C C . PRO B 1 102 ? -13.883 21.274 59.778 1.00 18.56 102 PRO B C 1
ATOM 3149 O O . PRO B 1 102 ? -13.913 22.054 60.728 1.00 15.62 102 PRO B O 1
ATOM 3153 N N . SER B 1 103 ? -13.869 19.943 59.940 1.00 18.07 103 SER B N 1
ATOM 3154 C CA . SER B 1 103 ? -13.811 19.374 61.283 1.00 16.18 103 SER B CA 1
ATOM 3155 C C . SER B 1 103 ? -12.528 19.722 62.036 1.00 17.93 103 SER B C 1
ATOM 3156 O O . SER B 1 103 ? -12.567 19.940 63.252 1.00 19.46 103 SER B O 1
ATOM 3159 N N . THR B 1 104 ? -11.403 19.805 61.340 1.00 16.08 104 THR B N 1
ATOM 3160 C CA . THR B 1 104 ? -10.175 20.087 62.043 1.00 17.70 104 THR B CA 1
ATOM 3161 C C . THR B 1 104 ? -10.155 21.540 62.545 1.00 17.22 104 THR B C 1
ATOM 3162 O O . THR B 1 104 ? -9.675 21.783 63.643 1.00 15.98 104 THR B O 1
ATOM 3166 N N . ILE B 1 105 ? -10.703 22.480 61.754 1.00 17.15 105 ILE B N 1
ATOM 3167 C CA . ILE B 1 105 ? -10.715 23.895 62.218 1.00 15.71 105 ILE B CA 1
ATOM 3168 C C . ILE B 1 105 ? -11.544 23.955 63.456 1.00 18.12 105 ILE B C 1
ATOM 3169 O O . ILE B 1 105 ? -11.145 24.518 64.501 1.00 17.75 105 ILE B O 1
ATOM 3174 N N . ASN B 1 106 ? -12.758 23.427 63.343 1.00 16.66 106 ASN B N 1
ATOM 3175 C CA . ASN B 1 106 ? -13.655 23.493 64.473 1.00 16.67 106 ASN B CA 1
ATOM 3176 C C . ASN B 1 106 ? -13.101 22.847 65.744 1.00 17.44 106 ASN B C 1
ATOM 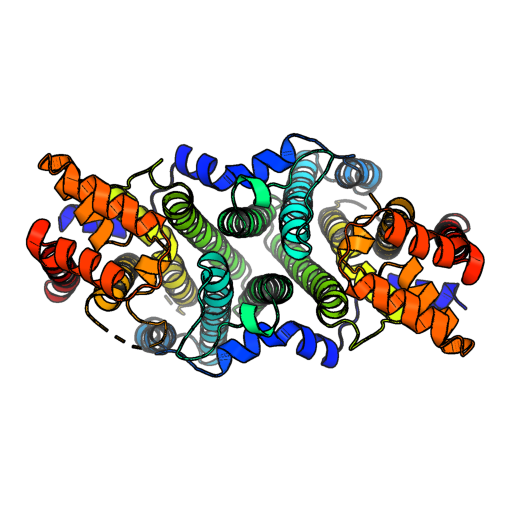3177 O O . ASN B 1 106 ? -13.194 23.397 66.826 1.00 16.36 106 ASN B O 1
ATOM 3182 N N . THR B 1 107 ? -12.550 21.635 65.626 1.00 14.14 107 THR B N 1
ATOM 3183 C CA . THR B 1 107 ? -12.015 20.952 66.793 1.00 14.97 107 THR B CA 1
ATOM 3184 C C . THR B 1 107 ? -10.885 21.715 67.428 1.00 14.77 107 THR B C 1
ATOM 3185 O O . THR B 1 107 ? -10.835 21.815 68.631 1.00 17.10 107 THR B O 1
ATOM 3189 N N . ALA B 1 108 ? -9.987 22.272 66.621 1.00 15.33 108 ALA B N 1
ATOM 3190 C CA . ALA B 1 108 ? -8.854 22.997 67.158 1.00 16.79 108 ALA B CA 1
ATOM 3191 C C . ALA B 1 108 ? -9.396 24.246 67.883 1.00 16.69 108 ALA B C 1
ATOM 3192 O O . ALA B 1 108 ? -8.979 24.551 68.996 1.00 14.98 108 ALA B O 1
ATOM 3194 N N . ASN B 1 109 ? -10.321 24.933 67.244 1.00 16.16 109 ASN B N 1
ATOM 3195 C CA . ASN B 1 109 ? -10.863 26.157 67.868 1.00 16.91 109 ASN B CA 1
ATOM 3196 C C . ASN B 1 109 ? -11.570 25.783 69.186 1.00 19.03 109 ASN B C 1
ATOM 3197 O O . ASN B 1 109 ? -11.501 26.500 70.165 1.00 17.28 109 ASN B O 1
ATOM 3202 N N . TYR B 1 110 ? -12.260 24.655 69.179 1.00 17.06 110 TYR B N 1
ATOM 3203 C CA . TYR B 1 110 ? -12.943 24.154 70.355 1.00 17.37 110 TYR B CA 1
ATOM 3204 C C . TYR B 1 110 ? -11.924 23.971 71.520 1.00 18.57 110 TYR B C 1
ATOM 3205 O O . TYR B 1 110 ? -12.160 24.401 72.646 1.00 16.63 110 TYR B O 1
ATOM 3214 N N . MET B 1 111 ? -10.796 23.335 71.240 1.00 18.77 111 MET B N 1
ATOM 3215 C CA . MET B 1 111 ? -9.778 23.101 72.251 1.00 18.83 111 MET B CA 1
ATOM 3216 C C . MET B 1 111 ? -9.186 24.425 72.767 1.00 17.96 111 MET B C 1
ATOM 3217 O O . MET B 1 111 ? -8.755 24.459 73.912 1.00 16.97 111 MET B O 1
ATOM 3222 N N . TYR B 1 112 ? -9.136 25.484 71.939 1.00 19.43 112 TYR B N 1
ATOM 3223 C CA . TYR B 1 112 ? -8.688 26.788 72.455 1.00 18.23 112 TYR B CA 1
ATOM 3224 C C . TYR B 1 112 ? -9.548 27.195 73.643 1.00 19.44 112 TYR B C 1
ATOM 3225 O O . TYR B 1 112 ? -9.025 27.670 74.638 1.00 19.65 112 TYR B O 1
ATOM 3234 N N . PHE B 1 113 ? -10.870 27.018 73.524 1.00 19.75 113 PHE B N 1
ATOM 3235 C CA . PHE B 1 113 ? -11.787 27.369 74.603 1.00 20.80 113 PHE B CA 1
ATOM 3236 C C . PHE B 1 113 ? -11.831 26.338 75.744 1.00 22.60 113 PHE B C 1
ATOM 3237 O O . PHE B 1 113 ? -12.208 26.672 76.892 1.00 21.66 113 PHE B O 1
ATOM 3245 N N . ARG B 1 114 ? -11.468 25.080 75.453 1.00 21.54 114 ARG B N 1
ATOM 3246 C CA . ARG B 1 114 ? -11.441 24.142 76.574 1.00 22.30 114 ARG B CA 1
ATOM 3247 C C . ARG B 1 114 ? -10.177 24.530 77.366 1.00 21.74 114 ARG B C 1
ATOM 3248 O O . ARG B 1 114 ? -10.154 24.394 78.577 1.00 21.56 114 ARG B O 1
ATOM 3256 N N . ALA B 1 115 ? -9.130 25.040 76.696 1.00 21.31 115 ALA B N 1
ATOM 3257 C CA . ALA B 1 115 ? -7.928 25.475 77.432 1.00 21.91 115 ALA B CA 1
ATOM 3258 C C . ALA B 1 115 ? -8.291 26.706 78.288 1.00 22.90 115 ALA B C 1
ATOM 3259 O O . ALA B 1 115 ? -7.842 26.880 79.432 1.00 22.84 115 ALA B O 1
ATOM 3261 N N . MET B 1 116 ? -9.078 27.600 77.714 1.00 23.48 116 MET B N 1
ATOM 3262 C CA . MET B 1 116 ? -9.474 28.805 78.459 1.00 24.54 116 MET B CA 1
ATOM 3263 C C . MET B 1 116 ? -10.224 28.409 79.731 1.00 27.46 116 MET B C 1
ATOM 3264 O O . MET B 1 116 ? -10.028 28.996 80.827 1.00 25.40 116 MET B O 1
ATOM 3269 N N . GLN B 1 117 ? -11.098 27.420 79.587 1.00 25.52 117 GLN B N 1
ATOM 3270 C CA . GLN B 1 117 ? -11.881 26.965 80.706 1.00 27.48 117 GLN B CA 1
ATOM 3271 C C . GLN B 1 117 ? -11.001 26.454 81.852 1.00 27.59 117 GLN B C 1
ATOM 3272 O O . GLN B 1 117 ? -11.323 26.662 83.026 1.00 29.82 117 GLN B O 1
ATOM 3278 N N . LEU B 1 118 ? -9.915 25.766 81.514 1.00 25.30 118 LEU B N 1
ATOM 3279 C CA . LEU B 1 118 ? -8.992 25.264 82.513 1.00 28.89 118 LEU B CA 1
ATOM 3280 C C . LEU B 1 118 ? -8.353 26.400 83.329 1.00 29.70 118 LEU B C 1
ATOM 3281 O O . LEU B 1 118 ? -7.880 26.155 84.438 1.00 29.44 118 LEU B O 1
ATOM 3286 N N . VAL B 1 119 ? -8.296 27.614 82.789 1.00 30.80 119 VAL B N 1
ATOM 3287 C CA . VAL B 1 119 ? -7.698 28.709 83.560 1.00 35.08 119 VAL B CA 1
ATOM 3288 C C . VAL B 1 119 ? -8.461 29.054 84.862 1.00 39.09 119 VAL B C 1
ATOM 3289 O O . VAL B 1 119 ? -7.845 29.500 85.829 1.00 38.13 119 VAL B O 1
ATOM 3293 N N . SER B 1 120 ? -9.787 28.834 84.920 1.00 41.86 120 SER B N 1
ATOM 3294 C CA . SER B 1 120 ? -10.532 29.153 86.136 1.00 43.03 120 SER B CA 1
ATOM 3295 C C . SER B 1 120 ? -10.376 28.041 87.167 1.00 44.71 120 SER B C 1
ATOM 3296 O O . SER B 1 120 ? -10.778 28.189 88.322 1.00 46.62 120 SER B O 1
ATOM 3299 N N . GLN B 1 121 ? -9.784 26.927 86.764 1.00 42.98 121 GLN B N 1
A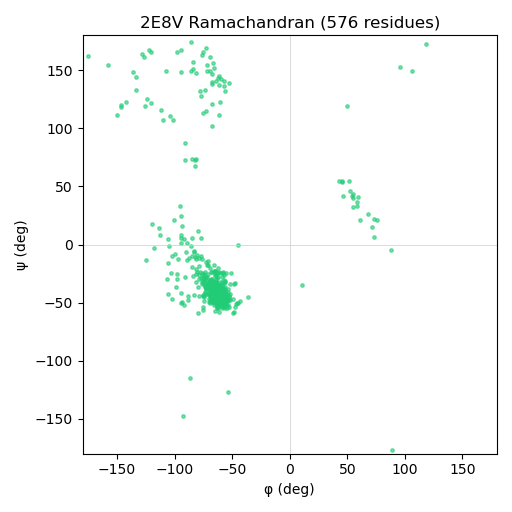TOM 3300 C CA . GLN B 1 121 ? -9.548 25.845 87.690 1.00 43.08 121 GLN B CA 1
ATOM 3301 C C . GLN B 1 121 ? -8.181 26.029 88.356 1.00 40.61 121 GLN B C 1
ATOM 3302 O O . GLN B 1 121 ? -7.776 25.210 89.161 1.00 41.42 121 GLN B O 1
ATOM 3308 N N . LEU B 1 122 ? -7.477 27.105 88.010 1.00 38.60 122 LEU B N 1
ATOM 3309 C CA . LEU B 1 122 ? -6.162 27.379 88.599 1.00 37.77 122 LEU B CA 1
ATOM 3310 C C . LEU B 1 122 ? -6.294 27.997 89.954 1.00 39.72 122 LEU B C 1
ATOM 3311 O O . LEU B 1 122 ? -5.497 27.722 90.844 1.00 38.81 122 LEU B O 1
ATOM 3316 N N . THR B 1 123 ? -7.301 28.848 90.101 1.00 42.05 123 THR B N 1
ATOM 3317 C CA . THR B 1 123 ? -7.507 29.533 91.356 1.00 44.68 123 THR B CA 1
ATOM 3318 C C . THR B 1 123 ? -8.930 30.040 91.560 1.00 48.55 123 THR B C 1
ATOM 3319 O O . THR B 1 123 ? -9.680 30.341 90.600 1.00 48.82 123 THR B O 1
ATOM 3323 N N . THR B 1 124 ? -9.265 30.169 92.845 1.00 51.62 124 THR B N 1
ATOM 3324 C CA . THR B 1 124 ? -10.560 30.647 93.299 1.00 53.52 124 THR B CA 1
ATOM 3325 C C . THR B 1 124 ? -10.472 32.130 93.643 1.00 54.37 124 THR B C 1
ATOM 3326 O O . THR B 1 124 ? -11.469 32.844 93.583 1.00 55.73 124 THR B O 1
ATOM 3330 N N . LYS B 1 125 ? -9.276 32.592 93.995 1.00 54.47 125 LYS B N 1
ATOM 3331 C CA . LYS B 1 125 ? -9.063 33.999 94.326 1.00 54.59 125 LYS B CA 1
ATOM 3332 C C . LYS B 1 125 ? -9.385 34.871 93.098 1.00 54.80 125 LYS B C 1
ATOM 3333 O O . LYS B 1 125 ? -8.656 34.838 92.096 1.00 52.67 125 LYS B O 1
ATOM 3339 N N . GLU B 1 126 ? -10.464 35.654 93.190 1.00 54.54 126 GLU B N 1
ATOM 3340 C CA . GLU B 1 126 ? -10.908 36.543 92.101 1.00 54.70 126 GLU B CA 1
ATOM 3341 C C . GLU B 1 126 ? -9.852 37.550 91.610 1.00 53.53 126 GLU B C 1
ATOM 3342 O O . GLU B 1 126 ? -9.850 37.906 90.411 1.00 54.23 126 GLU B O 1
ATOM 3348 N N . PRO B 1 127 ? -8.950 38.036 92.515 1.00 51.29 127 PRO B N 1
ATOM 3349 C CA . PRO B 1 127 ? -7.928 39.003 92.060 1.00 48.64 127 PRO B CA 1
ATOM 3350 C C . PRO B 1 127 ? -6.952 38.310 91.105 1.00 45.78 127 PRO B C 1
ATOM 3351 O O . PRO B 1 127 ? -6.681 38.789 90.001 1.00 45.93 127 PRO B O 1
ATOM 3355 N N . LEU B 1 128 ? -6.454 37.160 91.540 1.00 41.59 128 LEU B N 1
ATOM 3356 C CA . LEU B 1 128 ? -5.527 36.367 90.749 1.00 38.04 128 LEU B CA 1
ATOM 3357 C C . LEU B 1 128 ? -6.207 35.827 89.490 1.00 36.04 128 LEU B C 1
ATOM 3358 O O . LEU B 1 128 ? -5.614 35.867 88.413 1.00 33.57 128 LEU B O 1
ATOM 3363 N N . TYR B 1 129 ? -7.436 35.313 89.614 1.00 35.42 129 TYR B N 1
ATOM 3364 C CA . TYR B 1 129 ? -8.117 34.768 88.444 1.00 34.66 129 TYR B CA 1
ATOM 3365 C C . TYR B 1 129 ? -8.157 35.825 87.329 1.00 34.42 129 TYR B C 1
ATOM 3366 O O . TYR B 1 129 ? -7.857 35.553 86.183 1.00 33.08 129 TYR B O 1
ATOM 3375 N N . HIS B 1 130 ? -8.544 37.035 87.686 1.00 32.56 130 HIS B N 1
ATOM 3376 C CA . HIS B 1 130 ? -8.646 38.105 86.733 1.00 32.82 130 HIS B CA 1
ATOM 3377 C C . HIS B 1 130 ? -7.337 38.261 86.016 1.00 31.33 130 HIS B C 1
ATOM 3378 O O . HIS B 1 130 ? -7.297 38.413 84.788 1.00 30.82 130 HIS B O 1
ATOM 3385 N N . ASN B 1 131 ? -6.262 38.263 86.787 1.00 29.89 131 ASN B N 1
ATOM 3386 C CA . ASN B 1 131 ? -4.934 38.402 86.208 1.00 29.36 131 ASN B CA 1
ATOM 3387 C C . ASN B 1 131 ? -4.612 37.237 85.237 1.00 26.40 131 ASN B C 1
ATOM 3388 O O . ASN B 1 131 ? -4.073 37.469 84.150 1.00 24.10 131 ASN B O 1
ATOM 3393 N N . LEU B 1 132 ? -4.949 36.005 85.619 1.00 22.98 132 LEU B N 1
ATOM 3394 C CA . LEU B 1 132 ? -4.633 34.853 84.763 1.00 23.06 132 LEU B CA 1
ATOM 3395 C C . LEU B 1 132 ? -5.412 34.902 83.444 1.00 23.94 132 LEU B C 1
ATOM 3396 O O . LEU B 1 132 ? -4.844 34.625 82.394 1.00 20.11 132 LEU B O 1
ATOM 3401 N N . ILE B 1 133 ? -6.699 35.284 83.497 1.00 22.58 133 ILE B N 1
ATOM 3402 C CA . ILE B 1 133 ? -7.524 35.340 82.302 1.00 25.86 133 ILE B CA 1
ATOM 3403 C C . ILE B 1 133 ? -7.008 36.406 81.392 1.00 24.83 133 ILE B C 1
ATOM 3404 O O . ILE B 1 133 ? -6.942 36.223 80.193 1.00 26.34 133 ILE B O 1
ATOM 3409 N N . THR B 1 134 ? -6.631 37.537 81.968 1.00 24.44 134 THR B N 1
ATOM 3410 C CA . THR B 1 134 ? -6.071 38.636 81.207 1.00 24.19 134 THR B CA 1
ATOM 3411 C C . THR B 1 134 ? -4.752 38.187 80.505 1.00 23.58 134 THR B C 1
ATOM 3412 O O . THR B 1 134 ? -4.496 38.503 79.331 1.00 20.78 134 THR B O 1
ATOM 3416 N N . ILE B 1 135 ? -3.900 37.480 81.222 1.00 20.79 135 ILE B N 1
ATOM 3417 C CA . ILE B 1 135 ? -2.662 36.974 80.606 1.00 20.45 135 ILE B CA 1
ATOM 3418 C C . ILE B 1 135 ? -3.012 36.043 79.407 1.00 19.52 135 ILE B C 1
ATOM 3419 O O . ILE B 1 135 ? -2.425 36.140 78.353 1.00 19.51 135 ILE B O 1
ATOM 3424 N N . PHE B 1 136 ? -3.928 35.105 79.605 1.00 19.60 136 PHE B N 1
ATOM 3425 C CA . PHE B 1 136 ? -4.324 34.171 78.548 1.00 20.08 136 PHE B CA 1
ATOM 3426 C C . PHE B 1 136 ? -4.838 34.964 77.359 1.00 21.28 136 PHE B C 1
ATOM 3427 O O . PHE B 1 136 ? -4.426 34.738 76.227 1.00 20.97 136 PHE B O 1
ATOM 3435 N N . ASN B 1 137 ? -5.697 35.947 77.620 1.00 19.56 137 ASN B N 1
ATOM 3436 C CA . ASN B 1 137 ? -6.311 36.725 76.502 1.00 20.00 137 ASN B CA 1
ATOM 3437 C C . ASN B 1 137 ? -5.306 37.526 75.717 1.00 19.98 137 ASN B C 1
ATOM 3438 O O . ASN B 1 137 ? -5.360 37.580 74.486 1.00 19.43 137 ASN B O 1
ATOM 3443 N N . GLU B 1 138 ? -4.377 38.154 76.437 1.00 19.61 138 GLU B N 1
ATOM 3444 C CA . GLU B 1 138 ? -3.365 38.970 75.785 1.00 20.81 138 GLU B CA 1
ATOM 3445 C C . GLU B 1 138 ? -2.451 38.101 74.939 1.00 21.00 138 GLU B C 1
ATOM 3446 O O . GLU B 1 138 ? -2.082 38.494 73.818 1.00 19.62 138 GLU B O 1
ATOM 3452 N N . GLU B 1 139 ? -2.019 36.949 75.464 1.00 18.01 139 GLU B N 1
ATOM 3453 C CA . GLU B 1 139 ? -1.117 36.199 74.627 1.00 17.08 139 GLU B CA 1
ATOM 3454 C C . GLU B 1 139 ? -1.799 35.483 73.452 1.00 18.49 139 GLU B C 1
ATOM 3455 O O . GLU B 1 139 ? -1.144 35.251 72.446 1.00 18.19 139 GLU B O 1
ATOM 3461 N N . LEU B 1 140 ? -3.082 35.087 73.574 1.00 17.72 140 LEU B N 1
ATOM 3462 C CA . LEU B 1 140 ? -3.785 34.494 72.409 1.00 16.87 140 LEU B CA 1
ATOM 3463 C C . LEU B 1 140 ? -3.885 35.614 71.352 1.00 17.65 140 LEU B C 1
ATOM 3464 O O . LEU B 1 140 ? -3.809 35.386 70.149 1.00 17.11 140 LEU B O 1
ATOM 3469 N N . ILE B 1 141 ? -4.088 36.844 71.806 1.00 16.36 141 ILE B N 1
ATOM 3470 C CA . ILE B 1 141 ? -4.100 37.950 70.844 1.00 18.02 141 ILE B CA 1
ATOM 3471 C C . ILE B 1 141 ? -2.767 38.103 70.187 1.00 15.62 141 ILE B C 1
ATOM 3472 O O . ILE B 1 141 ? -2.695 38.252 68.981 1.00 17.66 141 ILE B O 1
ATOM 3477 N N . ASN B 1 142 ? -1.684 38.078 70.973 1.00 16.64 142 ASN B N 1
ATOM 3478 C CA . ASN B 1 142 ? -0.344 38.228 70.384 1.00 15.28 142 ASN B CA 1
ATOM 3479 C C . ASN B 1 142 ? 0.002 37.090 69.415 1.00 17.35 142 ASN B C 1
ATOM 3480 O O . ASN B 1 142 ? 0.653 37.303 68.364 1.00 15.92 142 ASN B O 1
ATOM 3485 N N . LEU B 1 143 ? -0.375 35.881 69.822 1.00 16.08 143 LEU B N 1
ATOM 3486 C CA . LEU B 1 143 ? -0.127 34.713 68.966 1.00 17.21 143 LEU B CA 1
ATOM 3487 C C . LEU B 1 143 ? -0.810 34.904 67.599 1.00 15.54 143 LEU B C 1
ATOM 3488 O O . LEU B 1 143 ? -0.241 34.647 66.582 1.00 17.38 143 LEU B O 1
ATOM 3493 N N . HIS B 1 144 ? -2.027 35.426 67.588 1.00 15.97 144 HIS B N 1
ATOM 3494 C CA . HIS B 1 144 ? -2.740 35.592 66.329 1.00 16.08 144 HIS B CA 1
ATOM 3495 C C . HIS B 1 144 ? -2.167 36.774 65.531 1.00 16.53 144 HIS B C 1
ATOM 3496 O O . HIS B 1 144 ? -2.204 36.752 64.304 1.00 16.94 144 HIS B O 1
ATOM 3503 N N . ARG B 1 145 ? -1.620 37.782 66.212 1.00 17.24 145 ARG B N 1
ATOM 3504 C CA . ARG B 1 145 ? -0.979 38.887 65.468 1.00 17.02 145 ARG B CA 1
ATOM 3505 C C . ARG B 1 145 ? 0.281 38.340 64.801 1.00 18.43 145 ARG B C 1
ATOM 3506 O O . ARG B 1 145 ? 0.549 38.606 63.625 1.00 20.25 145 ARG B O 1
ATOM 3514 N N . GLY B 1 146 ? 1.035 37.535 65.540 1.00 16.44 146 GLY B N 1
ATOM 3515 C CA . GLY B 1 146 ? 2.237 36.936 64.971 1.00 17.76 146 GLY B CA 1
ATOM 3516 C C . GLY B 1 146 ? 1.940 36.003 63.815 1.00 16.88 146 GLY B C 1
ATOM 3517 O O . GLY B 1 146 ? 2.532 36.062 62.747 1.00 14.31 146 GLY B O 1
ATOM 3518 N N . GLN B 1 147 ? 1.031 35.074 64.051 1.00 15.69 147 GLN B N 1
ATOM 3519 C CA . GLN B 1 147 ? 0.608 34.102 62.999 1.00 16.66 147 GLN B CA 1
ATOM 3520 C C . GLN B 1 147 ? -0.033 34.857 61.801 1.00 18.06 147 GLN B C 1
ATOM 3521 O O . GLN B 1 147 ? 0.146 34.534 60.667 1.00 14.17 147 GLN B O 1
ATOM 3527 N N . GLY B 1 148 ? -0.750 35.942 62.046 1.00 15.74 148 GLY B N 1
ATOM 3528 C CA . GLY B 1 148 ? -1.357 36.587 60.904 1.00 16.50 148 GLY B CA 1
ATOM 3529 C C . GLY B 1 148 ? -0.341 37.277 60.018 1.00 14.68 148 GLY B C 1
ATOM 3530 O O . GLY B 1 148 ? -0.556 37.378 58.810 1.00 15.80 148 GLY B O 1
ATOM 3531 N N . LEU B 1 149 ? 0.724 37.815 60.587 1.00 16.96 149 LEU B N 1
ATOM 3532 C CA . LEU B 1 149 ? 1.773 38.464 59.753 1.00 18.75 149 LEU B CA 1
ATOM 3533 C C . LEU B 1 149 ? 2.533 37.372 58.972 1.00 19.51 149 LEU B C 1
ATOM 3534 O O . LEU B 1 149 ? 2.855 37.515 57.770 1.00 19.26 149 LEU B O 1
ATOM 3539 N N . ASP B 1 150 ? 2.847 36.272 59.653 1.00 19.31 150 ASP B N 1
ATOM 3540 C CA . ASP B 1 150 ? 3.571 35.188 58.976 1.00 19.25 150 ASP B CA 1
ATOM 3541 C C . ASP B 1 150 ? 2.737 34.754 57.748 1.00 19.07 150 ASP B C 1
ATOM 3542 O O . ASP B 1 150 ? 3.257 34.674 56.624 1.00 19.04 150 ASP B O 1
ATOM 3547 N N . ILE B 1 151 ? 1.445 34.488 57.969 1.00 17.45 151 ILE B N 1
ATOM 3548 C CA . ILE B 1 151 ? 0.526 34.059 56.894 1.00 16.85 151 ILE B CA 1
ATOM 3549 C C . ILE B 1 151 ? 0.398 35.166 55.860 1.00 19.57 151 ILE B C 1
ATOM 3550 O O . ILE B 1 151 ? 0.437 34.940 54.650 1.00 19.04 151 ILE B O 1
ATOM 3555 N N . TYR B 1 152 ? 0.271 36.400 56.343 1.00 18.58 152 TYR B N 1
ATOM 3556 C CA . TYR B 1 152 ? 0.135 37.500 55.373 1.00 17.93 152 TYR B CA 1
ATOM 3557 C C . TYR B 1 152 ? 1.303 37.584 54.409 1.00 17.83 152 TYR B C 1
ATOM 3558 O O . TYR B 1 152 ? 1.131 37.574 53.198 1.00 19.05 152 TYR B O 1
ATOM 3567 N N . TRP B 1 153 ? 2.502 37.655 54.937 1.00 18.54 153 TRP B N 1
ATOM 3568 C CA . TRP B 1 153 ? 3.652 37.766 54.050 1.00 18.32 153 TRP B CA 1
ATOM 3569 C C . TRP B 1 153 ? 3.776 36.620 53.082 1.00 18.78 153 TRP B C 1
ATOM 3570 O O . TRP B 1 153 ? 4.171 36.823 51.899 1.00 18.65 153 TRP B O 1
ATOM 3581 N N . ARG B 1 154 ? 3.455 35.423 53.578 1.00 17.77 154 ARG B N 1
ATOM 3582 C CA . ARG B 1 154 ? 3.543 34.213 52.765 1.00 18.97 154 ARG B CA 1
ATOM 3583 C C . ARG B 1 154 ? 2.486 34.162 51.642 1.00 19.78 154 ARG B C 1
ATOM 3584 O O . ARG B 1 154 ? 2.810 33.912 50.481 1.00 19.38 154 ARG B O 1
ATOM 3592 N N . ASP B 1 155 ? 1.223 34.392 51.985 1.00 19.44 155 ASP B N 1
ATOM 3593 C CA . ASP B 1 155 ? 0.173 34.337 50.981 1.00 22.59 155 ASP B CA 1
ATOM 3594 C C . ASP B 1 155 ? 0.144 35.560 50.061 1.00 22.16 155 ASP B C 1
ATOM 3595 O O . ASP B 1 155 ? -0.301 35.431 48.929 1.00 21.47 155 ASP B O 1
ATOM 3600 N N . PHE B 1 156 ? 0.626 36.722 50.526 1.00 22.46 156 PHE B N 1
ATOM 3601 C CA . PHE B 1 156 ? 0.658 37.923 49.658 1.00 21.16 156 PHE B CA 1
ATOM 3602 C C . PHE B 1 156 ? 2.005 38.122 48.928 1.00 22.11 156 PHE B C 1
ATOM 3603 O O . PHE B 1 156 ? 2.180 39.090 48.190 1.00 20.36 156 PHE B O 1
ATOM 3611 N N . LEU B 1 157 ? 2.931 37.161 49.066 1.00 22.95 157 LEU B N 1
ATOM 3612 C CA . LEU B 1 157 ? 4.234 37.275 48.386 1.00 21.62 157 LEU B CA 1
ATOM 3613 C C . LEU B 1 157 ? 3.859 37.350 46.908 1.00 21.11 157 LEU B C 1
ATOM 3614 O O . LEU B 1 157 ? 3.000 36.600 46.461 1.00 22.64 157 LEU B O 1
ATOM 3619 N N . PRO B 1 158 ? 4.575 38.175 46.113 1.00 21.01 158 PRO B N 1
ATOM 3620 C CA . PRO B 1 158 ? 5.707 39.004 46.540 1.00 21.93 158 PRO B CA 1
ATOM 3621 C C . PRO B 1 158 ? 5.373 40.454 46.899 1.00 23.43 158 PRO B C 1
ATOM 3622 O O . PRO B 1 158 ? 6.184 41.330 46.705 1.00 21.58 158 PRO B O 1
ATOM 3626 N N . GLU B 1 159 ? 4.200 40.713 47.447 1.00 23.46 159 GLU B N 1
ATOM 3627 C CA . GLU B 1 159 ? 3.932 42.109 47.774 1.00 23.57 159 GLU B CA 1
ATOM 3628 C C . GLU B 1 159 ? 4.917 42.710 48.819 1.00 24.25 159 GLU B C 1
ATOM 3629 O O . GLU B 1 159 ? 5.399 43.835 48.643 1.00 25.03 159 GLU B O 1
ATOM 3635 N N . ILE B 1 160 ? 5.173 41.973 49.911 1.00 23.81 160 ILE B N 1
ATOM 3636 C CA . ILE B 1 160 ? 6.026 42.458 51.015 1.00 25.34 160 ILE B CA 1
ATOM 3637 C C . ILE B 1 160 ? 7.142 41.516 51.337 1.00 26.37 160 ILE B C 1
ATOM 3638 O O . ILE B 1 160 ? 6.878 40.344 51.678 1.00 25.80 160 ILE B O 1
ATOM 3643 N N . ILE B 1 161 ? 8.382 41.986 51.207 1.00 25.16 161 ILE B N 1
ATOM 3644 C CA . ILE B 1 161 ? 9.503 41.108 51.579 1.00 26.70 161 ILE B CA 1
ATOM 3645 C C . ILE B 1 161 ? 9.948 41.587 52.982 1.00 24.43 161 ILE B C 1
ATOM 3646 O O . ILE B 1 161 ? 10.477 42.673 53.141 1.00 22.33 161 ILE B O 1
ATOM 3651 N N . PRO B 1 162 ? 9.649 40.794 54.030 1.00 23.71 162 PRO B N 1
ATOM 3652 C CA . PRO B 1 162 ? 10.048 41.210 55.386 1.00 24.89 162 PRO B CA 1
ATOM 3653 C C . PRO B 1 162 ? 11.549 41.361 55.594 1.00 26.15 162 PRO B C 1
ATOM 3654 O O . PRO B 1 162 ? 12.333 40.647 55.002 1.00 25.58 162 PRO B O 1
ATOM 3658 N N . THR B 1 163 ? 11.939 42.319 56.411 1.00 26.18 163 THR B N 1
ATOM 3659 C CA . THR B 1 163 ? 13.344 42.437 56.759 1.00 27.08 163 THR B CA 1
ATOM 3660 C C . THR B 1 163 ? 13.604 41.507 57.928 1.00 25.26 163 THR B C 1
ATOM 3661 O O . THR B 1 163 ? 12.691 40.888 58.502 1.00 23.27 163 THR B O 1
ATOM 3665 N N . GLN B 1 164 ? 14.881 41.416 58.288 1.00 24.58 164 GLN B N 1
ATOM 3666 C CA . GLN B 1 164 ? 15.263 40.630 59.423 1.00 23.85 164 GLN B CA 1
ATOM 3667 C C 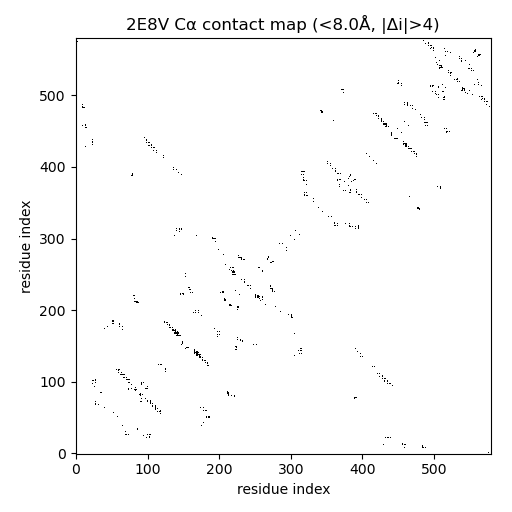. GLN B 1 164 ? 14.573 41.109 60.707 1.00 22.96 164 GLN B C 1
ATOM 3668 O O . GLN B 1 164 ? 14.134 40.288 61.508 1.00 21.38 164 GLN B O 1
ATOM 3674 N N . GLU B 1 165 ? 14.465 42.430 60.899 1.00 23.38 165 GLU B N 1
ATOM 3675 C CA . GLU B 1 165 ? 13.848 42.938 62.127 1.00 26.31 165 GLU B CA 1
ATOM 3676 C C . GLU B 1 165 ? 12.341 42.647 62.182 1.00 25.78 165 GLU B C 1
ATOM 3677 O O . GLU B 1 165 ? 11.781 42.396 63.252 1.00 25.02 165 GLU B O 1
ATOM 3683 N N . MET B 1 166 ? 11.681 42.733 61.026 1.00 23.72 166 MET B N 1
ATOM 3684 C CA . MET B 1 166 ? 10.242 42.430 60.938 1.00 23.43 166 MET B CA 1
ATOM 3685 C C . MET B 1 166 ? 10.004 40.960 61.271 1.00 22.16 166 MET B C 1
ATOM 3686 O O . MET B 1 166 ? 9.087 40.617 62.009 1.00 22.93 166 MET B O 1
ATOM 3691 N N . TYR B 1 167 ? 10.846 40.093 60.721 1.00 22.05 167 TYR B N 1
ATOM 3692 C CA . TYR B 1 167 ? 10.743 38.662 60.962 1.00 20.72 167 TYR B CA 1
ATOM 3693 C C . TYR B 1 167 ? 10.905 38.411 62.455 1.00 20.48 167 TYR B C 1
ATOM 3694 O O . TYR B 1 167 ? 10.131 37.647 63.040 1.00 18.76 167 TYR B O 1
ATOM 3703 N N . LEU B 1 168 ? 11.915 39.044 63.081 1.00 19.80 168 LEU B N 1
ATOM 3704 C CA . LEU B 1 168 ? 12.167 38.830 64.527 1.00 22.56 168 LEU B CA 1
ATOM 3705 C C . LEU B 1 168 ? 10.982 39.264 65.400 1.00 22.44 168 LEU B C 1
ATOM 3706 O O . LEU B 1 168 ? 10.598 38.547 66.340 1.00 24.01 168 LEU B O 1
ATOM 3711 N N . ASN B 1 169 ? 10.391 40.414 65.094 1.00 21.14 169 ASN B N 1
ATOM 3712 C CA . ASN B 1 169 ? 9.231 40.834 65.865 1.00 22.51 169 ASN B CA 1
ATOM 3713 C C . ASN B 1 169 ? 8.068 39.833 65.659 1.00 23.35 169 ASN B C 1
ATOM 3714 O O . ASN B 1 169 ? 7.392 39.448 66.609 1.00 21.59 169 ASN B O 1
ATOM 3719 N N . MET B 1 170 ? 7.884 39.342 64.439 1.00 22.03 170 MET B N 1
ATOM 3720 C CA . MET B 1 170 ? 6.800 38.419 64.191 1.00 21.51 170 MET B CA 1
ATOM 3721 C C . MET B 1 170 ? 6.982 37.101 64.966 1.00 21.90 170 MET B C 1
ATOM 3722 O O . MET B 1 170 ? 6.056 36.556 65.556 1.00 18.62 170 MET B O 1
ATOM 3727 N N . VAL B 1 171 ? 8.211 36.603 64.954 1.00 21.38 171 VAL B N 1
ATOM 3728 C CA . VAL B 1 171 ? 8.518 35.319 65.557 1.00 23.61 171 VAL B CA 1
ATOM 3729 C C . VAL B 1 171 ? 8.365 35.360 67.095 1.00 22.21 171 VAL B C 1
ATOM 3730 O O . VAL B 1 171 ? 7.910 34.381 67.753 1.00 20.97 171 VAL B O 1
ATOM 3734 N N . MET B 1 172 ? 8.630 36.522 67.652 1.00 21.68 172 MET B N 1
ATOM 3735 C CA . MET B 1 172 ? 8.536 36.650 69.108 1.00 24.10 172 MET B CA 1
ATOM 3736 C C . MET B 1 172 ? 7.102 36.458 69.556 1.00 24.66 172 MET B C 1
ATOM 3737 O O . MET B 1 172 ? 6.858 36.108 70.698 1.00 24.94 172 MET B O 1
ATOM 3742 N N . ASN B 1 173 ? 6.161 36.686 68.639 1.00 24.18 173 ASN B N 1
ATOM 3743 C CA . ASN B 1 173 ? 4.731 36.514 68.930 1.00 24.80 173 ASN B CA 1
ATOM 3744 C C . ASN B 1 173 ? 4.280 35.117 68.515 1.00 24.06 173 ASN B C 1
ATOM 3745 O O . ASN B 1 173 ? 3.680 34.381 69.285 1.00 23.85 173 ASN B O 1
ATOM 3750 N N . LYS B 1 174 ? 4.598 34.744 67.292 1.00 23.93 174 LYS B N 1
ATOM 3751 C CA . LYS B 1 174 ? 4.161 33.473 66.782 1.00 24.26 174 LYS B CA 1
ATOM 3752 C C . LYS B 1 174 ? 4.669 32.274 67.607 1.00 26.10 174 LYS B C 1
ATOM 3753 O O . LYS B 1 174 ? 3.909 31.383 67.960 1.00 25.53 174 LYS B O 1
ATOM 3759 N N . THR B 1 175 ? 5.969 32.259 67.896 1.00 25.49 175 THR B N 1
ATOM 3760 C CA . THR B 1 175 ? 6.560 31.130 68.597 1.00 26.39 175 THR B CA 1
ATOM 3761 C C . THR B 1 175 ? 6.860 31.526 70.048 1.00 26.03 175 THR B C 1
ATOM 3762 O O . THR B 1 175 ? 6.561 30.784 70.993 1.00 28.21 175 THR B O 1
ATOM 3766 N N . GLY B 1 176 ? 7.392 32.723 70.235 1.00 24.99 176 GLY B N 1
ATOM 3767 C CA . GLY B 1 176 ? 7.641 33.182 71.580 1.00 22.65 176 GLY B CA 1
ATOM 3768 C C . GLY B 1 176 ? 6.344 33.352 72.372 1.00 23.12 176 GLY B C 1
ATOM 3769 O O . GLY B 1 176 ? 6.354 33.269 73.604 1.00 22.47 176 GLY B O 1
ATOM 3770 N N . GLY B 1 177 ? 5.214 33.548 71.671 1.00 22.75 177 GLY B N 1
ATOM 3771 C CA . GLY B 1 177 ? 3.926 33.782 72.327 1.00 20.28 177 GLY B CA 1
ATOM 3772 C C . GLY B 1 177 ? 3.451 32.715 73.309 1.00 20.36 177 GLY B C 1
ATOM 3773 O O . GLY B 1 177 ? 2.942 33.034 74.389 1.00 18.01 177 GLY B O 1
ATOM 3774 N N . LEU B 1 178 ? 3.607 31.434 72.967 1.00 16.96 178 LEU B N 1
ATOM 3775 C CA . LEU B 1 178 ? 3.112 30.381 73.884 1.00 16.96 178 LEU B CA 1
ATOM 3776 C C . LEU B 1 178 ? 4.127 30.187 75.040 1.00 17.10 178 LEU B C 1
ATOM 3777 O O . LEU B 1 178 ? 3.774 29.789 76.143 1.00 21.51 178 LEU B O 1
ATOM 3782 N N . PHE B 1 179 ? 5.402 30.431 74.752 1.00 20.41 179 PHE B N 1
ATOM 3783 C CA . PHE B 1 179 ? 6.441 30.390 75.771 1.00 21.08 179 PHE B CA 1
ATOM 3784 C C . PHE B 1 179 ? 6.168 31.481 76.795 1.00 20.39 179 PHE B C 1
ATOM 3785 O O . PHE B 1 179 ? 6.301 31.221 77.978 1.00 19.70 179 PHE B O 1
ATOM 3793 N N . ARG B 1 180 ? 5.803 32.692 76.357 1.00 20.61 180 ARG B N 1
ATOM 3794 C CA . ARG B 1 180 ? 5.498 33.791 77.296 1.00 20.80 180 ARG B CA 1
ATOM 3795 C C . ARG B 1 180 ? 4.217 33.515 78.063 1.00 21.30 180 ARG B C 1
ATOM 3796 O O . ARG B 1 180 ? 4.158 33.808 79.237 1.00 23.03 180 ARG B O 1
ATOM 3804 N N . LEU B 1 181 ? 3.190 32.971 77.403 1.00 18.87 181 LEU B N 1
ATOM 3805 C CA . LEU B 1 181 ? 1.956 32.673 78.120 1.00 18.45 181 LEU B CA 1
ATOM 3806 C C . LEU B 1 181 ? 2.325 31.735 79.257 1.00 20.80 181 LEU B C 1
ATOM 3807 O O . LEU B 1 181 ? 1.981 31.965 80.403 1.00 22.69 181 LEU B O 1
ATOM 3812 N N . THR B 1 182 ? 3.054 30.684 78.936 1.00 21.86 182 THR B N 1
ATOM 3813 C CA . THR B 1 182 ? 3.436 29.691 79.959 1.00 22.78 182 THR B CA 1
ATOM 3814 C C . THR B 1 182 ? 4.106 30.371 81.142 1.00 22.64 182 THR B C 1
ATOM 3815 O O . THR B 1 182 ? 3.704 30.197 82.285 1.00 22.11 182 THR B O 1
ATOM 3819 N N . LEU B 1 183 ? 5.144 31.148 80.862 1.00 22.50 183 LEU B N 1
ATOM 3820 C CA . LEU B 1 183 ? 5.890 31.785 81.925 1.00 23.37 183 LEU B CA 1
ATOM 3821 C C . LEU B 1 183 ? 5.112 32.853 82.664 1.00 24.02 183 LEU B C 1
ATOM 3822 O O . LEU B 1 183 ? 5.230 32.970 83.921 1.00 23.11 183 LEU B O 1
ATOM 3827 N N . ARG B 1 184 ? 4.302 33.624 81.943 1.00 22.37 184 ARG B N 1
ATOM 3828 C CA . ARG B 1 184 ? 3.524 34.634 82.681 1.00 21.40 184 ARG B CA 1
ATOM 3829 C C . ARG B 1 184 ? 2.554 33.969 83.651 1.00 22.00 184 ARG B C 1
ATOM 3830 O O . ARG B 1 184 ? 2.391 34.430 84.795 1.00 21.26 184 ARG B O 1
ATOM 3838 N N . LEU B 1 185 ? 1.886 32.908 83.212 1.00 20.50 185 LEU B N 1
ATOM 3839 C CA . LEU B 1 185 ? 0.954 32.202 84.104 1.00 20.39 185 LEU B CA 1
ATOM 3840 C C . LEU B 1 185 ? 1.744 31.673 85.327 1.00 21.33 185 LEU B C 1
ATOM 3841 O O . LEU B 1 185 ? 1.319 31.852 86.448 1.00 21.42 185 LEU B O 1
ATOM 3846 N N . MET B 1 186 ? 2.897 31.027 85.105 1.00 18.64 186 MET B N 1
ATOM 3847 C CA . MET B 1 186 ? 3.717 30.532 86.233 1.00 21.86 186 MET B CA 1
ATOM 3848 C C . MET B 1 186 ? 4.226 31.615 87.173 1.00 22.73 186 MET B C 1
ATOM 3849 O O . MET B 1 186 ? 4.186 31.461 88.393 1.00 23.41 186 MET B O 1
ATOM 3854 N N . GLU B 1 187 ? 4.700 32.722 86.627 1.00 22.88 187 GLU B N 1
ATOM 3855 C CA . GLU B 1 187 ? 5.159 33.814 87.493 1.00 24.08 187 GLU B CA 1
ATOM 3856 C C . GLU B 1 187 ? 3.979 34.380 88.283 1.00 24.72 187 GLU B C 1
ATOM 3857 O O . GLU B 1 187 ? 4.140 34.700 89.455 1.00 25.26 187 GLU B O 1
ATOM 3863 N N . ALA B 1 188 ? 2.808 34.508 87.657 1.00 23.19 188 ALA B N 1
ATOM 3864 C CA . ALA B 1 188 ? 1.610 35.012 88.353 1.00 23.35 188 ALA B CA 1
ATOM 3865 C C . ALA B 1 188 ? 1.183 34.093 89.498 1.00 24.08 188 ALA B C 1
ATOM 3866 O O . ALA B 1 188 ? 0.676 34.572 90.507 1.00 23.95 188 ALA B O 1
ATOM 3868 N N . LEU B 1 189 ? 1.319 32.782 89.296 1.00 23.11 189 LEU B N 1
ATOM 3869 C CA . LEU B 1 189 ? 0.923 31.788 90.302 1.00 25.48 189 LEU B CA 1
ATOM 3870 C C . LEU B 1 189 ? 1.974 31.473 91.365 1.00 25.89 189 LEU B C 1
ATOM 3871 O O . LEU B 1 189 ? 1.655 30.903 92.400 1.00 26.70 189 LEU B O 1
ATOM 3876 N N . SER B 1 190 ? 3.226 31.782 91.082 1.00 27.64 190 SER B N 1
ATOM 3877 C CA . SER B 1 190 ? 4.309 31.462 92.009 1.00 30.62 190 SER B CA 1
ATOM 3878 C C . SER B 1 190 ? 4.136 32.052 93.397 1.00 33.88 190 SER B C 1
ATOM 3879 O O . SER B 1 190 ? 3.749 33.233 93.573 1.00 31.34 190 SER B O 1
ATOM 3882 N N . PRO B 1 191 ? 4.415 31.233 94.412 1.00 36.64 191 PRO B N 1
ATOM 3883 C CA . PRO B 1 191 ? 4.289 31.721 95.782 1.00 39.82 191 PRO B CA 1
ATOM 3884 C C . PRO B 1 191 ? 5.641 32.325 96.251 1.00 42.76 191 PRO B C 1
ATOM 3885 O O . PRO B 1 191 ? 5.733 32.911 97.340 1.00 45.20 191 PRO B O 1
ATOM 3889 N N . SER B 1 192 ? 6.681 32.190 95.423 1.00 45.80 192 SER B N 1
ATOM 3890 C CA . SER B 1 192 ? 8.028 32.718 95.740 1.00 47.97 192 SER B CA 1
ATOM 3891 C C . SER B 1 192 ? 8.184 34.195 95.315 1.00 49.49 192 SER B C 1
ATOM 3892 O O . SER B 1 192 ? 7.399 34.654 94.438 1.00 49.00 192 SER B O 1
ATOM 3895 N N . HIS B 1 197 ? 12.762 40.108 89.455 1.00 39.68 197 HIS B N 1
ATOM 3896 C CA . HIS B 1 197 ? 13.362 39.464 88.258 1.00 39.07 197 HIS B CA 1
ATOM 3897 C C . HIS B 1 197 ? 12.392 38.551 87.481 1.00 37.43 197 HIS B C 1
ATOM 3898 O O . HIS B 1 197 ? 11.864 37.577 88.009 1.00 36.87 197 HIS B O 1
ATOM 3905 N N . SER B 1 198 ? 12.151 38.878 86.229 1.00 35.21 198 SER B N 1
ATOM 3906 C CA . SER B 1 198 ? 11.255 38.062 85.405 1.00 33.10 198 SER B CA 1
ATOM 3907 C C . SER B 1 198 ? 12.043 37.279 84.375 1.00 30.27 198 SER B C 1
ATOM 3908 O O . SER B 1 198 ? 13.065 37.757 83.906 1.00 29.64 198 SER B O 1
ATOM 3911 N N . LEU B 1 199 ? 11.554 36.093 84.000 1.00 27.97 199 LEU B N 1
ATOM 3912 C CA . LEU B 1 199 ? 12.215 35.285 83.000 1.00 27.06 199 LEU B CA 1
ATOM 3913 C C . LEU B 1 199 ? 11.608 35.537 81.572 1.00 26.09 199 LEU B C 1
ATOM 3914 O O . LEU B 1 199 ? 11.949 34.889 80.608 1.00 23.60 199 LEU B O 1
ATOM 3919 N N . VAL B 1 200 ? 10.735 36.529 81.454 1.00 26.53 200 VAL B N 1
ATOM 3920 C CA . VAL B 1 200 ? 10.102 36.784 80.166 1.00 25.10 200 VAL B CA 1
ATOM 3921 C C . VAL B 1 200 ? 11.132 37.165 79.092 1.00 24.65 200 VAL B C 1
ATOM 3922 O O . VAL B 1 200 ? 11.074 36.631 77.981 1.00 26.98 200 VAL B O 1
ATOM 3926 N N . PRO B 1 201 ? 12.099 38.062 79.398 1.00 25.42 201 PRO B N 1
ATOM 3927 C CA . PRO B 1 201 ? 13.078 38.399 78.345 1.00 24.38 201 PRO B CA 1
ATOM 3928 C C . PRO B 1 201 ? 13.799 37.124 77.876 1.00 24.57 201 PRO B C 1
ATOM 3929 O O . PRO B 1 201 ? 13.987 36.911 76.685 1.00 23.91 201 PRO B O 1
ATOM 3933 N N . PHE B 1 202 ? 14.194 36.288 78.837 1.00 25.03 202 PHE B N 1
ATOM 3934 C CA . PHE B 1 202 ? 14.877 35.024 78.511 1.00 24.37 202 PHE B CA 1
ATOM 3935 C C . PHE B 1 202 ? 14.017 34.097 77.627 1.00 23.29 202 PHE B C 1
ATOM 3936 O O . PHE B 1 202 ? 14.499 33.540 76.610 1.00 23.50 202 PHE B O 1
ATOM 3944 N N . ILE B 1 203 ? 12.748 33.932 78.006 1.00 21.81 203 ILE B N 1
ATOM 3945 C CA . ILE B 1 203 ? 11.851 33.063 77.260 1.00 21.91 203 ILE B CA 1
ATOM 3946 C C . ILE B 1 203 ? 11.526 33.609 75.856 1.00 21.80 203 ILE B C 1
ATOM 3947 O O . ILE B 1 203 ? 11.242 32.847 74.925 1.00 22.04 203 ILE B O 1
ATOM 3952 N N . ASN B 1 204 ? 11.533 34.927 75.719 1.00 20.69 204 ASN B N 1
ATOM 3953 C CA . ASN B 1 204 ? 11.280 35.573 74.421 1.00 21.59 204 ASN B CA 1
ATOM 3954 C C . ASN B 1 204 ? 12.420 35.191 73.494 1.00 20.08 204 ASN B C 1
ATOM 3955 O O . ASN B 1 204 ? 12.202 34.848 72.340 1.00 20.33 204 ASN B O 1
ATOM 3960 N N . LEU B 1 205 ? 13.661 35.262 74.009 1.00 22.35 205 LEU B N 1
ATOM 3961 C CA . LEU B 1 205 ? 14.818 34.958 73.185 1.00 20.44 205 LEU B CA 1
ATOM 3962 C C . LEU B 1 205 ? 14.863 33.471 72.906 1.00 21.15 205 LEU B C 1
ATOM 3963 O O . LEU B 1 205 ? 15.279 33.055 71.852 1.00 21.60 205 LEU B O 1
ATOM 3968 N N . LEU B 1 206 ? 14.444 32.664 73.865 1.00 21.21 206 LEU B N 1
ATOM 3969 C CA . LEU B 1 206 ? 14.361 31.206 73.676 1.00 22.17 206 LEU B CA 1
ATOM 3970 C C . LEU B 1 206 ? 13.349 30.916 72.518 1.00 23.12 206 LEU B C 1
ATOM 3971 O O . LEU B 1 206 ? 13.574 30.060 71.668 1.00 22.98 206 LEU B O 1
ATOM 3976 N N . GLY B 1 207 ? 12.215 31.648 72.501 1.00 21.87 207 GLY B N 1
ATOM 3977 C CA . GLY B 1 207 ? 11.207 31.449 71.460 1.00 21.20 207 GLY B CA 1
ATOM 3978 C C . GLY B 1 207 ? 11.800 31.826 70.105 1.00 21.11 207 GLY B C 1
ATOM 3979 O O . GLY B 1 207 ? 11.646 31.122 69.085 1.00 23.09 207 GLY B O 1
ATOM 3980 N N . ILE B 1 208 ? 12.517 32.927 70.080 1.00 19.12 208 ILE B N 1
ATOM 3981 C CA . ILE B 1 208 ? 13.109 33.342 68.800 1.00 19.70 208 ILE B CA 1
ATOM 3982 C C . ILE B 1 208 ? 14.103 32.284 68.320 1.00 21.37 208 ILE B C 1
ATOM 3983 O O . ILE B 1 208 ? 14.041 31.897 67.176 1.00 21.36 208 ILE B O 1
ATOM 3988 N N . ILE B 1 209 ? 15.001 31.820 69.206 1.00 21.61 209 ILE B N 1
ATOM 3989 C CA . ILE B 1 209 ? 15.995 30.814 68.817 1.00 23.57 209 ILE B CA 1
ATOM 3990 C C . ILE B 1 209 ? 15.310 29.547 68.366 1.00 23.73 209 ILE B C 1
ATOM 3991 O O . ILE B 1 209 ? 15.674 28.931 67.396 1.00 23.24 209 ILE B O 1
ATOM 3996 N N . TYR B 1 210 ? 14.284 29.165 69.088 1.00 24.01 210 TYR B N 1
ATOM 3997 C CA . TYR B 1 210 ? 13.557 27.940 68.748 1.00 23.38 210 TYR B CA 1
ATOM 3998 C C . TYR B 1 210 ? 13.008 27.989 67.308 1.00 25.07 210 TYR B C 1
ATOM 3999 O O . TYR B 1 210 ? 13.101 27.009 66.566 1.00 23.05 210 TYR B O 1
ATOM 4008 N N . GLN B 1 211 ? 12.459 29.123 66.901 1.00 23.15 211 GLN B N 1
ATOM 4009 C CA . GLN B 1 211 ? 11.897 29.196 65.548 1.00 23.54 211 GLN B CA 1
ATOM 4010 C C . GLN B 1 211 ? 12.973 29.248 64.478 1.00 23.12 211 GLN B C 1
ATOM 4011 O O . GLN B 1 211 ? 12.846 28.591 63.433 1.00 24.62 211 GLN B O 1
ATOM 4017 N N . ILE B 1 212 ? 14.024 30.019 64.707 1.00 23.34 212 ILE B N 1
ATOM 4018 C CA . ILE B 1 212 ? 15.071 30.144 63.687 1.00 24.55 212 ILE B CA 1
ATOM 4019 C C . ILE B 1 212 ? 15.713 28.785 63.520 1.00 24.89 212 ILE B C 1
ATOM 4020 O O . ILE B 1 212 ? 15.962 28.358 62.385 1.00 26.27 212 ILE B O 1
ATOM 4025 N N . ARG B 1 213 ? 15.947 28.101 64.642 1.00 25.37 213 ARG B N 1
ATOM 4026 C CA . ARG B 1 213 ? 16.518 26.748 64.617 1.00 28.55 213 ARG B CA 1
ATOM 4027 C C . ARG B 1 213 ? 15.591 25.816 63.825 1.00 28.87 213 ARG B C 1
ATOM 4028 O O . ARG B 1 213 ? 16.067 24.995 63.019 1.00 27.35 213 ARG B O 1
ATOM 4036 N N . ASP B 1 214 ? 14.271 25.948 64.031 1.00 27.12 214 ASP B N 1
ATOM 4037 C CA . ASP B 1 214 ? 13.314 25.122 63.283 1.00 30.26 214 ASP B CA 1
ATOM 4038 C C . ASP B 1 214 ? 13.376 25.399 61.757 1.00 29.80 214 ASP B C 1
ATOM 4039 O O . ASP B 1 214 ? 13.286 24.475 60.954 1.00 29.09 214 ASP B O 1
ATOM 4044 N N . ASP B 1 215 ? 13.548 26.666 61.371 1.00 29.00 215 ASP B N 1
ATOM 4045 C CA . ASP B 1 215 ? 13.649 27.047 59.968 1.00 29.37 215 ASP B CA 1
ATOM 4046 C C . ASP B 1 215 ? 14.921 26.421 59.351 1.00 32.31 215 ASP B C 1
ATOM 4047 O O . ASP B 1 215 ? 14.925 25.953 58.194 1.00 31.46 215 ASP B O 1
ATOM 4052 N N . TYR B 1 216 ? 15.996 26.482 60.130 1.00 32.16 216 TYR B N 1
ATOM 4053 C CA . TYR B 1 216 ? 17.304 25.966 59.735 1.00 35.40 216 TYR B CA 1
ATOM 4054 C C . TYR B 1 216 ? 17.214 24.474 59.504 1.00 35.85 216 TYR B C 1
ATOM 4055 O O . TYR B 1 216 ? 17.627 24.000 58.454 1.00 36.37 216 TYR B O 1
ATOM 4064 N N . LEU B 1 217 ? 16.658 23.747 60.480 1.00 36.04 217 LEU B N 1
ATOM 4065 C CA . LEU B 1 217 ? 16.518 22.304 60.375 1.00 37.44 217 LEU B CA 1
ATOM 4066 C C . LEU B 1 217 ? 15.601 21.901 59.229 1.00 39.18 217 LEU B C 1
ATOM 4067 O O . LEU B 1 217 ? 15.924 20.971 58.496 1.00 41.42 217 LEU B O 1
ATOM 4072 N N . ASN B 1 218 ? 14.483 22.588 59.027 1.00 39.16 218 ASN B N 1
ATOM 4073 C CA . ASN B 1 218 ? 13.591 22.231 57.899 1.00 40.63 218 ASN B CA 1
ATOM 4074 C C . ASN B 1 218 ? 14.402 22.055 56.592 1.00 38.68 218 ASN B C 1
ATOM 4075 O O . ASN B 1 218 ? 14.052 21.239 55.718 1.00 37.66 218 ASN B O 1
ATOM 4080 N N . LEU B 1 219 ? 15.461 22.832 56.459 1.00 36.92 219 LEU B N 1
ATOM 4081 C CA . LEU B 1 219 ? 16.281 22.748 55.264 1.00 39.17 219 LEU B CA 1
ATOM 4082 C C . LEU B 1 219 ? 17.452 21.730 55.399 1.00 41.27 219 LEU B C 1
ATOM 4083 O O . LEU B 1 219 ? 17.735 21.041 54.403 1.00 42.80 219 LEU B O 1
ATOM 4088 N N . PHE B 1 230 ? 12.602 16.717 53.120 1.00 50.62 230 PHE B N 1
ATOM 4089 C CA . PHE B 1 230 ? 11.380 17.224 52.424 1.00 49.10 230 PHE B CA 1
ATOM 4090 C C . PHE B 1 230 ? 11.485 18.712 52.092 1.00 46.21 230 PHE B C 1
ATOM 4091 O O . PHE B 1 230 ? 10.997 19.133 51.052 1.00 46.44 230 PHE B O 1
ATOM 4099 N N . ALA B 1 231 ? 12.143 19.483 52.960 1.00 43.03 231 ALA B N 1
ATOM 4100 C CA . ALA B 1 231 ? 12.235 20.947 52.788 1.00 39.80 231 ALA B CA 1
ATOM 4101 C C . ALA B 1 231 ? 10.837 21.525 52.436 1.00 38.59 231 ALA B C 1
ATOM 4102 O O . ALA B 1 231 ? 10.688 22.415 51.555 1.00 37.11 231 ALA B O 1
ATOM 4104 N N . GLU B 1 232 ? 9.813 21.019 53.124 1.00 37.44 232 GLU B N 1
ATOM 4105 C CA . GLU B 1 232 ? 8.434 21.472 52.905 1.00 37.84 232 GLU B CA 1
ATOM 4106 C C . GLU B 1 232 ? 8.209 22.995 53.053 1.00 34.97 232 GLU B C 1
ATOM 4107 O O . GLU B 1 232 ? 7.280 23.521 52.476 1.00 34.80 232 GLU B O 1
ATOM 4113 N N . ASP B 1 233 ? 9.055 23.693 53.803 1.00 33.93 233 ASP B N 1
ATOM 4114 C CA . ASP B 1 233 ? 8.893 25.137 53.938 1.00 33.79 233 ASP B CA 1
ATOM 4115 C C . ASP B 1 233 ? 9.055 25.753 52.546 1.00 32.47 233 ASP B C 1
ATOM 4116 O O . ASP B 1 233 ? 8.557 26.847 52.292 1.00 31.18 233 ASP B O 1
ATOM 4121 N N . ILE B 1 234 ? 9.768 25.054 51.654 1.00 30.26 234 ILE B N 1
ATOM 4122 C CA . ILE B 1 234 ? 9.942 25.573 50.308 1.00 28.82 234 ILE B CA 1
ATOM 4123 C C . ILE B 1 234 ? 8.643 25.431 49.477 1.00 28.99 234 ILE B C 1
ATOM 4124 O O . ILE B 1 234 ? 8.187 26.412 48.839 1.00 27.44 234 ILE B O 1
ATOM 4129 N N . THR B 1 235 ? 8.058 24.228 49.506 1.00 26.36 235 THR B N 1
ATOM 4130 C CA . THR B 1 235 ? 6.820 23.900 48.815 1.00 26.17 235 THR B CA 1
ATOM 4131 C C . THR B 1 235 ? 5.694 24.833 49.314 1.00 27.77 235 THR B C 1
ATOM 4132 O O . THR B 1 235 ? 4.795 25.179 48.553 1.00 25.99 235 THR B O 1
ATOM 4136 N N . GLU B 1 236 ? 5.774 25.220 50.597 1.00 28.14 236 GLU B N 1
ATOM 4137 C CA . GLU B 1 236 ? 4.808 26.113 51.236 1.00 27.17 236 GLU B CA 1
ATOM 4138 C C . GLU B 1 236 ? 5.086 27.611 50.978 1.00 27.62 236 GLU B C 1
ATOM 4139 O O . GLU B 1 236 ? 4.268 28.464 51.339 1.00 26.86 236 GLU B O 1
ATOM 4145 N N . GLY B 1 237 ? 6.202 27.931 50.333 1.00 24.49 237 GLY B N 1
ATOM 4146 C CA . GLY B 1 237 ? 6.517 29.332 50.058 1.00 26.99 237 GLY B CA 1
ATOM 4147 C C . GLY B 1 237 ? 6.837 30.166 51.292 1.00 27.32 237 GLY B C 1
ATOM 4148 O O . GLY B 1 237 ? 6.685 31.386 51.278 1.00 25.84 237 GLY B O 1
ATOM 4149 N N . LYS B 1 238 ? 7.328 29.530 52.368 1.00 28.71 238 LYS B N 1
ATOM 4150 C CA . LYS B 1 238 ? 7.645 30.253 53.601 1.00 28.71 238 LYS B CA 1
ATOM 4151 C C . LYS B 1 238 ? 8.802 31.241 53.602 1.00 28.46 238 LYS B C 1
ATOM 4152 O O . LYS B 1 238 ? 9.867 31.013 53.027 1.00 31.31 238 LYS B O 1
ATOM 4158 N N . LEU B 1 239 ? 8.582 32.357 54.279 1.00 27.40 239 LEU B N 1
ATOM 4159 C CA . LEU B 1 239 ? 9.587 33.381 54.427 1.00 27.26 239 LEU B CA 1
ATOM 4160 C C . LEU B 1 239 ? 10.332 32.997 55.734 1.00 26.38 239 LEU B C 1
ATOM 4161 O O . LEU B 1 239 ? 10.175 33.617 56.766 1.00 23.39 239 LEU B O 1
ATOM 4166 N N . SER B 1 240 ? 11.129 31.947 55.660 1.00 23.84 240 SER B N 1
ATOM 4167 C CA . SER B 1 240 ? 11.905 31.487 56.816 1.00 24.64 240 SER B CA 1
ATOM 4168 C C . SER B 1 240 ? 13.081 32.409 57.044 1.00 25.05 240 SER B C 1
ATOM 4169 O O . SER B 1 240 ? 13.436 33.211 56.159 1.00 24.28 240 SER B O 1
ATOM 4172 N N . PHE B 1 241 ? 13.710 32.293 58.222 1.00 23.48 241 PHE B N 1
ATOM 4173 C CA . PHE B 1 241 ? 14.866 33.132 58.515 1.00 23.22 241 PHE B CA 1
ATOM 4174 C C . PHE B 1 241 ? 15.943 33.057 57.397 1.00 24.29 241 PHE B C 1
ATOM 4175 O O . PHE B 1 241 ? 16.440 34.092 56.949 1.00 22.69 241 PHE B O 1
ATOM 4183 N N . PRO B 1 242 ? 16.319 31.852 56.948 1.00 23.56 242 PRO B N 1
ATOM 4184 C CA . PRO B 1 242 ? 17.346 31.826 55.876 1.00 26.95 242 PRO B CA 1
ATOM 4185 C C . PRO B 1 242 ? 16.919 32.522 54.559 1.00 28.96 242 PRO B C 1
ATOM 4186 O O . PRO B 1 242 ? 17.726 33.186 53.873 1.00 29.40 242 PRO B O 1
ATOM 4190 N N . ILE B 1 243 ? 15.637 32.369 54.203 1.00 28.18 243 ILE B N 1
ATOM 4191 C CA . ILE B 1 243 ? 15.116 32.946 52.961 1.00 27.84 243 ILE B CA 1
ATOM 4192 C C . ILE B 1 243 ? 15.107 34.456 53.087 1.00 27.71 243 ILE B C 1
ATOM 4193 O O . ILE B 1 243 ? 15.464 35.182 52.148 1.00 26.83 243 ILE B O 1
ATOM 4198 N N . VAL B 1 244 ? 14.706 34.942 54.263 1.00 26.57 244 VAL B N 1
ATOM 4199 C CA . VAL B 1 244 ? 14.663 36.383 54.484 1.00 24.94 244 VAL B CA 1
ATOM 4200 C C . VAL B 1 244 ? 16.078 36.973 54.360 1.00 26.66 244 VAL B C 1
ATOM 4201 O O . VAL B 1 244 ? 16.279 38.059 53.810 1.00 25.12 244 VAL B O 1
ATOM 4205 N N . HIS B 1 245 ? 17.068 36.248 54.871 1.00 27.63 245 HIS B N 1
ATOM 4206 C CA . HIS B 1 245 ? 18.431 36.737 54.767 1.00 28.75 245 HIS B CA 1
ATOM 4207 C C . HIS B 1 245 ? 18.818 36.721 53.293 1.00 28.44 245 HIS B C 1
ATOM 4208 O O . HIS B 1 245 ? 19.345 37.707 52.805 1.00 29.03 245 HIS B O 1
ATOM 4215 N N . ALA B 1 246 ? 18.541 35.621 52.591 1.00 27.85 246 ALA B N 1
ATOM 4216 C CA . ALA B 1 246 ? 18.899 35.564 51.178 1.00 28.16 246 ALA B CA 1
ATOM 4217 C C . ALA B 1 246 ? 18.257 36.644 50.322 1.00 29.15 246 ALA B C 1
ATOM 4218 O O . ALA B 1 246 ? 18.913 37.172 49.457 1.00 27.88 246 ALA B O 1
ATOM 4220 N N . LEU B 1 247 ? 16.972 36.963 50.546 1.00 27.86 247 LEU B N 1
ATOM 4221 C CA . LEU B 1 247 ? 16.293 37.998 49.751 1.00 28.26 247 LEU B CA 1
ATOM 4222 C C . LEU B 1 247 ? 16.843 39.376 50.024 1.00 29.33 247 LEU B C 1
ATOM 4223 O O . LEU B 1 247 ? 17.049 40.187 49.114 1.00 29.11 247 LEU B O 1
ATOM 4228 N N . ASN B 1 248 ? 17.090 39.667 51.291 1.00 30.72 248 ASN B N 1
ATOM 4229 C CA . ASN B 1 248 ? 17.618 40.981 51.656 1.00 33.39 248 ASN B CA 1
ATOM 4230 C C . ASN B 1 248 ? 19.088 41.129 51.198 1.00 34.52 248 ASN B C 1
ATOM 4231 O O . ASN B 1 248 ? 19.517 42.201 50.742 1.00 33.35 248 ASN B O 1
ATOM 4236 N N . PHE B 1 249 ? 19.819 40.026 51.258 1.00 36.37 249 PHE B N 1
ATOM 4237 C CA . PHE B 1 249 ? 21.226 39.993 50.856 1.00 38.60 249 PHE B CA 1
ATOM 4238 C C . PHE B 1 249 ? 21.350 40.345 49.374 1.00 38.72 249 PHE B C 1
ATOM 4239 O O . PHE B 1 249 ? 22.079 41.273 48.999 1.00 38.84 249 PHE B O 1
ATOM 4247 N N . THR B 1 250 ? 20.629 39.611 48.531 1.00 38.48 250 THR B N 1
ATOM 4248 C CA . THR B 1 250 ? 20.643 39.850 47.091 1.00 38.44 250 THR B CA 1
ATOM 4249 C C . THR B 1 250 ? 20.152 41.245 46.726 1.00 39.84 250 THR B C 1
ATOM 4250 O O . THR B 1 250 ? 20.708 41.894 45.844 1.00 39.64 250 THR B O 1
ATOM 4254 N N . LYS B 1 251 ? 19.096 41.713 47.385 1.00 40.25 251 LYS B N 1
ATOM 4255 C CA . LYS B 1 251 ? 18.576 43.041 47.089 1.00 41.91 251 LYS B CA 1
ATOM 4256 C C . LYS B 1 251 ? 19.670 44.094 47.311 1.00 43.71 251 LYS B C 1
ATOM 4257 O O . LYS B 1 251 ? 19.977 44.901 46.433 1.00 44.21 251 LYS B O 1
ATOM 4263 N N . THR B 1 252 ? 20.237 44.079 48.513 1.00 45.12 252 THR B N 1
ATOM 4264 C CA . THR B 1 252 ? 21.279 45.006 48.917 1.00 46.26 252 THR B CA 1
ATOM 4265 C C . THR B 1 252 ? 22.479 45.021 47.959 1.00 46.41 252 THR B C 1
ATOM 4266 O O . THR B 1 252 ? 22.988 46.092 47.615 1.00 45.88 252 THR B O 1
ATOM 4270 N N . LYS B 1 253 ? 22.911 43.846 47.513 1.00 46.50 253 LYS B N 1
ATOM 4271 C CA . LYS B 1 253 ? 24.063 43.753 46.612 1.00 46.95 253 LYS B CA 1
ATOM 4272 C C . LYS B 1 253 ? 23.716 43.936 45.144 1.00 46.70 253 LYS B C 1
ATOM 4273 O O . LYS B 1 253 ? 24.590 43.776 44.293 1.00 47.36 253 LYS B O 1
ATOM 4279 N N . GLY B 1 254 ? 22.461 44.264 44.834 1.00 45.25 254 GLY B N 1
ATOM 4280 C CA . GLY B 1 254 ? 22.080 44.448 43.439 1.00 45.14 254 GLY B CA 1
ATOM 4281 C C . GLY B 1 254 ? 22.018 43.176 42.612 1.00 44.30 254 GLY B C 1
ATOM 4282 O O . GLY B 1 254 ? 21.976 43.234 41.397 1.00 44.73 254 GLY B O 1
ATOM 4283 N N . GLN B 1 255 ? 22.008 42.017 43.269 1.00 45.68 255 GLN B N 1
ATOM 4284 C CA . GLN B 1 255 ? 21.934 40.728 42.571 1.00 45.44 255 GLN B CA 1
ATOM 4285 C C . GLN B 1 255 ? 20.481 40.364 42.185 1.00 44.65 255 GLN B C 1
ATOM 4286 O O . GLN B 1 255 ? 19.874 39.421 42.697 1.00 45.14 255 GLN B O 1
ATOM 4292 N N . THR B 1 256 ? 19.955 41.146 41.258 1.00 43.95 256 THR B N 1
ATOM 4293 C CA . THR B 1 256 ? 18.616 41.030 40.715 1.00 43.41 256 THR B CA 1
ATOM 4294 C C . THR B 1 256 ? 18.194 39.633 40.311 1.00 42.46 256 THR B C 1
ATOM 4295 O O . THR B 1 256 ? 17.124 39.165 40.704 1.00 41.43 256 THR B O 1
ATOM 4299 N N . GLU B 1 257 ? 19.035 38.983 39.521 1.00 41.92 257 GLU B N 1
ATOM 4300 C CA . GLU B 1 257 ? 18.741 37.653 39.014 1.00 42.49 257 GLU B CA 1
ATOM 4301 C C . GLU B 1 257 ? 18.548 36.626 40.130 1.00 41.15 257 GLU B C 1
ATOM 4302 O O . GLU B 1 257 ? 17.592 35.861 40.101 1.00 40.74 257 GLU B O 1
ATOM 4308 N N . GLN B 1 258 ? 19.460 36.612 41.103 1.00 39.96 258 GLN B N 1
ATOM 4309 C CA . GLN B 1 258 ? 19.388 35.659 42.218 1.00 40.08 258 GLN B CA 1
ATOM 4310 C C . GLN B 1 258 ? 18.188 35.987 43.075 1.00 36.77 258 GLN B C 1
ATOM 4311 O O . GLN B 1 258 ? 17.480 35.109 43.526 1.00 36.10 258 GLN B O 1
ATOM 4317 N N . HIS B 1 259 ? 17.980 37.267 43.297 1.00 35.83 259 HIS B N 1
ATOM 4318 C CA . HIS B 1 259 ? 16.842 37.720 44.092 1.00 34.55 259 HIS B CA 1
ATOM 4319 C C . HIS B 1 259 ? 15.561 37.184 43.455 1.00 33.69 259 HIS B C 1
ATOM 4320 O O . HIS B 1 259 ? 14.749 36.521 44.103 1.00 32.86 259 HIS B O 1
ATOM 4327 N N . ASN B 1 260 ? 15.412 37.444 42.164 1.00 31.04 260 ASN B N 1
ATOM 4328 C CA . ASN B 1 260 ? 14.234 37.014 41.448 1.00 32.79 260 ASN B CA 1
ATOM 4329 C C . ASN B 1 260 ? 14.108 35.503 41.358 1.00 31.80 260 ASN B C 1
ATOM 4330 O O . ASN B 1 260 ? 12.991 34.990 41.408 1.00 31.44 260 ASN B O 1
ATOM 4335 N N . GLU B 1 261 ? 15.237 34.786 41.279 1.00 31.38 261 GLU B N 1
ATOM 4336 C CA . GLU B 1 261 ? 15.196 33.308 41.176 1.00 31.12 261 GLU B CA 1
ATOM 4337 C C . GLU B 1 261 ? 14.657 32.728 42.522 1.00 29.24 261 GLU B C 1
ATOM 4338 O O . GLU B 1 261 ? 13.753 31.867 42.525 1.00 28.21 261 GLU B O 1
ATOM 4344 N N . ILE B 1 262 ? 15.183 33.216 43.648 1.00 27.28 262 ILE B N 1
ATOM 4345 C CA . ILE B 1 262 ? 14.685 32.778 44.952 1.00 26.60 262 ILE B CA 1
ATOM 4346 C C . ILE B 1 262 ? 13.154 33.000 44.981 1.00 25.55 262 ILE B C 1
ATOM 4347 O O . ILE B 1 262 ? 12.395 32.132 45.346 1.00 24.69 262 ILE B O 1
ATOM 4352 N N . LEU B 1 263 ? 12.709 34.171 44.572 1.00 25.65 263 LEU B N 1
ATOM 4353 C CA . LEU B 1 263 ? 11.270 34.457 44.570 1.00 26.28 263 LEU B CA 1
ATOM 4354 C C . LEU B 1 263 ? 10.491 33.552 43.639 1.00 25.31 263 LEU B C 1
ATOM 4355 O O . LEU B 1 263 ? 9.436 33.062 44.004 1.00 25.32 263 LEU B O 1
ATOM 4360 N N . ARG B 1 264 ? 10.979 33.311 42.428 1.00 27.45 264 ARG B N 1
ATOM 4361 C CA . ARG B 1 264 ? 10.236 32.445 41.504 1.00 26.96 264 ARG B CA 1
ATOM 4362 C C . ARG B 1 264 ? 10.027 31.072 42.064 1.00 23.89 264 ARG B C 1
ATOM 4363 O O . ARG B 1 264 ? 8.947 30.506 41.957 1.00 20.97 264 ARG B O 1
ATOM 4371 N N . ILE B 1 265 ? 11.065 30.548 42.694 1.00 25.68 265 ILE B N 1
ATOM 4372 C CA . ILE B 1 265 ? 10.963 29.200 43.263 1.00 24.38 265 ILE B CA 1
ATOM 4373 C C . ILE B 1 265 ? 9.938 29.193 44.398 1.00 24.34 265 ILE B C 1
ATOM 4374 O O . ILE B 1 265 ? 9.089 28.287 44.495 1.00 21.71 265 ILE B O 1
ATOM 4379 N N . LEU B 1 266 ? 10.014 30.192 45.282 1.00 24.20 266 LEU B N 1
ATOM 4380 C CA . LEU B 1 266 ? 9.046 30.248 46.399 1.00 24.25 266 LEU B CA 1
ATOM 4381 C C . LEU B 1 266 ? 7.601 30.314 45.884 1.00 23.20 266 LEU B C 1
ATOM 4382 O O . LEU B 1 266 ? 6.692 29.649 46.419 1.00 23.75 266 LEU B O 1
ATOM 4387 N N . LEU B 1 267 ? 7.414 31.093 44.825 1.00 21.49 267 LEU B N 1
ATOM 4388 C CA . LEU B 1 267 ? 6.110 31.291 44.196 1.00 22.50 267 LEU B CA 1
ATOM 4389 C C . LEU B 1 267 ? 5.581 30.095 43.392 1.00 23.40 267 LEU B C 1
ATOM 4390 O O . LEU B 1 267 ? 4.395 30.008 43.064 1.00 22.05 267 LEU B O 1
ATOM 4395 N N . LEU B 1 268 ? 6.456 29.144 43.098 1.00 23.73 268 LEU B N 1
ATOM 4396 C CA . LEU B 1 268 ? 5.999 27.953 42.416 1.00 23.93 268 LEU B CA 1
ATOM 4397 C C . LEU B 1 268 ? 5.180 27.081 43.333 1.00 23.92 268 LEU B C 1
ATOM 4398 O O . LEU B 1 268 ? 4.323 26.363 42.841 1.00 24.13 268 LEU B O 1
ATOM 4403 N N . ARG B 1 269 ? 5.432 27.131 44.647 1.00 22.98 269 ARG B N 1
ATOM 4404 C CA . ARG B 1 269 ? 4.751 26.202 45.560 1.00 24.79 269 ARG B CA 1
ATOM 4405 C C . ARG B 1 269 ? 4.982 24.772 44.981 1.00 26.15 269 ARG B C 1
ATOM 4406 O O . ARG B 1 269 ? 4.083 23.946 44.906 1.00 25.36 269 ARG B O 1
ATOM 4414 N N . THR B 1 270 ? 6.234 24.525 44.621 1.00 27.92 270 THR B N 1
ATOM 4415 C CA . THR B 1 270 ? 6.653 23.264 43.999 1.00 29.31 270 THR B CA 1
ATOM 4416 C C . THR B 1 270 ? 6.961 22.085 44.957 1.00 29.76 270 THR B C 1
ATOM 4417 O O . THR B 1 270 ? 7.368 22.250 46.106 1.00 26.73 270 THR B O 1
ATOM 4421 N N . SER B 1 271 ? 6.747 20.883 44.457 1.00 32.21 271 SER B N 1
ATOM 4422 C CA . SER B 1 271 ? 7.077 19.696 45.237 1.00 34.93 271 SER B CA 1
ATOM 4423 C C . SER B 1 271 ? 8.230 18.964 44.537 1.00 36.72 271 SER B C 1
ATOM 4424 O O . SER B 1 271 ? 8.530 17.820 44.876 1.00 37.39 271 SER B O 1
ATOM 4427 N N . ASP B 1 272 ? 8.869 19.660 43.592 1.00 37.06 272 ASP B N 1
ATOM 4428 C CA . ASP B 1 272 ? 9.984 19.138 42.769 1.00 39.52 272 ASP B CA 1
ATOM 4429 C C . ASP B 1 272 ? 11.234 19.104 43.625 1.00 38.97 272 ASP B C 1
ATOM 4430 O O . ASP B 1 272 ? 11.737 20.150 44.009 1.00 40.04 272 ASP B O 1
ATOM 4435 N N . LYS B 1 273 ? 11.765 17.919 43.941 1.00 40.66 273 LYS B N 1
ATOM 4436 C CA . LYS B 1 273 ? 12.952 17.896 44.820 1.00 41.10 273 LYS B CA 1
ATOM 4437 C C . LYS B 1 273 ? 14.123 18.600 44.177 1.00 39.23 273 LYS B C 1
ATOM 4438 O O . LYS B 1 273 ? 14.863 19.296 44.863 1.00 39.21 273 LYS B O 1
ATOM 4444 N N . ASP B 1 274 ? 14.251 18.437 42.858 1.00 37.92 274 ASP B N 1
ATOM 4445 C CA . ASP B 1 274 ? 15.337 19.053 42.092 1.00 38.53 274 ASP B CA 1
ATOM 4446 C C . ASP B 1 274 ? 15.306 20.557 42.154 1.00 36.28 274 ASP B C 1
ATOM 4447 O O . ASP B 1 274 ? 16.349 21.204 42.202 1.00 37.30 274 ASP B O 1
ATOM 4452 N N . ILE B 1 275 ? 14.111 21.127 42.109 1.00 36.12 275 ILE B N 1
ATOM 4453 C CA . ILE B 1 275 ? 14.017 22.589 42.166 1.00 34.54 275 ILE B CA 1
ATOM 4454 C C . ILE B 1 275 ? 14.255 23.032 43.607 1.00 32.44 275 ILE B C 1
ATOM 4455 O O . ILE B 1 275 ? 14.876 24.071 43.861 1.00 32.79 275 ILE B O 1
ATOM 4460 N N . LYS B 1 276 ? 13.811 22.214 44.550 1.00 32.28 276 LYS B N 1
ATOM 4461 C CA . LYS B 1 276 ? 14.036 22.513 45.965 1.00 32.16 276 LYS B CA 1
ATOM 4462 C C . LYS B 1 276 ? 15.536 22.511 46.278 1.00 31.99 276 LYS B C 1
ATOM 4463 O O . LYS B 1 276 ? 16.051 23.410 46.969 1.00 28.80 276 LYS B O 1
ATOM 4469 N N . LEU B 1 277 ? 16.246 21.498 45.737 1.00 32.14 277 LEU B N 1
ATOM 4470 C CA . LEU B 1 277 ? 17.691 21.359 45.960 1.00 31.80 277 LEU B CA 1
ATOM 4471 C C . LEU B 1 277 ? 18.367 22.560 45.351 1.00 31.66 277 LEU B C 1
ATOM 4472 O O . LEU B 1 277 ? 19.332 23.121 45.899 1.00 32.02 277 LEU B O 1
ATOM 4477 N N . LYS B 1 278 ? 17.836 22.981 44.223 1.00 32.28 278 LYS B N 1
ATOM 4478 C CA . LYS B 1 278 ? 18.397 24.117 43.567 1.00 32.91 278 LYS B CA 1
ATOM 4479 C C . LYS B 1 278 ? 18.336 25.352 44.452 1.00 34.92 278 LYS B C 1
ATOM 4480 O O . LYS B 1 278 ? 19.314 26.125 44.519 1.00 33.88 278 LYS B O 1
ATOM 4486 N N . LEU B 1 279 ? 17.207 25.547 45.158 1.00 33.44 279 LEU B N 1
ATOM 4487 C CA . LEU B 1 279 ? 17.114 26.734 46.004 1.00 33.30 279 LEU B CA 1
ATOM 4488 C C . LEU B 1 279 ? 18.026 26.519 47.200 1.00 32.99 279 LEU B C 1
ATOM 4489 O O . LEU B 1 279 ? 18.749 27.417 47.591 1.00 34.05 279 LEU B O 1
ATOM 4494 N N . ILE B 1 280 ? 18.003 25.321 47.772 1.00 34.26 280 ILE B N 1
ATOM 4495 C CA . ILE B 1 280 ? 18.844 25.031 48.922 1.00 36.62 280 ILE B CA 1
ATOM 4496 C C . ILE B 1 280 ? 20.330 25.264 48.649 1.00 38.27 280 ILE B C 1
ATOM 4497 O O . ILE B 1 280 ? 21.088 25.565 49.565 1.00 40.13 280 ILE B O 1
ATOM 4502 N N . GLN B 1 281 ? 20.738 25.159 47.395 1.00 39.40 281 GLN B N 1
ATOM 4503 C CA . GLN B 1 281 ? 22.132 25.389 47.037 1.00 40.99 281 GLN B CA 1
ATOM 4504 C C . GLN B 1 281 ? 22.448 26.865 46.901 1.00 40.27 281 GLN B C 1
ATOM 4505 O O . GLN B 1 281 ? 23.572 27.299 47.167 1.00 38.40 281 GLN B O 1
ATOM 4511 N N . ILE B 1 282 ? 21.455 27.634 46.465 1.00 39.04 282 ILE B N 1
ATOM 4512 C CA . ILE B 1 282 ? 21.626 29.075 46.310 1.00 37.98 282 ILE B CA 1
ATOM 4513 C C . ILE B 1 282 ? 21.874 29.643 47.706 1.00 38.32 282 ILE B C 1
ATOM 4514 O O . ILE B 1 282 ? 22.711 30.510 47.903 1.00 37.28 282 ILE B O 1
ATOM 4519 N N . LEU B 1 283 ? 21.100 29.132 48.658 1.00 39.78 283 LEU B N 1
ATOM 4520 C CA . LEU B 1 283 ? 21.155 29.556 50.054 1.00 42.25 283 LEU B CA 1
ATOM 4521 C C . LEU B 1 283 ? 22.487 29.153 50.685 1.00 44.09 283 LEU B C 1
ATOM 4522 O O . LEU B 1 283 ? 23.054 29.896 51.482 1.00 44.07 283 LEU B O 1
ATOM 4527 N N . GLU B 1 284 ? 22.964 27.968 50.305 1.00 45.52 284 GLU B N 1
ATOM 4528 C CA . GLU B 1 284 ? 24.219 27.414 50.794 1.00 47.27 284 GLU B CA 1
ATOM 4529 C C . GLU B 1 284 ? 25.452 28.051 50.184 1.00 47.61 284 GLU B C 1
ATOM 4530 O O . GLU B 1 284 ? 26.319 28.548 50.908 1.00 48.45 284 GLU B O 1
ATOM 4536 N N . PHE B 1 285 ? 25.531 28.079 48.859 1.00 47.77 285 PHE B N 1
ATOM 4537 C CA . PHE B 1 285 ? 26.721 28.630 48.202 1.00 48.38 285 PHE B CA 1
ATOM 4538 C C . PHE B 1 285 ? 26.736 30.068 47.680 1.00 47.92 285 PHE B C 1
ATOM 4539 O O . PHE B 1 285 ? 27.793 30.700 47.682 1.00 47.53 285 PHE B O 1
ATOM 4547 N N . ASP B 1 286 ? 25.589 30.610 47.278 1.00 47.20 286 ASP B N 1
ATOM 4548 C CA . ASP B 1 286 ? 25.555 31.985 46.770 1.00 47.03 286 ASP B CA 1
ATOM 4549 C C . ASP B 1 286 ? 25.346 33.072 47.817 1.00 45.66 286 ASP B C 1
ATOM 4550 O O . ASP B 1 286 ? 26.015 34.096 47.785 1.00 47.20 286 ASP B O 1
ATOM 4555 N N . THR B 1 287 ? 24.416 32.872 48.741 1.00 43.44 287 THR B N 1
ATOM 4556 C CA . THR B 1 287 ? 24.140 33.909 49.739 1.00 41.54 287 THR B CA 1
ATOM 4557 C C . THR B 1 287 ? 24.695 33.553 51.115 1.00 40.97 287 THR B C 1
ATOM 4558 O O . THR B 1 287 ? 24.771 34.418 52.014 1.00 40.55 287 THR B O 1
ATOM 4562 N N . ASN B 1 288 ? 25.031 32.272 51.285 1.00 40.13 288 ASN B N 1
ATOM 4563 C CA . ASN B 1 288 ? 25.585 31.787 52.541 1.00 40.50 288 ASN B CA 1
ATOM 4564 C C . ASN B 1 288 ? 24.615 32.023 53.701 1.00 38.98 288 ASN B C 1
ATOM 4565 O O . ASN B 1 288 ? 25.035 32.384 54.809 1.00 37.82 288 ASN B O 1
ATOM 4570 N N . SER B 1 289 ? 23.328 31.783 53.444 1.00 37.24 289 SER B N 1
ATOM 4571 C CA . SER B 1 289 ? 22.274 32.020 54.429 1.00 34.80 289 SER B CA 1
ATOM 4572 C C . SER B 1 289 ? 22.212 30.942 55.477 1.00 35.03 289 SER B C 1
ATOM 4573 O O . SER B 1 289 ? 21.779 31.185 56.594 1.00 36.43 289 SER B O 1
ATOM 4576 N N . LEU B 1 290 ? 22.613 29.734 55.111 1.00 33.17 290 LEU B N 1
ATOM 4577 C CA . LEU B 1 290 ? 22.595 28.651 56.040 1.00 34.29 290 LEU B CA 1
ATOM 4578 C C . LEU B 1 290 ? 23.655 28.926 57.102 1.00 33.96 290 LEU B C 1
ATOM 4579 O O . LEU B 1 290 ? 23.396 28.768 58.299 1.00 34.09 290 LEU B O 1
ATOM 4584 N N . ALA B 1 291 ? 24.823 29.411 56.676 1.00 32.90 291 ALA B N 1
ATOM 4585 C CA . ALA B 1 291 ? 25.892 29.727 57.624 1.00 32.93 291 ALA B CA 1
ATOM 4586 C C . ALA B 1 291 ? 25.533 30.980 58.387 1.00 33.37 291 ALA B C 1
ATOM 4587 O O . ALA B 1 291 ? 25.839 31.105 59.581 1.00 33.21 291 ALA B O 1
ATOM 4589 N N . TYR B 1 292 ? 24.914 31.939 57.698 1.00 32.21 292 TYR B N 1
ATOM 4590 C CA . TYR B 1 292 ? 24.551 33.155 58.382 1.00 31.98 292 TYR B CA 1
ATOM 4591 C C . TYR B 1 292 ? 23.576 32.808 59.501 1.00 30.99 292 TYR B C 1
ATOM 4592 O O . TYR B 1 292 ? 23.696 33.312 60.618 1.00 32.91 292 TYR B O 1
ATOM 4601 N N . THR B 1 293 ? 22.626 31.934 59.197 1.00 31.29 293 THR B N 1
ATOM 4602 C CA . THR B 1 293 ? 21.611 31.496 60.154 1.00 30.17 293 THR B CA 1
ATOM 4603 C C . THR B 1 293 ? 22.197 30.797 61.384 1.00 30.55 293 THR B C 1
ATOM 4604 O O . THR B 1 293 ? 21.839 31.084 62.513 1.00 26.70 293 THR B O 1
ATOM 4608 N N . LYS B 1 294 ? 23.101 29.855 61.136 1.00 32.64 294 LYS B N 1
ATOM 4609 C CA . LYS B 1 294 ? 23.755 29.086 62.189 1.00 32.44 294 LYS B CA 1
ATOM 4610 C C . LYS B 1 294 ? 24.515 30.012 63.110 1.00 32.46 294 LYS B C 1
ATOM 4611 O O . LYS B 1 294 ? 24.440 29.871 64.325 1.00 33.16 294 LYS B O 1
ATOM 4617 N N . ASN B 1 295 ? 25.224 30.985 62.543 1.00 31.22 295 ASN B N 1
ATOM 4618 C CA . ASN B 1 295 ? 25.997 31.930 63.341 1.00 32.82 295 ASN B CA 1
ATOM 4619 C C . ASN B 1 295 ? 25.061 32.868 64.079 1.00 32.04 295 ASN B C 1
ATOM 4620 O O . ASN B 1 295 ? 25.349 33.308 65.192 1.00 30.03 295 ASN B O 1
ATOM 4625 N N . PHE B 1 296 ? 23.929 33.204 63.459 1.00 28.70 296 PHE B N 1
ATOM 4626 C CA . PHE B 1 296 ? 23.024 34.118 64.147 1.00 27.56 296 PHE B CA 1
ATOM 4627 C C . PHE B 1 296 ? 22.494 33.373 65.364 1.00 25.04 296 PHE B C 1
ATOM 4628 O O . PHE B 1 296 ? 22.464 33.894 66.449 1.00 26.01 296 PHE B O 1
ATOM 4636 N N . ILE B 1 297 ? 22.123 32.120 65.206 1.00 27.96 297 ILE B N 1
ATOM 4637 C CA . ILE B 1 297 ? 21.639 31.351 66.368 1.00 28.82 297 ILE B CA 1
ATOM 4638 C C . ILE B 1 297 ? 22.693 31.342 67.510 1.00 30.97 297 ILE B C 1
ATOM 4639 O O . ILE B 1 297 ? 22.392 31.632 68.694 1.00 31.18 297 ILE B O 1
ATOM 4644 N N . ASN B 1 298 ? 23.940 31.046 67.139 1.00 32.70 298 ASN B N 1
ATOM 4645 C CA . ASN B 1 298 ? 25.029 31.004 68.115 1.00 32.18 298 ASN B CA 1
ATOM 4646 C C . ASN B 1 298 ? 25.193 32.364 68.784 1.00 32.22 298 ASN B C 1
ATOM 4647 O O . ASN B 1 298 ? 25.441 32.433 69.998 1.00 31.57 298 ASN B O 1
ATOM 4652 N N . GLN B 1 299 ? 25.057 33.443 68.022 1.00 31.55 299 GLN B N 1
ATOM 4653 C CA . GLN B 1 299 ? 25.157 34.763 68.652 1.00 33.62 299 GLN B CA 1
ATOM 4654 C C . GLN B 1 299 ? 24.047 34.941 69.678 1.00 32.73 299 GLN B C 1
ATOM 4655 O O . GLN B 1 299 ? 24.274 35.508 70.759 1.00 31.21 299 GLN B O 1
ATOM 4661 N N . LEU B 1 300 ? 22.842 34.459 69.358 1.00 32.52 300 LEU B N 1
ATOM 4662 C CA . LEU B 1 300 ? 21.754 34.562 70.337 1.00 31.40 300 LEU B CA 1
ATOM 4663 C C . LEU B 1 300 ? 22.029 33.685 71.594 1.00 31.06 300 LEU B C 1
ATOM 4664 O O . LEU B 1 300 ? 21.814 34.098 72.751 1.00 31.47 300 LEU B O 1
ATOM 4669 N N . VAL B 1 301 ? 22.493 32.470 71.366 1.00 32.24 301 VAL B N 1
ATOM 4670 C CA . VAL B 1 301 ? 22.786 31.562 72.473 1.00 33.51 301 VAL B CA 1
ATOM 4671 C C . VAL B 1 301 ? 23.872 32.161 73.372 1.00 34.73 301 VAL B C 1
ATOM 4672 O O . VAL B 1 301 ? 23.793 32.007 74.584 1.00 36.43 301 VAL B O 1
ATOM 4676 N N . ASN B 1 302 ? 24.883 32.822 72.794 1.00 33.71 302 ASN B N 1
ATOM 4677 C CA . ASN B 1 302 ? 25.926 33.443 73.615 1.00 35.43 302 ASN B CA 1
ATOM 4678 C C . ASN B 1 302 ? 25.383 34.653 74.367 1.00 37.44 302 ASN B C 1
ATOM 4679 O O . ASN B 1 302 ? 25.840 34.991 75.465 1.00 37.72 302 ASN B O 1
ATOM 4684 N N . MET B 1 303 ? 24.414 35.336 73.780 1.00 38.08 303 MET B N 1
ATOM 4685 C CA . MET B 1 303 ? 23.829 36.462 74.495 1.00 40.28 303 MET B CA 1
ATOM 4686 C C . MET B 1 303 ? 23.354 36.012 75.894 1.00 41.51 303 MET B C 1
ATOM 4687 O O . MET B 1 303 ? 23.510 36.739 76.852 1.00 42.20 303 MET B O 1
ATOM 4692 N N . ILE B 1 304 ? 22.804 34.807 76.004 1.00 44.72 304 ILE B N 1
ATOM 4693 C CA . ILE B 1 304 ? 22.331 34.287 77.287 1.00 47.56 304 ILE B CA 1
ATOM 4694 C C . ILE B 1 304 ? 23.510 33.760 78.112 1.00 50.48 304 ILE B C 1
ATOM 4695 O O . ILE B 1 304 ? 23.752 34.228 79.226 1.00 50.46 304 ILE B O 1
ATOM 4700 N N . LYS B 1 305 ? 24.226 32.784 77.551 1.00 52.39 305 LYS B N 1
ATOM 4701 C CA . LYS B 1 305 ? 25.400 32.158 78.178 1.00 54.86 305 LYS B CA 1
ATOM 4702 C C . LYS B 1 305 ? 26.377 33.187 78.723 1.00 56.66 305 LYS B C 1
ATOM 4703 O O . LYS B 1 305 ? 26.743 33.175 79.895 1.00 56.91 305 LYS B O 1
ATOM 4709 N N . ASN B 1 306 ? 26.843 34.049 77.832 1.00 58.85 306 ASN B N 1
ATOM 4710 C CA . ASN B 1 306 ? 27.791 35.080 78.212 1.00 61.30 306 ASN B CA 1
ATOM 4711 C C . ASN B 1 306 ? 26.987 36.216 78.825 1.00 63.19 306 ASN B C 1
ATOM 4712 O O . ASN B 1 306 ? 26.784 37.258 78.196 1.00 63.57 306 ASN B O 1
ATOM 4717 N N . ASP B 1 307 ? 26.516 35.974 80.048 1.00 65.39 307 ASP B N 1
ATOM 4718 C CA . ASP B 1 307 ? 25.729 36.927 80.831 1.00 67.76 307 ASP B CA 1
ATOM 4719 C C . ASP B 1 307 ? 26.122 36.756 82.319 1.00 68.71 307 ASP B C 1
ATOM 4720 O O . ASP B 1 307 ? 26.364 35.590 82.744 1.00 68.90 307 ASP B O 1
#

Sequence (580 aa):
KMEAKIDELINNDPVWSSQNESLISKPYNHILLKPGKNFRLNLIVQINRVMNLPKDQLAIVSQIVELLHNSSLLIDDIEDNAPLRRGQTTSHLIFGVPSTINTANYMYFRAMQLVSQLTTKEPLYHNLITIFNEELINLHRGQGLDIYWRDFLPEIIPTQEMYLNMVMNKTGGLFRLTLRLMEALSPSLVPFINLLGIIYQIRDDYLNLKDEKGFAEDITEGKLSFPIVHALNFTKTKGQTEQHNEILRILLLRTSDKDIKLKLIQILEFDTNSLAYTKNFINQLVNMIKNDMEAKIDELINNDPVWSSQNESLISKPYNHILLKPGKNFRLNLIVQINRVMNLPKDQLAIVSQIVELLHNSSLLIDDIEDNAPLRRGQTTSHLIFGVPSTINTANYMYFRAMQLVSQLTTKEPLYHNLITIFNEELINLHRGQGLDIYWRDFLPEIIPTQEMYLNMVMNKTGGLFRLTLRLMEALSPSHSLVPFINLLGIIYQIRDDYLNLFAEDITEGKLSFPIVHALNFTKTKGQTEQHNEILRILLLRTSDKDIKLKLIQILEFDTNSLAYTKNFINQLVNMIKND

GO terms:
  GO:0004311 geranylgeranyl diphosphate synthase activity (F, IDA)
  GO:0033386 geranylgeranyl diphosphate biosynthetic process (P, IDA)
  GO:0016114 terpenoid biosynthetic process (P, IDA)
  GO:0005739 mitochondrion (C, HDA)
  GO:0016114 terpenoid biosynthetic process (P, IMP)

InterPro domains:
  IPR000092 Polyprenyl synthetase-like [PF00348] (21-269)
  IPR000092 Polyprenyl synthetase-like [cd00685] (18-242)
  IPR008949 Isoprenoid synthase domain superfamily [G3DSA:1.10.600.10] (1-335)
  IPR008949 Isoprenoid synthase domain superfamily [SSF48576] (11-301)
  IPR033749 Polyprenyl synthetase, conserved site [PS00444] (201-213)
  IPR033749 Polyprenyl synthetase, conserved site [PS00723] (72-86)

CATH classification: 1.10.600.10

B-factor: mean 34.69, std 14.1, range [12.93, 100.49]

Nearest PDB structures (foldseek):
  2e8v-assembly1_A  TM=1.003E+00  e=3.727E-37  Saccharomyces cerevisiae
  2e8v-assembly1_B  TM=9.930E-01  e=1.186E-33  Saccharomyces cerevisiae
  2z4y-assembly1_B  TM=9.895E-01  e=2.098E-31  Saccharomyces cerevisiae
  2e91-assembly1_B  TM=9.833E-01  e=3.093E-31  Saccharomyces cerevisiae
  2z50-assembly1_B  TM=9.844E-01  e=7.652E-31  Saccharomyces cerevisiae

Organism: Saccharomyces cerevisiae (strain ATCC 204508 / S288c) (NCBI:txid559292)

Radius of gyration: 25.73 Å; Cα contacts (8 Å, |Δi|>4): 774; chains: 2; bounding box: 78×51×58 Å

Secondary structure (DSSP, 8-state):
-HHHHHHHHHTSPPP--HHHHHHHHHHHHHHHTS----HHHHHHHHHHHHH---HHHHHHHHHHHHHHHHHHHHHHHHHTT-SEETTEE-HHHHT-HHHHHHHHHHHHHHHHHHGGGG---HHHHHHHHHHHHHHHHHHHHHHHHHHHHHHSTTS----HHHHHHHHHHHTHHHHHHHHHHHHHH----HHHHHHHHHHHHHHHHHHHHH----TTHHHHTT---HHHHHHHHHHHHTT-HHHHHHHHHHHHHT---HHHHHHHHHHHHHTS-HHHHHHHHHHHHHHHHHT-/-HHHHHHHHTSPPP--HHHHHHHHHHHHHHTTS----HHHHHHHHHHHHH---HHHHHHHHHHHHHHHHHHHHHHHHHHT-SEETTEE-HHHHH-HHHHHHHHHHHHHHHHHHHTTS---HHHHHHHHHHHHHHHHHHHHHHHHHHHHHHTTTS----HHHHHHHHHHHTHHHHHHHHHHHHHH-----SHHHHHHHHHHHHHHHHHHH---HHHHTT---HHHHHHHHHHHHTT-HHHHHHHHHHHHHT---HHHHHHHHHIIIIIS-HHHHHHHHHHHHHHHHH--

Foldseek 3Di:
DVVVVVVVCVVDDHDDDVVNVVVLCVLLVVLVPQPPPCPLVVVLVVVCVVQVFPPVLSVLLSLLLSLLVSLVVLVVCVLLVFQDDNRHGHSCVVVNPVSSPVSSVVSNVVSLVSLCVNDDPVVLSVQLNVLSVVLVVLQCVLVVVQSVCQVVPPVDQDALVRNLSSQLSRQLRSLLSSQSNSNSRGCHCSVVSSLVSSLVQLVVLLCLQPDVRARSQCQLSLTSHQLNSQVLVQCVVVVVVVVNVLSRVSSVVSDPPPVSSVVNSVCSVPVRVSNVVSVVVSVVSVVVVVVD/DVVVVVVCVVDDHDDDPVNVCVLCVLLVVLVVQPPDCPVLVVLVVVCVVLVFPVVLSVLLSLLLVLLVSLVVLVVCVLLVPQDDNRDGHSCVPVNPVSSPVSSVVSNVVSLVSLCVNDDPPVLSVVLSVLSVVLVVLLCVLVVVQSCVQVVPPPDQDALVRNLSSQLNNQLSSLLNSQVNSNSRGPGPGCSVVSSLVSSLVQLVVLLVCLLVLCQLSLGSHQLNSQQLVQCVVVVVVVLNVLSRVSSVVSDNDVVSVVVNSVCSVPVRNSSVVSVVVSVVSVCVVVVD

Solvent-accessible surface area: 25000 Å² total; per-residue (Å²): 217,43,103,64,70,1,58,119,24,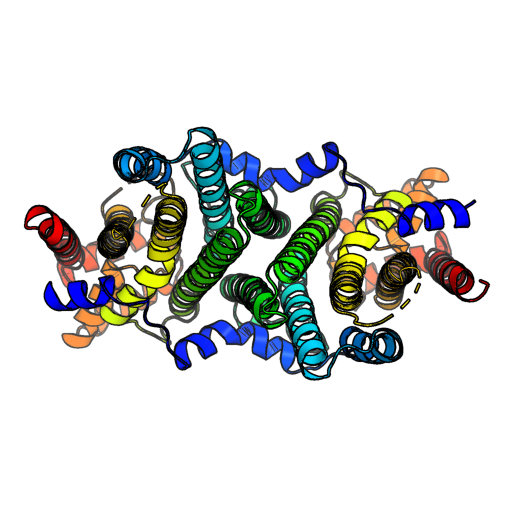13,88,81,125,35,111,47,40,84,133,38,43,67,35,6,9,70,1,12,71,28,4,72,122,97,92,28,171,78,70,42,54,84,22,0,76,82,19,23,186,108,16,90,9,69,183,110,32,29,49,23,0,18,81,0,2,76,25,6,35,8,0,45,24,5,8,23,5,13,3,11,116,3,54,56,36,50,47,26,57,2,5,9,100,85,36,22,47,22,11,0,0,4,2,0,1,0,12,9,0,70,0,1,52,28,0,38,108,6,18,121,136,54,88,28,4,39,84,0,2,44,13,0,7,66,3,4,5,18,33,10,40,0,22,5,8,17,0,6,2,14,52,55,10,76,100,35,50,0,60,58,128,73,3,13,24,2,0,2,1,43,14,1,0,14,4,8,0,5,0,63,0,0,44,38,14,47,132,114,71,32,39,84,1,2,8,21,0,1,27,37,28,0,109,58,9,20,61,16,6,108,135,143,60,25,77,3,14,7,3,20,14,0,43,2,6,2,0,3,1,30,0,0,35,56,1,145,105,129,55,52,93,134,47,31,79,22,0,22,115,0,0,86,79,86,18,84,66,111,93,50,8,72,99,0,10,69,16,0,52,154,54,1,78,0,4,51,75,0,112,77,4,18,75,68,0,49,61,31,62,154,119,158,77,108,76,163,4,69,117,24,12,85,84,121,25,78,48,41,96,142,30,41,66,29,5,10,77,2,12,79,33,4,70,134,84,97,29,186,66,66,39,39,85,30,0,83,94,20,16,181,105,14,78,6,73,160,118,37,20,48,26,0,20,88,0,0,57,27,6,32,6,0,44,24,5,9,25,5,12,2,16,96,8,50,71,62,59,66,33,56,3,4,7,96,80,33,25,48,23,9,0,0,4,3,0,0,0,12,12,0,75,0,1,56,24,0,39,100,7,14,128,123,56,84,23,5,50,78,0,2,49,14,0,11,60,3,5,5,18,28,12,37,0,25,4,12,22,1,6,5,19,50,55,15,76,115,40,46,0,62,43,118,75,4,3,45,4,1,3,6,41,14,0,0,14,3,7,0,9,1,62,0,0,51,36,14,24,103,103,219,47,47,31,36,77,1,1,4,26,0,0,18,51,29,0,121,73,7,64,103,49,50,174,9,38,15,2,22,16,0,37,7,6,2,0,4,2,29,0,0,36,58,0,149,114,128,56,64,87,145,44,29,49,42,0,23,126,3,0,76,95,98,18,88,60,125,89,55,16,86,100,0,22,104,16,0,67,154,60,3,85,0,20,48,77,0,117,86,5,21,74,74,0,53,61,28,60,150,113,166